Protein AF-0000000084553130 (afdb_homodimer)

Structure (mmCIF, N/CA/C/O backbone):
data_AF-0000000084553130-model_v1
#
loop_
_entity.id
_entity.type
_entity.pdbx_description
1 polymer 'Amino ABC transporter, permease, 3-TM region, His/Glu/Gln/Arg/opine family domain protein'
#
loop_
_atom_site.group_PDB
_atom_site.id
_atom_site.type_symbol
_atom_site.label_atom_id
_atom_site.label_alt_id
_atom_site.label_comp_id
_atom_site.label_asym_id
_atom_site.label_entity_id
_atom_site.label_seq_id
_atom_site.pdbx_PDB_ins_code
_atom_site.Cartn_x
_atom_site.Cartn_y
_atom_site.Cartn_z
_atom_site.occupancy
_atom_site.B_iso_or_equiv
_atom_site.auth_seq_id
_atom_site.auth_comp_id
_atom_site.auth_asym_id
_atom_site.auth_atom_id
_atom_site.pdbx_PDB_model_num
ATOM 1 N N . MET A 1 1 ? 16.141 -9.055 -28.031 1 60.69 1 MET A N 1
ATOM 2 C CA . MET A 1 1 ? 14.781 -8.766 -27.578 1 60.69 1 MET A CA 1
ATOM 3 C C . MET A 1 1 ? 13.82 -8.664 -28.75 1 60.69 1 MET A C 1
ATOM 5 O O . MET A 1 1 ? 14.102 -7.977 -29.734 1 60.69 1 MET A O 1
ATOM 9 N N . LYS A 1 2 ? 12.945 -9.602 -28.891 1 70.19 2 LYS A N 1
ATOM 10 C CA . LYS A 1 2 ? 11.992 -9.609 -30 1 70.19 2 LYS A CA 1
ATOM 11 C C . LYS A 1 2 ? 10.664 -8.984 -29.594 1 70.19 2 LYS A C 1
ATOM 13 O O . LYS A 1 2 ? 9.781 -9.68 -29.062 1 70.19 2 LYS A O 1
ATOM 18 N N . PHE A 1 3 ? 10.516 -7.68 -29.812 1 75.31 3 PHE A N 1
ATOM 19 C CA . PHE A 1 3 ? 9.336 -6.914 -29.438 1 75.31 3 PHE A CA 1
ATOM 20 C C . PHE A 1 3 ? 8.156 -7.27 -30.344 1 75.31 3 PHE A C 1
ATOM 22 O O . PHE A 1 3 ? 7.039 -6.789 -30.125 1 75.31 3 PHE A O 1
ATOM 29 N N . ASP A 1 4 ? 8.406 -8.172 -31.203 1 76.56 4 ASP A N 1
ATOM 30 C CA . ASP A 1 4 ? 7.332 -8.68 -32.062 1 76.56 4 ASP A CA 1
ATOM 31 C C . ASP A 1 4 ? 6.238 -9.344 -31.234 1 76.56 4 ASP A C 1
ATOM 33 O O . ASP A 1 4 ? 5.07 -9.352 -31.625 1 76.56 4 ASP A O 1
ATOM 37 N N . ILE A 1 5 ? 6.648 -9.867 -30.188 1 76.62 5 ILE A N 1
ATOM 38 C CA . ILE A 1 5 ? 5.715 -10.555 -29.297 1 76.62 5 ILE A CA 1
ATOM 39 C C . ILE A 1 5 ? 4.684 -9.562 -28.766 1 76.62 5 ILE A C 1
ATOM 41 O O . ILE A 1 5 ? 3.51 -9.898 -28.609 1 76.62 5 ILE A O 1
ATOM 45 N N . ILE A 1 6 ? 5.105 -8.375 -28.578 1 78 6 ILE A N 1
ATOM 46 C CA . ILE A 1 6 ? 4.219 -7.332 -28.078 1 78 6 ILE A CA 1
ATOM 47 C C . ILE A 1 6 ? 3.117 -7.051 -29.094 1 78 6 ILE A C 1
ATOM 49 O O . ILE A 1 6 ? 1.936 -7.012 -28.75 1 78 6 ILE A O 1
ATOM 53 N N . PHE A 1 7 ? 3.521 -6.992 -30.297 1 81.25 7 PHE A N 1
ATOM 54 C CA . PHE A 1 7 ? 2.566 -6.668 -31.344 1 81.25 7 PHE A CA 1
ATOM 55 C C . PHE A 1 7 ? 1.6 -7.824 -31.578 1 81.25 7 PHE A C 1
ATOM 57 O O . PHE A 1 7 ? 0.409 -7.605 -31.812 1 81.25 7 PHE A O 1
ATOM 64 N N . ASP A 1 8 ? 2.027 -9.016 -31.438 1 85.81 8 ASP A N 1
ATOM 65 C CA . ASP A 1 8 ? 1.221 -10.211 -31.672 1 85.81 8 ASP A CA 1
ATOM 66 C C . ASP A 1 8 ? 0.167 -10.391 -30.594 1 85.81 8 ASP A C 1
ATOM 68 O O . ASP A 1 8 ? -0.867 -11.023 -30.812 1 85.81 8 ASP A O 1
ATOM 72 N N . ASN A 1 9 ? 0.42 -9.836 -29.406 1 90.12 9 ASN A N 1
ATOM 73 C CA . ASN A 1 9 ? -0.47 -10.039 -28.266 1 90.12 9 ASN A CA 1
ATOM 74 C C . ASN A 1 9 ? -1.138 -8.742 -27.828 1 90.12 9 ASN A C 1
ATOM 76 O O . ASN A 1 9 ? -1.714 -8.664 -26.75 1 90.12 9 ASN A O 1
ATOM 80 N N . LEU A 1 10 ? -1.048 -7.789 -28.688 1 90.25 10 LEU A N 1
ATOM 81 C CA . LEU A 1 10 ? -1.493 -6.449 -28.328 1 90.25 10 LEU A CA 1
ATOM 82 C C . LEU A 1 10 ? -2.986 -6.438 -28.016 1 90.25 10 LEU A C 1
ATOM 84 O O . LEU A 1 10 ? -3.416 -5.84 -27.031 1 90.25 10 LEU A O 1
ATOM 88 N N . LYS A 1 11 ? -3.793 -7.059 -28.875 1 92.88 11 LYS A N 1
ATOM 89 C CA . LYS A 1 11 ? -5.238 -7.098 -28.656 1 92.88 11 LYS A CA 1
ATOM 90 C C . LYS A 1 11 ? -5.578 -7.805 -27.344 1 92.88 11 LYS A C 1
ATOM 92 O O . LYS A 1 11 ? -6.438 -7.348 -26.594 1 92.88 11 LYS A O 1
ATOM 97 N N . TYR A 1 12 ? -4.914 -8.914 -27.109 1 94.56 12 TYR A N 1
ATOM 98 C CA . TYR A 1 12 ? -5.105 -9.695 -25.891 1 94.56 12 TYR A CA 1
ATOM 99 C C . TYR A 1 12 ? -4.742 -8.883 -24.656 1 94.56 12 TYR A C 1
ATOM 101 O O . TYR A 1 12 ? -5.488 -8.867 -23.672 1 94.56 12 TYR A O 1
ATOM 109 N N . ILE A 1 13 ? -3.699 -8.094 -24.703 1 96.06 13 ILE A N 1
ATOM 110 C CA . ILE A 1 13 ? -3.205 -7.293 -23.594 1 96.06 13 ILE A CA 1
ATOM 111 C C . ILE A 1 13 ? -4.148 -6.121 -23.328 1 96.06 13 ILE A C 1
ATOM 113 O O . ILE A 1 13 ? -4.449 -5.793 -22.188 1 96.06 13 ILE A O 1
ATOM 117 N N . LEU A 1 14 ? -4.625 -5.535 -24.375 1 95.5 14 LEU A N 1
ATOM 118 C CA . LEU A 1 14 ? -5.535 -4.406 -24.234 1 95.5 14 LEU A CA 1
ATOM 119 C C . LEU A 1 14 ? -6.859 -4.848 -23.625 1 95.5 14 LEU A C 1
ATOM 121 O O . LEU A 1 14 ? -7.445 -4.129 -22.812 1 95.5 14 LEU A O 1
ATOM 125 N N . GLN A 1 15 ? -7.289 -6.027 -24.031 1 97 15 GLN A N 1
ATOM 126 C CA . GLN A 1 15 ? -8.5 -6.582 -23.438 1 97 15 GLN A CA 1
ATOM 127 C C . GLN A 1 15 ? -8.297 -6.863 -21.938 1 97 15 GLN A C 1
ATOM 129 O O . GLN A 1 15 ? -9.18 -6.586 -21.125 1 97 15 GLN A O 1
ATOM 134 N N . ALA A 1 16 ? -7.199 -7.422 -21.625 1 97.75 16 ALA A N 1
ATOM 135 C CA . ALA A 1 16 ? -6.863 -7.684 -20.219 1 97.75 16 ALA A CA 1
ATOM 136 C C . ALA A 1 16 ? -6.758 -6.383 -19.422 1 97.75 16 ALA A C 1
ATOM 138 O O . ALA A 1 16 ? -7.16 -6.324 -18.266 1 97.75 16 ALA A O 1
ATOM 139 N N . THR A 1 17 ? -6.191 -5.375 -20.062 1 98.06 17 THR A N 1
ATOM 140 C CA . THR A 1 17 ? -6.086 -4.062 -19.438 1 98.06 17 THR A CA 1
ATOM 141 C C . THR A 1 17 ? -7.473 -3.502 -19.109 1 98.06 17 THR A C 1
ATOM 143 O O . THR A 1 17 ? -7.68 -2.898 -18.062 1 98.06 17 THR A O 1
ATOM 146 N N . SER A 1 18 ? -8.391 -3.707 -20.031 1 98 18 SER A N 1
ATOM 147 C CA . SER A 1 18 ? -9.758 -3.246 -19.812 1 98 18 SER A CA 1
ATOM 148 C C . SER A 1 18 ? -10.383 -3.941 -18.609 1 98 18 SER A C 1
ATOM 150 O O . SER A 1 18 ? -11.164 -3.332 -17.859 1 98 18 SER A O 1
ATOM 152 N N . VAL A 1 19 ? -10.086 -5.195 -18.406 1 98.25 19 VAL A N 1
ATOM 153 C CA . VAL A 1 19 ? -10.578 -5.941 -17.25 1 98.25 19 VAL A CA 1
ATOM 154 C C . VAL A 1 19 ? -9.992 -5.359 -15.969 1 98.25 19 VAL A C 1
ATOM 156 O O . VAL A 1 19 ? -10.703 -5.188 -14.977 1 98.25 19 VAL A O 1
ATOM 159 N N . THR A 1 20 ? -8.695 -5.031 -15.984 1 98.62 20 THR A N 1
ATOM 160 C CA . THR A 1 20 ? -8.031 -4.391 -14.852 1 98.62 20 THR A CA 1
ATOM 161 C C . THR A 1 20 ? -8.711 -3.074 -14.5 1 98.62 20 THR A C 1
ATOM 163 O O . THR A 1 20 ? -9 -2.816 -13.328 1 98.62 20 THR A O 1
ATOM 166 N N . ILE A 1 21 ? -9.016 -2.295 -15.484 1 98.56 21 ILE A N 1
ATOM 167 C CA . ILE A 1 21 ? -9.648 -0.996 -15.281 1 98.56 21 ILE A CA 1
ATOM 168 C C . ILE A 1 21 ? -11.055 -1.188 -14.711 1 98.56 21 ILE A C 1
ATOM 170 O O . ILE A 1 21 ? -11.453 -0.486 -13.781 1 98.56 21 ILE A O 1
ATOM 174 N N . LYS A 1 22 ? -11.75 -2.137 -15.242 1 98.56 22 LYS A N 1
ATOM 175 C CA . LYS A 1 22 ? -13.102 -2.428 -14.781 1 98.56 22 LYS A CA 1
ATOM 176 C C . LYS A 1 22 ? -13.102 -2.863 -13.32 1 98.56 22 LYS A C 1
ATOM 178 O O . LYS A 1 22 ? -13.891 -2.359 -12.516 1 98.56 22 LYS A O 1
ATOM 183 N N . ILE A 1 23 ? -12.25 -3.775 -12.984 1 98.62 23 ILE A N 1
ATOM 184 C CA . ILE A 1 23 ? -12.148 -4.281 -11.617 1 98.62 23 ILE A CA 1
ATOM 185 C C . ILE A 1 23 ? -11.781 -3.141 -10.672 1 98.62 23 ILE A C 1
ATOM 187 O O . ILE A 1 23 ? -12.359 -3.016 -9.586 1 98.62 23 ILE A O 1
ATOM 191 N N . THR A 1 24 ? -10.867 -2.314 -11.07 1 98.81 24 THR A N 1
ATOM 192 C CA . THR A 1 24 ? -10.406 -1.194 -10.258 1 98.81 24 THR A CA 1
ATOM 193 C C . THR A 1 24 ? -11.539 -0.199 -10.016 1 98.81 24 THR A C 1
ATOM 195 O O . THR A 1 24 ? -11.766 0.226 -8.883 1 98.81 24 THR A O 1
ATOM 198 N N . LEU A 1 25 ? -12.227 0.11 -11.086 1 98.75 25 LEU A N 1
ATOM 199 C CA . LEU A 1 25 ? -13.297 1.102 -11.008 1 98.75 25 LEU A CA 1
ATOM 200 C C . LEU A 1 25 ? -14.43 0.611 -10.117 1 98.75 25 LEU A C 1
ATOM 202 O O . LEU A 1 25 ? -14.891 1.342 -9.234 1 98.75 25 LEU A O 1
ATOM 206 N N . VAL A 1 26 ? -14.867 -0.555 -10.305 1 98.81 26 VAL A N 1
ATOM 207 C CA . VAL A 1 26 ? -15.984 -1.106 -9.547 1 98.81 26 VAL A CA 1
ATOM 208 C C . VAL A 1 26 ? -15.594 -1.247 -8.078 1 98.81 26 VAL A C 1
ATOM 210 O O . VAL A 1 26 ? -16.344 -0.863 -7.184 1 98.81 26 VAL A O 1
ATOM 213 N N . SER A 1 27 ? -14.43 -1.824 -7.812 1 98.94 27 SER A N 1
ATOM 214 C CA . SER A 1 27 ? -13.961 -1.988 -6.438 1 98.94 27 SER A CA 1
ATOM 215 C C . SER A 1 27 ? -13.797 -0.641 -5.746 1 98.94 27 SER A C 1
ATOM 217 O O . SER A 1 27 ? -14.102 -0.505 -4.559 1 98.94 27 SER A O 1
ATOM 219 N N . PHE A 1 28 ? -13.297 0.338 -6.516 1 98.88 28 PHE A N 1
ATOM 220 C CA . PHE A 1 28 ? -13.078 1.653 -5.926 1 98.88 28 PHE A CA 1
ATOM 221 C C . PHE A 1 28 ? -14.398 2.314 -5.559 1 98.88 28 PHE A C 1
ATOM 223 O O . PHE A 1 28 ? -14.516 2.926 -4.496 1 98.88 28 PHE A O 1
ATOM 230 N N . ILE A 1 29 ? -15.352 2.234 -6.395 1 98.88 29 ILE A N 1
ATOM 231 C CA . ILE A 1 29 ? -16.672 2.799 -6.133 1 98.88 29 ILE A CA 1
ATOM 232 C C . ILE A 1 29 ? -17.25 2.172 -4.867 1 98.88 29 ILE A C 1
ATOM 234 O O . ILE A 1 29 ? -17.766 2.881 -3.992 1 98.88 29 ILE A O 1
ATOM 238 N N . LEU A 1 30 ? -17.156 0.905 -4.754 1 98.94 30 LEU A N 1
ATOM 239 C CA . LEU A 1 30 ? -17.641 0.218 -3.564 1 98.94 30 LEU A CA 1
ATOM 240 C C . LEU A 1 30 ? -16.828 0.62 -2.336 1 98.94 30 LEU A C 1
ATOM 242 O O . LEU A 1 30 ? -17.375 0.752 -1.241 1 98.94 30 LEU A O 1
ATOM 246 N N . SER A 1 31 ? -15.555 0.786 -2.535 1 98.94 31 SER A N 1
ATOM 247 C CA . SER A 1 31 ? -14.695 1.222 -1.437 1 98.94 31 SER A CA 1
ATOM 248 C C . SER A 1 31 ? -15.094 2.609 -0.941 1 98.94 31 SER A C 1
ATOM 250 O O . SER A 1 31 ? -15.039 2.885 0.258 1 98.94 31 SER A O 1
ATOM 252 N N . ILE A 1 32 ? -15.422 3.461 -1.872 1 98.88 32 ILE A N 1
ATOM 253 C CA . ILE A 1 32 ? -15.875 4.801 -1.505 1 98.88 32 ILE A CA 1
ATOM 254 C C . ILE A 1 32 ? -17.156 4.699 -0.67 1 98.88 32 ILE A C 1
ATOM 256 O O . ILE A 1 32 ? -17.297 5.391 0.343 1 98.88 32 ILE A O 1
ATOM 260 N N . LEU A 1 33 ? -18.031 3.887 -1.097 1 98.81 33 LEU A N 1
ATOM 261 C CA . LEU A 1 33 ? -19.281 3.695 -0.361 1 98.81 33 LEU A CA 1
ATOM 262 C C . LEU A 1 33 ? -19 3.213 1.06 1 98.81 33 LEU A C 1
ATOM 264 O O . LEU A 1 33 ? -19.531 3.77 2.023 1 98.81 33 LEU A O 1
ATOM 268 N N . ILE A 1 34 ? -18.172 2.236 1.201 1 98.88 34 ILE A N 1
ATOM 269 C CA . ILE A 1 34 ? -17.797 1.723 2.512 1 98.88 34 ILE A CA 1
ATOM 270 C C . ILE A 1 34 ? -17.109 2.826 3.318 1 98.88 34 ILE A C 1
ATOM 272 O O . ILE A 1 34 ? -17.438 3.045 4.484 1 98.88 34 ILE A O 1
ATOM 276 N N . GLY A 1 35 ? -16.203 3.525 2.664 1 98.81 35 GLY A N 1
ATOM 277 C CA . GLY A 1 35 ? -15.43 4.566 3.314 1 98.81 35 GLY A CA 1
ATOM 278 C C . GLY A 1 35 ? -16.281 5.719 3.816 1 98.81 35 GLY A C 1
ATOM 279 O O . GLY A 1 35 ? -16.062 6.215 4.926 1 98.81 35 GLY A O 1
ATOM 280 N N . VAL A 1 36 ? -17.203 6.137 2.992 1 98.44 36 VAL A N 1
ATOM 281 C CA . VAL A 1 36 ? -18.078 7.242 3.369 1 98.44 36 VAL A CA 1
ATOM 282 C C . VAL A 1 36 ? -18.938 6.836 4.566 1 98.44 36 VAL A C 1
ATOM 284 O O . VAL A 1 36 ? -19.062 7.59 5.535 1 98.44 36 VAL A O 1
ATOM 287 N N . ILE A 1 37 ? -19.484 5.652 4.527 1 98.56 37 ILE A N 1
ATOM 288 C CA . ILE A 1 37 ? -20.375 5.184 5.582 1 98.56 37 ILE A CA 1
ATOM 289 C C . ILE A 1 37 ? -19.594 5.023 6.887 1 98.56 37 ILE A C 1
ATOM 291 O O . ILE A 1 37 ? -19.938 5.645 7.898 1 98.56 37 ILE A O 1
ATOM 295 N N . ILE A 1 38 ? -18.562 4.305 6.867 1 98.81 38 ILE A N 1
ATOM 296 C CA . ILE A 1 38 ? -17.797 4.016 8.078 1 98.81 38 ILE A CA 1
ATOM 297 C C . ILE A 1 38 ? -17.094 5.281 8.562 1 98.81 38 ILE A C 1
ATOM 299 O O . ILE A 1 38 ? -17.078 5.566 9.766 1 98.81 38 ILE A O 1
ATOM 303 N N . GLY A 1 39 ? -16.516 6.066 7.617 1 98.62 39 GLY A N 1
ATOM 304 C CA . GLY A 1 39 ? -15.875 7.312 7.992 1 98.62 39 GLY A CA 1
ATOM 305 C C . GLY A 1 39 ? -16.812 8.305 8.641 1 98.62 39 GLY A C 1
ATOM 306 O O . GLY A 1 39 ? -16.453 8.977 9.609 1 98.62 39 GLY A O 1
ATOM 307 N N . THR A 1 40 ? -18.016 8.367 8.141 1 98.06 40 THR A N 1
ATOM 308 C CA . THR A 1 40 ? -19.016 9.273 8.68 1 98.06 40 THR A CA 1
ATOM 309 C C . THR A 1 40 ? -19.453 8.836 10.078 1 98.06 40 THR A C 1
ATOM 311 O O . THR A 1 40 ? -19.5 9.656 11 1 98.06 40 THR A O 1
ATOM 314 N N . ILE A 1 41 ? -19.719 7.535 10.266 1 98.25 41 ILE A N 1
ATOM 315 C CA . ILE A 1 41 ? -20.156 7.02 11.555 1 98.25 41 ILE A CA 1
ATOM 316 C C . ILE A 1 41 ? -19.062 7.234 12.594 1 98.25 41 ILE A C 1
ATOM 318 O O . ILE A 1 41 ? -19.328 7.734 13.695 1 98.25 41 ILE A O 1
ATOM 322 N N . LYS A 1 42 ? -17.859 6.996 12.227 1 98 42 LYS A N 1
ATOM 323 C CA . LYS A 1 42 ? -16.766 7.086 13.188 1 98 42 LYS A CA 1
ATOM 324 C C . LYS A 1 42 ? -16.453 8.539 13.523 1 98 42 LYS A C 1
ATOM 326 O O . LYS A 1 42 ? -15.953 8.836 14.609 1 98 42 LYS A O 1
ATOM 331 N N . SER A 1 43 ? -16.719 9.43 12.578 1 96.25 43 SER A N 1
ATOM 332 C CA . SER A 1 43 ? -16.484 10.844 12.828 1 96.25 43 SER A CA 1
ATOM 333 C C . SER A 1 43 ? -17.5 11.414 13.805 1 96.25 43 SER A C 1
ATOM 335 O O . SER A 1 43 ? -17.281 12.477 14.398 1 96.25 43 SER A O 1
ATOM 337 N N . SER A 1 44 ? -18.656 10.812 13.992 1 94.06 44 SER A N 1
ATOM 338 C CA . SER A 1 44 ? -19.75 11.312 14.828 1 94.06 44 SER A CA 1
ATOM 339 C C . SER A 1 44 ? -19.656 10.758 16.25 1 94.06 44 SER A C 1
ATOM 341 O O . SER A 1 44 ? -20.609 10.891 17.031 1 94.06 44 SER A O 1
ATOM 343 N N . LYS A 1 45 ? -18.609 10.008 16.625 1 92.56 45 LYS A N 1
ATOM 344 C CA . LYS A 1 45 ? -18.406 9.406 17.938 1 92.56 45 LYS A CA 1
ATOM 345 C C . LYS A 1 45 ? -19.562 8.461 18.297 1 92.56 45 LYS A C 1
ATOM 347 O O . LYS A 1 45 ? -20.266 8.68 19.281 1 92.56 45 LYS A O 1
ATOM 352 N N . PRO A 1 46 ? -19.672 7.41 17.578 1 96.81 46 PRO A N 1
ATOM 353 C CA . PRO A 1 46 ? -20.766 6.469 17.812 1 96.81 46 PRO A CA 1
ATOM 354 C C . PRO A 1 46 ? -20.641 5.734 19.156 1 96.81 46 PRO A C 1
ATOM 356 O O . PRO A 1 46 ? -19.609 5.852 19.828 1 96.81 46 PRO A O 1
ATOM 359 N N . PRO A 1 47 ? -21.812 5.008 19.547 1 97.94 47 PRO A N 1
ATOM 360 C CA . PRO A 1 47 ? -21.719 4.191 20.766 1 97.94 47 PRO A CA 1
ATOM 361 C C . PRO A 1 47 ? -20.5 3.26 20.75 1 97.94 47 PRO A C 1
ATOM 363 O O . PRO A 1 47 ? -20.062 2.832 19.688 1 97.94 47 PRO A O 1
ATOM 366 N N . LYS A 1 48 ? -20.062 2.889 21.906 1 97.88 48 LYS A N 1
ATOM 367 C CA . LYS A 1 48 ? -18.812 2.139 22.078 1 97.88 48 LYS A CA 1
ATOM 368 C C . LYS A 1 48 ? -18.844 0.84 21.281 1 97.88 48 LYS A C 1
ATOM 370 O O . LYS A 1 48 ? -17.844 0.472 20.656 1 97.88 48 LYS A O 1
ATOM 375 N N . ILE A 1 49 ? -19.938 0.196 21.266 1 98.19 49 ILE A N 1
ATOM 376 C CA . ILE A 1 49 ? -20.031 -1.103 20.609 1 98.19 49 ILE A CA 1
ATOM 377 C C . ILE A 1 49 ? -19.906 -0.927 19.109 1 98.19 49 ILE A C 1
ATOM 379 O O . ILE A 1 49 ? -19.266 -1.739 18.422 1 98.19 49 ILE A O 1
ATOM 383 N N . VAL A 1 50 ? -20.531 0.095 18.547 1 98.31 50 VAL A N 1
ATOM 384 C CA . VAL A 1 50 ? -20.469 0.37 17.125 1 98.31 50 VAL A CA 1
ATOM 385 C C . VAL A 1 50 ? -19.047 0.755 16.719 1 98.31 50 VAL A C 1
ATOM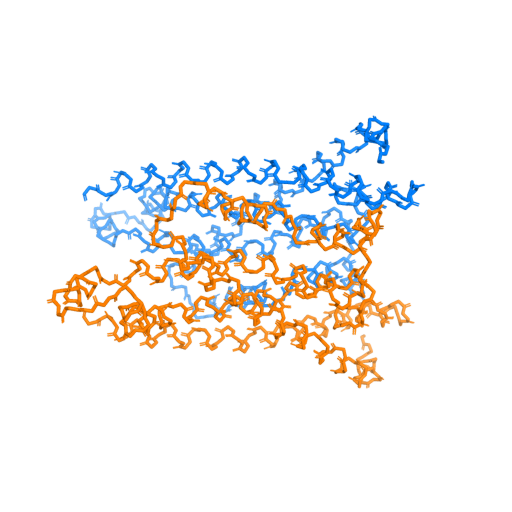 387 O O . VAL A 1 50 ? -18.531 0.266 15.719 1 98.31 50 VAL A O 1
ATOM 390 N N . ASN A 1 51 ? -18.484 1.579 17.547 1 98.12 51 ASN A N 1
ATOM 391 C CA . ASN A 1 51 ? -17.094 1.982 17.312 1 98.12 51 ASN A CA 1
ATOM 392 C C . ASN A 1 51 ? -16.156 0.784 17.328 1 98.12 51 ASN A C 1
ATOM 394 O O . ASN A 1 51 ? -15.219 0.712 16.516 1 98.12 51 ASN A O 1
ATOM 398 N N . PHE A 1 52 ? -16.438 -0.06 18.219 1 97.94 52 PHE A N 1
ATOM 399 C CA . PHE A 1 52 ? -15.609 -1.254 18.344 1 97.94 52 PHE A CA 1
ATOM 400 C C . PHE A 1 52 ? -15.719 -2.121 17.094 1 97.94 52 PHE A C 1
ATOM 402 O O . PHE 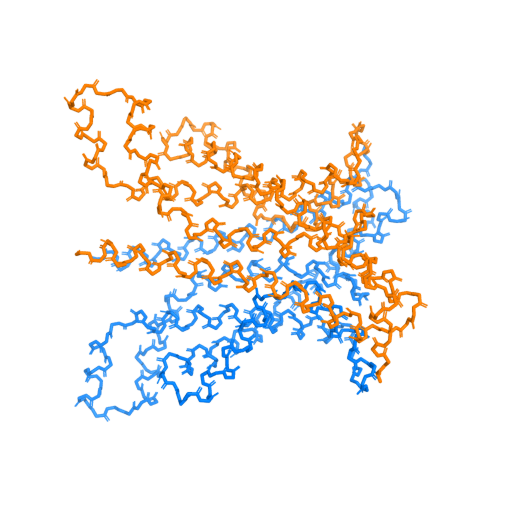A 1 52 ? -14.703 -2.533 16.531 1 97.94 52 PHE A O 1
ATOM 409 N N . ILE A 1 53 ? -16.875 -2.342 16.625 1 98.38 53 ILE A N 1
ATOM 410 C CA . ILE A 1 53 ? -17.125 -3.205 15.484 1 98.38 53 ILE A CA 1
ATOM 411 C C . ILE A 1 53 ? -16.469 -2.605 14.234 1 98.38 53 ILE A C 1
ATOM 413 O O . ILE A 1 53 ? -15.789 -3.309 13.484 1 98.38 53 ILE A O 1
ATOM 417 N N . LEU A 1 54 ? -16.656 -1.336 14.031 1 98.75 54 LEU A N 1
ATOM 418 C CA . LEU A 1 54 ? -16.094 -0.667 12.859 1 98.75 54 LEU A CA 1
ATOM 419 C C . LEU A 1 54 ? -14.57 -0.625 12.938 1 98.75 54 LEU A C 1
ATOM 421 O O . LEU A 1 54 ? -13.891 -0.762 11.922 1 98.75 54 LEU A O 1
ATOM 425 N N . SER A 1 55 ? -14.062 -0.532 14.141 1 97.75 55 SER A N 1
ATOM 426 C CA . SER A 1 55 ? -12.617 -0.534 14.328 1 97.75 55 SER A CA 1
ATOM 427 C C . SER A 1 55 ? -12.023 -1.904 14.031 1 97.75 55 SER A C 1
ATOM 429 O O . SER A 1 55 ? -10.914 -2.002 13.5 1 97.75 55 SER A O 1
ATOM 431 N N . VAL A 1 56 ? -12.711 -2.896 14.398 1 97.88 56 VAL A N 1
ATOM 432 C CA . VAL A 1 56 ? -12.266 -4.258 14.117 1 97.88 56 VAL A CA 1
ATOM 433 C C . VAL A 1 56 ? -12.18 -4.473 12.609 1 97.88 56 VAL A C 1
ATOM 435 O O . VAL A 1 56 ? -11.188 -5.02 12.109 1 97.88 56 VAL A O 1
ATOM 438 N N . TYR A 1 57 ? -13.234 -4.051 11.914 1 98.5 57 TYR A N 1
ATOM 439 C CA . TYR A 1 57 ? -13.219 -4.137 10.461 1 98.5 57 TYR A CA 1
ATOM 440 C C . TYR A 1 57 ? -11.992 -3.434 9.891 1 98.5 57 TYR A C 1
ATOM 442 O O . TYR A 1 57 ? -11.273 -4 9.055 1 98.5 57 TYR A O 1
ATOM 450 N N . ILE A 1 58 ? -11.719 -2.24 10.328 1 98.31 58 ILE A N 1
ATOM 451 C CA . ILE A 1 58 ? -10.617 -1.43 9.82 1 98.31 58 ILE A CA 1
ATOM 452 C C . ILE A 1 58 ? -9.281 -2.1 10.148 1 98.31 58 ILE A C 1
ATOM 454 O O . ILE A 1 58 ? -8.43 -2.256 9.281 1 98.31 58 ILE A O 1
ATOM 458 N N . GLU A 1 59 ? -9.18 -2.604 11.367 1 97.25 59 GLU A N 1
ATOM 459 C CA . GLU A 1 59 ? -7.926 -3.189 11.836 1 97.25 59 GLU A CA 1
ATOM 460 C C . GLU A 1 59 ? -7.625 -4.5 11.109 1 97.25 59 GLU A C 1
ATOM 462 O O . GLU A 1 59 ? -6.473 -4.785 10.789 1 97.25 59 GLU A O 1
ATOM 467 N N . ILE A 1 60 ? -8.602 -5.238 10.844 1 97.81 60 ILE A N 1
ATOM 468 C CA . ILE A 1 60 ? -8.422 -6.508 10.156 1 97.81 60 ILE A CA 1
ATOM 469 C C . ILE A 1 60 ? -7.922 -6.258 8.734 1 97.81 60 ILE A C 1
ATOM 471 O O . ILE A 1 60 ? -6.945 -6.871 8.297 1 97.81 60 ILE A O 1
ATOM 475 N N . ASN A 1 61 ? -8.562 -5.332 8.062 1 98.19 61 ASN A N 1
ATOM 476 C CA . ASN A 1 61 ? -8.219 -5.086 6.664 1 98.19 61 ASN A CA 1
ATOM 477 C C . ASN A 1 61 ? -6.879 -4.363 6.539 1 98.19 61 ASN A C 1
ATOM 479 O O . ASN A 1 61 ? -6.184 -4.508 5.531 1 98.19 61 ASN A O 1
ATOM 483 N N . ARG A 1 62 ? -6.453 -3.676 7.516 1 96.62 62 ARG A N 1
ATOM 484 C CA . ARG A 1 62 ? -5.172 -2.98 7.492 1 96.62 62 ARG A CA 1
ATOM 485 C C . ARG A 1 62 ? -4.062 -3.863 8.055 1 96.62 62 ARG A C 1
ATOM 487 O O . ARG A 1 62 ? -2.877 -3.561 7.891 1 96.62 62 ARG A O 1
ATOM 494 N N . GLY A 1 63 ? -4.484 -4.977 8.719 1 97.81 63 GLY A N 1
ATOM 495 C CA . GLY A 1 63 ? -3.512 -5.824 9.391 1 97.81 63 GLY A CA 1
ATOM 496 C C . GLY A 1 63 ? -3.205 -7.102 8.625 1 97.81 63 GLY A C 1
ATOM 497 O O . GLY A 1 63 ? -2.174 -7.734 8.859 1 97.81 63 GLY A O 1
ATOM 498 N N . ILE A 1 64 ? -4.09 -7.469 7.75 1 98.62 64 ILE A N 1
ATOM 499 C CA . ILE A 1 64 ? -3.92 -8.664 6.934 1 98.62 64 ILE A CA 1
ATOM 500 C C . ILE A 1 64 ? -3.502 -8.266 5.52 1 98.62 64 ILE A C 1
ATOM 502 O O . ILE A 1 64 ? -4.105 -7.375 4.914 1 98.62 64 ILE A O 1
ATOM 506 N N . PRO A 1 65 ? -2.391 -8.906 5.012 1 98.69 65 PRO A N 1
ATOM 507 C CA . PRO A 1 65 ? -2.062 -8.625 3.613 1 98.69 65 PRO A CA 1
ATOM 508 C C . PRO A 1 65 ? -3.24 -8.867 2.672 1 98.69 65 PRO A C 1
ATOM 510 O O . PRO A 1 65 ? -3.951 -9.867 2.809 1 98.69 65 PRO A O 1
ATOM 513 N N . LEU A 1 66 ? -3.404 -7.941 1.734 1 98.69 66 LEU A N 1
ATOM 514 C CA . LEU A 1 66 ? -4.496 -8.062 0.775 1 98.69 66 LEU A CA 1
ATOM 515 C C . LEU A 1 66 ? -4.445 -9.406 0.058 1 98.69 66 LEU A C 1
ATOM 517 O O . LEU A 1 66 ? -5.484 -10.023 -0.193 1 98.69 66 LEU A O 1
ATOM 521 N N . LEU A 1 67 ? -3.252 -9.875 -0.27 1 98.5 67 LEU A N 1
ATOM 522 C CA . LEU A 1 67 ? -3.092 -11.164 -0.941 1 98.5 67 LEU A CA 1
ATOM 523 C C . LEU A 1 67 ? -3.727 -12.281 -0.126 1 98.5 67 LEU A C 1
ATOM 525 O O . LEU A 1 67 ? -4.434 -13.133 -0.674 1 98.5 67 LEU A O 1
ATOM 529 N N . ILE A 1 68 ? -3.498 -12.266 1.159 1 98.56 68 ILE A N 1
ATOM 530 C CA . ILE A 1 68 ? -4.027 -13.297 2.045 1 98.56 68 ILE A CA 1
ATOM 531 C C . ILE A 1 68 ? -5.543 -13.172 2.139 1 98.56 68 ILE A C 1
ATOM 533 O O . ILE A 1 68 ? -6.258 -14.18 2.17 1 98.56 68 ILE A O 1
ATOM 537 N N . LEU A 1 69 ? -6.008 -11.945 2.217 1 98.62 69 LEU A N 1
ATOM 538 C CA . LEU A 1 69 ? -7.445 -11.703 2.227 1 98.62 69 LEU A CA 1
ATOM 539 C C . LEU A 1 69 ? -8.102 -12.273 0.979 1 98.62 69 LEU A C 1
ATOM 541 O O . LEU A 1 69 ? -9.148 -12.93 1.066 1 98.62 69 LEU A O 1
ATOM 545 N N . LEU A 1 70 ? -7.508 -12.117 -0.164 1 98.38 70 LEU A N 1
ATOM 546 C CA . LEU A 1 70 ? -8.023 -12.633 -1.427 1 98.38 70 LEU A CA 1
ATOM 547 C C . LEU A 1 70 ? -8.023 -14.156 -1.433 1 98.38 70 LEU A C 1
ATOM 549 O O . LEU A 1 70 ? -8.992 -14.781 -1.859 1 98.38 70 LEU A O 1
ATOM 553 N N . PHE A 1 71 ? -6.938 -14.742 -0.945 1 97.62 71 PHE A N 1
ATOM 554 C CA . PHE A 1 71 ? -6.855 -16.188 -0.855 1 97.62 71 PHE A CA 1
ATOM 555 C C . PHE A 1 71 ? -7.965 -16.75 0.032 1 97.62 71 PHE A C 1
ATOM 557 O O . PHE A 1 71 ? -8.609 -17.734 -0.313 1 97.62 71 PHE A O 1
ATOM 564 N N . PHE A 1 72 ? -8.156 -16.078 1.101 1 97.88 72 PHE A N 1
ATOM 565 C CA . PHE A 1 72 ? -9.164 -16.547 2.047 1 97.88 72 PHE A CA 1
ATOM 566 C C . PHE A 1 72 ? -10.562 -16.453 1.443 1 97.88 72 PHE A C 1
ATOM 568 O O . PHE A 1 72 ? -11.352 -17.391 1.554 1 97.88 72 PHE A O 1
ATOM 575 N N . ILE A 1 73 ? -10.867 -15.367 0.824 1 97.88 73 ILE A N 1
ATOM 576 C CA . ILE A 1 73 ? -12.195 -15.125 0.255 1 97.88 73 ILE A CA 1
ATOM 577 C C . ILE A 1 73 ? -12.461 -16.125 -0.864 1 97.88 73 ILE A C 1
ATOM 579 O O . ILE A 1 73 ? -13.539 -16.734 -0.921 1 97.88 73 ILE A O 1
ATOM 583 N N . TYR A 1 74 ? -11.508 -16.375 -1.697 1 97 74 TYR A N 1
ATOM 584 C CA . TYR A 1 74 ? -11.742 -17.156 -2.906 1 97 74 TYR A CA 1
ATOM 585 C C . TYR A 1 74 ? -11.578 -18.641 -2.633 1 97 74 TYR A C 1
ATOM 587 O O . TYR A 1 74 ? -12.336 -19.453 -3.158 1 97 74 TYR A O 1
ATOM 595 N N . TYR A 1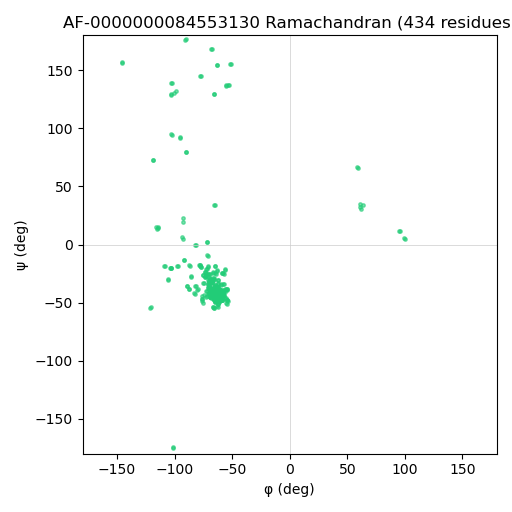 75 ? -10.625 -19.016 -1.818 1 95.69 75 TYR A N 1
ATOM 596 C CA . TYR A 1 75 ? -10.336 -20.422 -1.612 1 95.69 75 TYR A CA 1
ATOM 597 C C . TYR A 1 75 ? -10.844 -20.891 -0.251 1 95.69 75 TYR A C 1
ATOM 599 O O . TYR A 1 75 ? -11.156 -22.078 -0.068 1 95.69 75 TYR A O 1
ATOM 607 N N . GLY A 1 76 ? -10.898 -20.047 0.766 1 96 76 GLY A N 1
ATOM 608 C CA . GLY A 1 76 ? -11.234 -20.422 2.131 1 96 76 GLY A CA 1
ATOM 609 C C . GLY A 1 76 ? -12.727 -20.5 2.375 1 96 76 GLY A C 1
ATOM 610 O O . GLY A 1 76 ? -13.219 -21.5 2.908 1 96 76 GLY A O 1
ATOM 611 N N . LEU A 1 77 ? -13.445 -19.562 1.854 1 96.75 77 LEU A N 1
ATOM 612 C CA . LEU A 1 77 ? -14.852 -19.406 2.201 1 96.75 77 LEU A CA 1
ATOM 613 C C . LEU A 1 77 ? -15.688 -20.547 1.616 1 96.75 77 LEU A C 1
ATOM 615 O O . LEU A 1 77 ? -16.703 -20.938 2.195 1 96.75 77 LEU A O 1
ATOM 619 N N . PRO A 1 78 ? -15.289 -21.062 0.479 1 95.81 78 PRO A N 1
ATOM 620 C CA . PRO A 1 78 ? -16.078 -22.188 -0.051 1 95.81 78 PRO A CA 1
ATOM 621 C C . PRO A 1 78 ? -16.156 -23.359 0.925 1 95.81 78 PRO A C 1
ATOM 623 O O . PRO A 1 78 ? -17.141 -24.109 0.9 1 95.81 78 PRO A O 1
ATOM 626 N N . SER A 1 79 ? -15.195 -23.5 1.836 1 93.12 79 SER A N 1
ATOM 627 C CA . SER A 1 79 ? -15.164 -24.594 2.799 1 93.12 79 SER A CA 1
ATOM 628 C C . SER A 1 79 ? -16.344 -24.516 3.762 1 93.12 79 SER A C 1
ATOM 630 O O . SER A 1 79 ? -16.719 -25.516 4.375 1 93.12 79 SER A O 1
ATOM 632 N N . ILE A 1 80 ? -16.953 -23.344 3.844 1 94.88 80 ILE A N 1
ATOM 633 C CA . ILE A 1 80 ? -18.094 -23.188 4.734 1 94.88 80 ILE A CA 1
ATOM 634 C C . ILE A 1 80 ? -19.344 -22.875 3.914 1 94.88 80 ILE A C 1
ATOM 636 O O . ILE A 1 80 ? -20.297 -22.281 4.422 1 94.88 80 ILE A O 1
ATOM 640 N N . GLY A 1 81 ? -19.281 -23.094 2.598 1 95.75 81 GLY A N 1
ATOM 641 C CA . GLY A 1 81 ? -20.453 -23.047 1.745 1 95.75 81 GLY A CA 1
ATOM 642 C C . GLY A 1 81 ? -20.609 -21.734 1.007 1 95.75 81 GLY A C 1
ATOM 643 O O . GLY A 1 81 ? -21.578 -21.547 0.279 1 95.75 81 GLY A O 1
ATOM 644 N N . ILE A 1 82 ? -19.703 -20.797 1.06 1 97 82 ILE A N 1
ATOM 645 C CA . ILE A 1 82 ? -19.797 -19.5 0.386 1 97 82 ILE A CA 1
ATOM 646 C C . ILE A 1 82 ? -18.906 -19.516 -0.859 1 97 82 ILE A C 1
ATOM 648 O O . ILE A 1 82 ? -17.703 -19.266 -0.774 1 97 82 ILE A O 1
ATOM 652 N N . LYS A 1 83 ? -19.594 -19.828 -1.933 1 96.44 83 LYS A N 1
ATOM 653 C CA . LYS A 1 83 ? -18.891 -19.859 -3.215 1 96.44 83 LYS A CA 1
ATOM 654 C C . LYS A 1 83 ? -19.219 -18.609 -4.039 1 96.44 83 LYS A C 1
ATOM 656 O O . LYS A 1 83 ? -20.344 -18.125 -4.023 1 96.44 83 LYS A O 1
ATOM 661 N N . MET A 1 84 ? -18.203 -18.094 -4.672 1 96.38 84 MET A N 1
ATOM 662 C CA . MET A 1 84 ? -18.406 -16.938 -5.539 1 96.38 84 MET A CA 1
ATOM 663 C C . MET A 1 84 ? -17.469 -16.984 -6.738 1 96.38 84 MET A C 1
ATOM 665 O O . MET A 1 84 ? -16.5 -17.75 -6.738 1 96.38 84 MET A O 1
ATOM 669 N N . SER A 1 85 ? -17.844 -16.312 -7.793 1 97.25 85 SER A N 1
ATOM 670 C CA . SER A 1 85 ? -16.969 -16.219 -8.961 1 97.25 85 SER A CA 1
ATOM 671 C C . SER A 1 85 ? -15.664 -15.5 -8.625 1 97.25 85 SER A C 1
ATOM 673 O O . SER A 1 85 ? -15.586 -14.766 -7.633 1 97.25 85 SER A O 1
ATOM 675 N N . SER A 1 86 ? -14.609 -15.805 -9.406 1 97.06 86 SER A N 1
ATOM 676 C CA . SER A 1 86 ? -13.336 -15.117 -9.227 1 97.06 86 SER A CA 1
ATOM 677 C C . SER A 1 86 ? -13.508 -13.602 -9.305 1 97.06 86 SER A C 1
ATOM 679 O O . SER A 1 86 ? -12.883 -12.867 -8.539 1 97.06 86 SER A O 1
ATOM 681 N N . PHE A 1 87 ? -14.344 -13.141 -10.172 1 97.56 87 PHE A N 1
ATOM 682 C CA . PHE A 1 87 ? -14.602 -11.711 -10.352 1 97.56 87 PHE A CA 1
ATOM 683 C C . PHE A 1 87 ? -15.227 -11.117 -9.094 1 97.56 87 PHE A C 1
ATOM 685 O O . PHE A 1 87 ? -14.805 -10.062 -8.625 1 97.56 87 PHE A O 1
ATOM 692 N N . THR A 1 88 ? -16.203 -11.758 -8.531 1 98.06 88 THR A N 1
ATOM 693 C CA . THR A 1 88 ? -16.875 -11.297 -7.316 1 98.06 88 THR A CA 1
ATOM 694 C C . THR A 1 88 ? -15.914 -11.289 -6.137 1 98.06 88 THR A C 1
ATOM 696 O O . THR A 1 88 ? -15.914 -10.352 -5.332 1 98.06 88 THR A O 1
ATOM 699 N N . ALA A 1 89 ? -15.109 -12.359 -6.035 1 98.44 89 ALA A N 1
ATOM 700 C CA . ALA A 1 89 ? -14.117 -12.438 -4.961 1 98.44 89 ALA A CA 1
ATOM 701 C C . ALA A 1 89 ? -13.109 -11.297 -5.055 1 98.44 89 ALA A C 1
ATOM 703 O O . ALA A 1 89 ? -12.727 -10.719 -4.039 1 98.44 89 ALA A O 1
ATOM 704 N N . ALA A 1 90 ? -12.711 -11 -6.324 1 98.62 90 ALA A N 1
ATOM 705 C CA . ALA A 1 90 ? -11.766 -9.914 -6.57 1 98.62 90 ALA A CA 1
ATOM 706 C C . ALA A 1 90 ? -12.328 -8.578 -6.105 1 98.62 90 ALA A C 1
ATOM 708 O O . ALA A 1 90 ? -11.68 -7.848 -5.355 1 98.62 90 ALA A O 1
ATOM 709 N N . ILE A 1 91 ? -13.523 -8.289 -6.504 1 98.75 91 ILE A N 1
ATOM 710 C CA . ILE A 1 91 ? -14.18 -7.023 -6.188 1 98.75 91 ILE A CA 1
ATOM 711 C C . ILE A 1 91 ? -14.406 -6.922 -4.68 1 98.75 91 ILE A C 1
ATOM 713 O O . ILE A 1 91 ? -14.141 -5.879 -4.078 1 98.75 91 ILE A O 1
ATOM 717 N N . LEU A 1 92 ? -14.852 -7.969 -4.098 1 98.69 92 LEU A N 1
ATOM 718 C CA . LEU A 1 92 ? -15.117 -7.977 -2.664 1 98.69 92 LEU A CA 1
ATOM 719 C C . LEU A 1 92 ? -13.844 -7.734 -1.87 1 98.69 92 LEU A C 1
ATOM 721 O O . LEU A 1 92 ? -13.812 -6.895 -0.97 1 98.69 92 LEU A O 1
ATOM 725 N N . GLY A 1 93 ? -12.797 -8.508 -2.182 1 98.75 93 GLY A N 1
ATOM 726 C CA . GLY A 1 93 ? -11.539 -8.367 -1.467 1 98.75 93 GLY A CA 1
ATOM 727 C C . GLY A 1 93 ? -10.938 -6.98 -1.591 1 98.75 93 GLY A C 1
ATOM 728 O O . GLY A 1 93 ? -10.555 -6.375 -0.588 1 98.75 93 GLY A O 1
ATOM 729 N N . LEU A 1 94 ? -10.883 -6.445 -2.822 1 98.88 94 LEU A N 1
ATOM 730 C CA . LEU A 1 94 ? -10.328 -5.121 -3.072 1 98.88 94 LEU A CA 1
ATOM 731 C C . LEU A 1 94 ? -11.156 -4.043 -2.377 1 98.88 94 LEU A C 1
ATOM 733 O O . LEU A 1 94 ? -10.594 -3.117 -1.781 1 98.88 94 LEU A O 1
ATOM 737 N N . SER A 1 95 ? -12.438 -4.203 -2.418 1 98.94 95 SER A N 1
ATOM 738 C CA . SER A 1 95 ? -13.328 -3.199 -1.847 1 98.94 95 SER A CA 1
ATOM 739 C C . SER A 1 95 ? -13.227 -3.168 -0.326 1 98.94 95 SER A C 1
ATOM 741 O O . SER A 1 95 ? -13.188 -2.094 0.277 1 98.94 95 SER A O 1
ATOM 743 N N . LEU A 1 96 ? -13.234 -4.316 0.283 1 98.88 96 LEU A N 1
ATOM 744 C CA . LEU A 1 96 ? -13.125 -4.387 1.736 1 98.88 96 LEU A CA 1
ATOM 745 C C . LEU A 1 96 ? -11.797 -3.807 2.213 1 98.88 96 LEU A C 1
ATOM 747 O O . LEU A 1 96 ? -11.758 -3.059 3.193 1 98.88 96 LEU A O 1
ATOM 751 N N . ASN A 1 97 ? -10.789 -4.176 1.497 1 98.81 97 ASN A N 1
ATOM 752 C CA . ASN A 1 97 ? -9.461 -3.699 1.866 1 98.81 97 ASN A CA 1
ATOM 753 C C . ASN A 1 97 ? -9.336 -2.188 1.691 1 98.81 97 ASN A C 1
ATOM 755 O O . ASN A 1 97 ? -9.039 -1.47 2.646 1 98.81 97 ASN A O 1
ATOM 759 N N . SER A 1 98 ? -9.633 -1.692 0.516 1 98.81 98 SER A N 1
ATOM 760 C CA . SER A 1 98 ? -9.5 -0.267 0.229 1 98.81 98 SER A CA 1
ATOM 761 C C . SER A 1 98 ? -10.531 0.548 0.998 1 98.81 98 SER A C 1
ATOM 763 O O . SER A 1 98 ? -10.273 1.691 1.378 1 98.81 98 SER A O 1
ATOM 765 N N . GLY A 1 99 ? -11.68 -0.054 1.258 1 98.88 99 GLY A N 1
ATOM 766 C CA . GLY A 1 99 ? -12.703 0.616 2.045 1 98.88 99 GLY A CA 1
ATOM 767 C C . GLY A 1 99 ? -12.234 0.999 3.436 1 98.88 99 GLY A C 1
ATOM 768 O O . GLY A 1 99 ? -12.578 2.066 3.943 1 98.88 99 GLY A O 1
ATOM 769 N N . ALA A 1 100 ? -11.492 0.123 4.031 1 98.81 100 ALA A N 1
ATOM 770 C CA . ALA A 1 100 ? -10.945 0.401 5.359 1 98.81 100 ALA A CA 1
ATOM 771 C C . ALA A 1 100 ? -10.031 1.624 5.336 1 98.81 100 ALA A C 1
ATOM 773 O O . ALA A 1 100 ? -10.117 2.482 6.215 1 98.81 100 ALA A O 1
ATOM 774 N N . TYR A 1 101 ? -9.234 1.722 4.32 1 98.12 101 TYR A N 1
ATOM 775 C CA . TYR A 1 101 ? -8.336 2.861 4.191 1 98.12 101 TYR A CA 1
ATOM 776 C C . TYR A 1 101 ? -9.109 4.133 3.871 1 98.12 101 TYR A C 1
ATOM 778 O O . TYR A 1 101 ? -8.828 5.195 4.438 1 98.12 101 TYR A O 1
ATOM 786 N N . ILE A 1 102 ? -10.031 4.016 3.021 1 98.81 102 ILE A N 1
ATOM 787 C CA . ILE A 1 102 ? -10.805 5.176 2.584 1 98.81 102 ILE A CA 1
ATOM 788 C C . ILE A 1 102 ? -11.695 5.664 3.727 1 98.81 102 ILE A C 1
ATOM 790 O O . ILE A 1 102 ? -11.977 6.859 3.832 1 98.81 102 ILE A O 1
ATOM 794 N N . SER A 1 103 ? -12.109 4.766 4.609 1 98.88 103 SER A N 1
ATOM 795 C CA . SER A 1 103 ? -12.875 5.172 5.781 1 98.88 103 SER A CA 1
ATOM 796 C C . SER A 1 103 ? -12.094 6.172 6.633 1 98.88 103 SER A C 1
ATOM 798 O O . SER A 1 103 ? -12.664 7.133 7.145 1 98.88 103 SER A O 1
ATOM 800 N N . GLU A 1 104 ? -10.852 5.941 6.758 1 97.69 104 GLU A N 1
ATOM 801 C CA . GLU A 1 104 ? -10.016 6.852 7.535 1 97.69 104 GLU A CA 1
ATOM 802 C C . GLU A 1 104 ? -9.844 8.188 6.82 1 97.69 104 GLU A C 1
ATOM 804 O O . GLU A 1 104 ? -9.742 9.234 7.461 1 97.69 104 GLU A O 1
ATOM 809 N N . ILE A 1 105 ? -9.766 8.156 5.516 1 98.12 105 ILE A N 1
ATOM 810 C CA . ILE A 1 105 ? -9.68 9.375 4.727 1 98.12 105 ILE A CA 1
ATOM 811 C C . ILE A 1 105 ? -10.922 10.227 4.957 1 98.12 105 ILE A C 1
ATOM 813 O O . ILE A 1 105 ? -10.82 11.43 5.242 1 98.12 105 ILE A O 1
ATOM 817 N N . PHE A 1 106 ? -12.023 9.617 4.957 1 98.44 106 PHE A N 1
ATOM 818 C CA . PHE A 1 106 ? -13.266 10.359 5.141 1 98.44 106 PHE A CA 1
ATOM 819 C C . PHE A 1 106 ? -13.406 10.828 6.582 1 98.44 106 PHE A C 1
ATOM 821 O O . PHE A 1 106 ? -13.836 11.953 6.836 1 98.44 106 PHE A O 1
ATOM 828 N N . ARG A 1 107 ? -13.125 9.945 7.48 1 98.19 107 ARG A N 1
ATOM 829 C CA . ARG A 1 107 ? -13.203 10.336 8.883 1 98.19 107 ARG A CA 1
ATOM 830 C C . ARG A 1 107 ? -12.352 11.578 9.148 1 98.19 107 ARG A C 1
ATOM 832 O O . ARG A 1 107 ? -12.828 12.547 9.742 1 98.19 107 ARG A O 1
ATOM 839 N N . THR A 1 108 ? -11.117 11.555 8.664 1 97.25 108 THR A N 1
ATOM 840 C CA . THR A 1 108 ? -10.203 12.656 8.906 1 97.25 108 THR A CA 1
ATOM 841 C C . THR A 1 108 ? -10.641 13.906 8.148 1 97.25 108 THR A C 1
ATOM 843 O O . THR A 1 108 ? -10.5 15.023 8.648 1 97.25 108 THR A O 1
ATOM 846 N N . SER A 1 109 ? -11.148 13.734 6.945 1 97.88 109 SER A N 1
ATOM 847 C CA . SER A 1 109 ? -11.609 14.867 6.148 1 97.88 109 SER A CA 1
ATOM 848 C C . SER A 1 109 ? -12.82 15.539 6.793 1 97.88 109 SER A C 1
ATOM 850 O O . SER A 1 109 ? -12.938 16.766 6.77 1 97.88 109 SER A O 1
ATOM 852 N N . ILE A 1 110 ? -13.68 14.773 7.379 1 97.44 110 ILE A N 1
ATOM 853 C CA . ILE A 1 110 ? -14.859 15.297 8.055 1 97.44 110 ILE A CA 1
ATOM 854 C C . ILE A 1 110 ? -14.438 16.062 9.312 1 97.44 110 ILE A C 1
ATOM 856 O O . ILE A 1 110 ? -14.914 17.172 9.562 1 97.44 110 ILE A O 1
ATOM 860 N N . LEU A 1 111 ? -13.5 15.5 10.039 1 96.62 111 LEU A N 1
ATOM 861 C CA . LEU A 1 111 ? -13.039 16.109 11.281 1 96.62 111 LEU A CA 1
ATOM 862 C C . LEU A 1 111 ? -12.227 17.359 11.008 1 96.62 111 LEU A C 1
ATOM 864 O O . LEU A 1 111 ? -12.023 18.188 11.898 1 96.62 111 LEU A O 1
ATOM 868 N N . ALA A 1 112 ? -11.75 17.453 9.797 1 95.75 112 ALA A N 1
ATOM 869 C CA . ALA A 1 112 ? -10.93 18.594 9.43 1 95.75 112 ALA A CA 1
ATOM 870 C C . ALA A 1 112 ? -11.797 19.828 9.18 1 95.75 112 ALA A C 1
ATOM 872 O O . ALA A 1 112 ? -11.289 20.953 9.133 1 95.75 112 ALA A O 1
ATOM 873 N N . VAL A 1 113 ? -13.078 19.688 8.961 1 95.5 113 VAL A N 1
ATOM 874 C CA . VAL A 1 113 ? -13.992 20.812 8.805 1 95.5 113 VAL A CA 1
ATOM 875 C C . VAL A 1 113 ? -14.094 21.594 10.117 1 95.5 113 VAL A C 1
ATOM 877 O O . VAL A 1 113 ? -14.305 21 11.18 1 95.5 113 VAL A O 1
ATOM 880 N N . PRO A 1 114 ? -13.922 22.891 10.07 1 95 114 PRO A N 1
ATOM 881 C CA . PRO A 1 114 ? -13.93 23.688 11.297 1 95 114 PRO A CA 1
ATOM 882 C C . PRO A 1 114 ? -15.203 23.5 12.117 1 95 114 PRO A C 1
ATOM 884 O O . PRO A 1 114 ? -16.312 23.562 11.57 1 95 114 PRO A O 1
ATOM 887 N N . ILE A 1 115 ? -15.023 23.375 13.344 1 92 115 ILE A N 1
ATOM 888 C CA . ILE A 1 115 ? -16.109 23.062 14.273 1 92 115 ILE A CA 1
ATOM 889 C C . ILE A 1 115 ? -17.094 24.219 14.32 1 92 115 ILE A C 1
ATOM 891 O O . ILE A 1 115 ? -18.281 24.016 14.539 1 92 115 ILE A O 1
ATOM 895 N N . GLY A 1 116 ? -16.625 25.391 14.102 1 91.5 116 GLY A N 1
ATOM 896 C CA . GLY A 1 116 ? -17.453 26.578 14.102 1 91.5 116 GLY A CA 1
ATOM 897 C C . GLY A 1 116 ? -18.594 26.5 13.102 1 91.5 116 GLY A C 1
ATOM 898 O O . GLY A 1 116 ? -19.688 27.016 13.359 1 91.5 116 GLY A O 1
ATOM 899 N N . GLN A 1 117 ? -18.344 25.844 11.992 1 91.38 117 GLN A N 1
ATOM 900 C CA . GLN A 1 117 ? -19.375 25.656 10.977 1 91.38 117 GLN A CA 1
ATOM 901 C C . GLN A 1 117 ? -20.531 24.812 11.508 1 91.38 117 GLN A C 1
ATOM 903 O O . GLN A 1 117 ? -21.688 25.125 11.258 1 91.38 117 GLN A O 1
ATOM 908 N N . ASN A 1 118 ? -20.156 23.781 12.234 1 90 118 ASN A N 1
ATOM 909 C CA . ASN A 1 118 ? -21.141 22.906 12.867 1 90 118 ASN A CA 1
ATOM 910 C C . ASN A 1 118 ? -21.953 23.656 13.922 1 90 118 ASN A C 1
ATOM 912 O O . ASN A 1 118 ? -23.188 23.531 13.969 1 90 118 ASN A O 1
ATOM 916 N N . GLU A 1 119 ? -21.297 24.391 14.711 1 92.5 119 GLU A N 1
ATOM 917 C CA . GLU A 1 119 ? -21.938 25.141 15.797 1 92.5 119 GLU A CA 1
ATOM 918 C C . GLU A 1 119 ? -22.859 26.219 15.25 1 92.5 119 GLU A C 1
ATOM 920 O O . GLU A 1 119 ? -23.969 26.406 15.75 1 92.5 119 GLU A O 1
ATOM 925 N N . ALA A 1 120 ? -22.391 26.922 14.258 1 93.94 120 ALA A N 1
ATOM 926 C CA . ALA A 1 120 ? -23.188 27.969 13.633 1 93.94 120 ALA A CA 1
ATOM 927 C C . ALA A 1 120 ? -24.453 27.406 13.008 1 93.94 120 ALA A C 1
ATOM 929 O O . ALA A 1 120 ? -25.531 27.984 13.141 1 93.94 120 ALA A O 1
ATOM 930 N N . ALA A 1 121 ? -24.297 26.297 12.375 1 93.31 121 ALA A N 1
ATOM 931 C CA . ALA A 1 121 ? -25.438 25.656 11.711 1 93.31 121 ALA A CA 1
ATOM 932 C C . ALA A 1 121 ? -26.469 25.188 12.734 1 93.31 121 ALA A C 1
ATOM 934 O O . ALA A 1 121 ? -27.672 25.312 12.508 1 93.31 121 ALA A O 1
ATOM 935 N N . TYR A 1 122 ? -26.016 24.703 13.852 1 91.75 122 TYR A N 1
ATOM 936 C CA . TYR A 1 122 ? -26.906 24.281 14.93 1 91.75 122 TYR A CA 1
ATOM 937 C C . TYR A 1 122 ? -27.672 25.453 15.508 1 91.75 122 TYR A C 1
ATOM 939 O O . TYR A 1 122 ? -28.844 25.344 15.82 1 91.75 122 TYR A O 1
ATOM 947 N N . THR A 1 123 ? -27 26.531 15.641 1 94.88 123 THR A N 1
ATOM 948 C CA . THR A 1 123 ? -27.609 27.734 16.172 1 94.88 123 THR A CA 1
ATOM 949 C C . THR A 1 123 ? -28.688 28.25 15.219 1 94.88 123 THR A C 1
ATOM 951 O O . THR A 1 123 ? -29.672 28.859 15.656 1 94.88 123 THR A O 1
ATOM 954 N N . LEU A 1 124 ? -28.516 28.016 13.938 1 95.5 124 LEU A N 1
ATOM 955 C CA . LEU A 1 124 ? -29.469 28.453 12.93 1 95.5 124 LEU A CA 1
ATOM 956 C C . LEU A 1 124 ? -30.641 27.484 12.82 1 95.5 124 LEU A C 1
ATOM 958 O O . LEU A 1 124 ? -31.547 27.672 12.016 1 95.5 124 LEU A O 1
ATOM 962 N N . GLY A 1 125 ? -30.609 26.406 13.641 1 94.75 125 GLY A N 1
ATOM 963 C CA . GLY A 1 125 ? -31.75 25.516 13.727 1 94.75 125 GLY A CA 1
ATOM 964 C C . GLY A 1 125 ? -31.625 24.297 12.812 1 94.75 125 GLY A C 1
ATOM 965 O O . GLY A 1 125 ? -32.594 23.547 12.656 1 94.75 125 GLY A O 1
ATOM 966 N N . MET A 1 126 ? -30.484 24.062 12.266 1 94.88 126 MET A N 1
ATOM 967 C CA . MET A 1 126 ? -30.281 22.906 11.398 1 94.88 126 MET A CA 1
ATOM 968 C C . MET A 1 126 ? -30.141 21.625 12.219 1 94.88 126 MET A C 1
ATOM 970 O O . MET A 1 126 ? -29.547 21.641 13.305 1 94.88 126 MET A O 1
ATOM 974 N N . ASN A 1 127 ? -30.656 20.594 11.641 1 94.81 127 ASN A N 1
ATOM 975 C CA . ASN A 1 127 ? -30.469 19.312 12.312 1 94.81 127 ASN A CA 1
ATOM 976 C C . ASN A 1 127 ? -29.203 18.609 11.844 1 94.81 127 ASN A C 1
ATOM 978 O O . ASN A 1 127 ? -28.516 19.094 10.938 1 94.81 127 ASN A O 1
ATOM 982 N N . LYS A 1 128 ? -28.891 17.5 12.422 1 91.56 128 LYS A N 1
ATOM 983 C CA . LYS A 1 128 ? -27.625 16.812 12.188 1 91.56 128 LYS A CA 1
ATOM 984 C C . LYS A 1 128 ? -27.484 16.391 10.727 1 91.56 128 LYS A C 1
ATOM 986 O O . LYS A 1 128 ? -26.391 16.469 10.156 1 91.56 128 LYS A O 1
ATOM 991 N N . PHE A 1 129 ? -28.562 15.969 10.172 1 94.75 129 PHE A N 1
ATOM 992 C CA . PHE A 1 129 ? -28.547 15.508 8.789 1 94.75 129 PHE A CA 1
ATOM 993 C C . PHE A 1 129 ? -28.359 16.688 7.832 1 94.75 129 PHE A C 1
ATOM 995 O O . PHE A 1 129 ? -27.641 16.578 6.844 1 94.75 129 PHE A O 1
ATOM 1002 N N . GLN A 1 130 ? -28.969 17.781 8.172 1 95.56 130 GLN A N 1
ATOM 1003 C CA . GLN A 1 130 ? -28.812 19 7.371 1 95.56 130 GLN A CA 1
ATOM 1004 C C . GLN A 1 130 ? -27.375 19.5 7.414 1 95.56 130 GLN A C 1
ATOM 1006 O O . GLN A 1 130 ? -26.797 19.875 6.383 1 95.56 130 GLN A O 1
ATOM 1011 N N . ILE A 1 131 ? -26.797 19.453 8.578 1 95.94 131 ILE A N 1
ATOM 1012 C CA . ILE A 1 131 ? -25.438 19.938 8.773 1 95.94 131 ILE A CA 1
ATOM 1013 C C . ILE A 1 131 ? -24.469 19.047 8.008 1 95.94 131 ILE A C 1
ATOM 1015 O O . ILE A 1 131 ? -23.594 19.531 7.289 1 95.94 131 ILE A O 1
ATOM 1019 N N . LEU A 1 132 ? -24.688 17.766 8.117 1 95.69 132 LEU A N 1
ATOM 1020 C CA . LEU A 1 132 ? -23.812 16.797 7.473 1 95.69 132 LEU A CA 1
ATOM 1021 C C . LEU A 1 132 ? -23.844 16.953 5.957 1 95.69 132 LEU A C 1
ATOM 1023 O O . LEU A 1 132 ? -22.797 17.062 5.316 1 95.69 132 LEU A O 1
ATOM 1027 N N . PHE A 1 133 ? -25.016 17.062 5.398 1 96.31 133 PHE A N 1
ATOM 1028 C CA . PHE A 1 133 ? -25.172 16.984 3.951 1 96.31 133 PHE A CA 1
ATOM 1029 C C . PHE A 1 133 ? -24.953 18.359 3.312 1 96.31 133 PHE A C 1
ATOM 1031 O O . PHE A 1 133 ? -24.438 18.453 2.193 1 96.31 133 PHE A O 1
ATOM 1038 N N . HIS A 1 134 ? -25.219 19.406 4.07 1 95.5 134 HIS A N 1
ATOM 1039 C CA . HIS A 1 134 ? -25.188 20.719 3.441 1 95.5 134 HIS A CA 1
ATOM 1040 C C . HIS A 1 134 ? -23.922 21.469 3.814 1 95.5 134 HIS A C 1
ATOM 1042 O O . HIS A 1 134 ? -23.5 22.391 3.102 1 95.5 134 HIS A O 1
ATOM 1048 N N . ILE A 1 135 ? -23.297 21.109 4.848 1 96 135 ILE A N 1
ATOM 1049 C CA . ILE A 1 135 ? -22.172 21.906 5.32 1 96 135 ILE A CA 1
ATOM 1050 C C . ILE A 1 135 ? -20.906 21.062 5.355 1 96 135 ILE A C 1
ATOM 1052 O O . ILE A 1 135 ? -19.906 21.391 4.699 1 96 135 ILE A O 1
ATOM 1056 N N . ILE A 1 136 ? -20.984 19.953 6.02 1 96.75 136 ILE A N 1
ATOM 1057 C CA . ILE A 1 136 ? -19.797 19.172 6.305 1 96.75 136 ILE A CA 1
ATOM 1058 C C . ILE A 1 136 ? -19.344 18.438 5.047 1 96.75 136 ILE A C 1
ATOM 1060 O O . ILE A 1 136 ? -18.203 18.562 4.609 1 96.75 136 ILE A O 1
ATOM 1064 N N . TYR A 1 137 ? -20.234 17.734 4.371 1 97.25 137 TYR A N 1
ATOM 1065 C CA . TYR A 1 137 ? -19.875 16.859 3.254 1 97.25 137 TYR A CA 1
ATOM 1066 C C . TYR A 1 137 ? -19.266 17.672 2.107 1 97.25 137 TYR A C 1
ATOM 1068 O O . TYR A 1 137 ? -18.234 17.297 1.559 1 97.25 137 TYR A O 1
ATOM 1076 N N . PRO A 1 138 ? -19.906 18.766 1.788 1 96.81 138 PRO A N 1
ATOM 1077 C CA . PRO A 1 138 ? -19.344 19.531 0.679 1 96.81 138 PRO A CA 1
ATOM 1078 C C . PRO A 1 138 ? -17.906 19.984 0.946 1 96.81 138 PRO A C 1
ATOM 1080 O O . PRO A 1 138 ? -17.078 20 0.028 1 96.81 138 PRO A O 1
ATOM 1083 N N . GLN A 1 139 ? -17.531 20.297 2.156 1 96.25 139 GLN A N 1
ATOM 1084 C CA . GLN A 1 139 ? -16.188 20.719 2.52 1 96.25 139 GLN A CA 1
ATOM 1085 C C . GLN A 1 139 ? -15.258 19.516 2.664 1 96.25 139 GLN A C 1
ATOM 1087 O O . GLN A 1 139 ? -14.117 19.547 2.189 1 96.25 139 GLN A O 1
ATOM 1092 N N . ALA A 1 140 ? -15.805 18.516 3.211 1 97.12 140 ALA A N 1
ATOM 1093 C CA . ALA A 1 140 ? -15.008 17.312 3.482 1 97.12 140 ALA A CA 1
ATOM 1094 C C . ALA A 1 140 ? -14.578 16.641 2.186 1 97.12 140 ALA A C 1
ATOM 1096 O O . ALA A 1 140 ? -13.477 16.094 2.096 1 97.12 140 ALA A O 1
ATOM 1097 N N . ILE A 1 141 ? -15.445 16.625 1.204 1 96.5 141 ILE A N 1
ATOM 1098 C CA . ILE A 1 141 ? -15.133 15.961 -0.057 1 96.5 141 ILE A CA 1
ATOM 1099 C C . ILE A 1 141 ? -13.977 16.672 -0.748 1 96.5 141 ILE A C 1
ATOM 1101 O O . ILE A 1 141 ? -13.141 16.047 -1.39 1 96.5 141 ILE A O 1
ATOM 1105 N N . ARG A 1 142 ? -13.945 17.953 -0.596 1 95.06 142 ARG A N 1
ATOM 1106 C CA . ARG A 1 142 ? -12.852 18.719 -1.178 1 95.06 142 ARG A CA 1
ATOM 1107 C C . ARG A 1 142 ? -11.523 18.375 -0.509 1 95.06 142 ARG A C 1
ATOM 1109 O O . ARG A 1 142 ? -10.492 18.266 -1.179 1 95.06 142 ARG A O 1
ATOM 1116 N N . ILE A 1 143 ? -11.617 18.203 0.766 1 95.31 143 ILE A N 1
ATOM 1117 C CA . ILE A 1 143 ? -10.43 17.828 1.533 1 95.31 143 ILE A CA 1
ATOM 1118 C C . ILE A 1 143 ? -10.023 16.406 1.195 1 95.31 143 ILE A C 1
ATOM 1120 O O . ILE A 1 143 ? -8.828 16.094 1.12 1 95.31 143 ILE A O 1
ATOM 1124 N N . ALA A 1 144 ? -10.953 15.531 0.87 1 97.56 144 ALA A N 1
ATOM 1125 C CA . ALA A 1 144 ? -10.727 14.102 0.679 1 97.56 144 ALA A CA 1
ATOM 1126 C C . ALA A 1 144 ? -10.305 13.797 -0.755 1 97.56 144 ALA A C 1
ATOM 1128 O O . ALA A 1 144 ? -9.766 12.727 -1.037 1 97.56 144 ALA A O 1
ATOM 1129 N N . LEU A 1 145 ? -10.547 14.695 -1.619 1 97.12 145 LEU A N 1
ATOM 1130 C CA . LEU A 1 145 ? -10.43 14.406 -3.043 1 97.12 145 LEU A CA 1
ATOM 1131 C C . LEU A 1 145 ? -9 14.008 -3.4 1 97.12 145 LEU A C 1
ATOM 1133 O O . LEU A 1 145 ? -8.781 12.977 -4.039 1 97.12 145 LEU A O 1
ATOM 1137 N N . PRO A 1 146 ? -7.934 14.758 -2.971 1 95.69 146 PRO A N 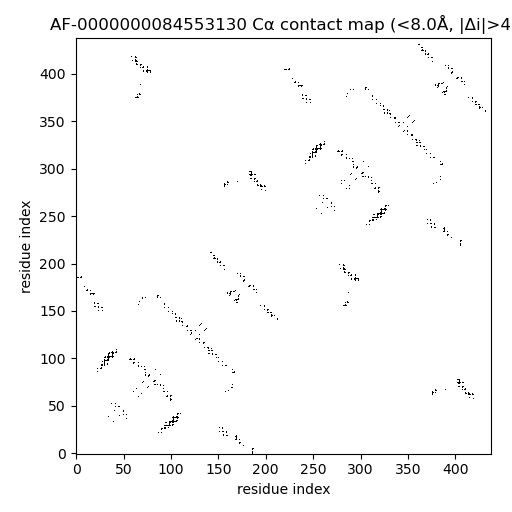1
ATOM 1138 C CA . PRO A 1 146 ? -6.566 14.375 -3.334 1 95.69 146 PRO A CA 1
ATOM 1139 C C . PRO A 1 146 ? -6.176 13 -2.801 1 95.69 146 PRO A C 1
ATOM 1141 O O . PRO A 1 146 ? -5.754 12.133 -3.57 1 95.69 146 PRO A O 1
ATOM 1144 N N . PRO A 1 147 ? -6.434 12.719 -1.513 1 96.75 147 PRO A N 1
ATOM 1145 C CA . PRO A 1 147 ? -6.066 11.383 -1.027 1 96.75 147 PRO A CA 1
ATOM 1146 C C . PRO A 1 147 ? -6.949 10.281 -1.607 1 96.75 147 PRO A C 1
ATOM 1148 O O . PRO A 1 147 ? -6.516 9.133 -1.726 1 96.75 147 PRO A O 1
ATOM 1151 N N . LEU A 1 148 ? -8.172 10.602 -2.014 1 97.94 148 LEU A N 1
ATOM 1152 C CA . LEU A 1 148 ? -9.016 9.625 -2.682 1 97.94 148 LEU A CA 1
ATOM 1153 C C . LEU A 1 148 ? -8.438 9.242 -4.043 1 97.94 148 LEU A C 1
ATOM 1155 O O . LEU A 1 148 ? -8.461 8.07 -4.426 1 97.94 148 LEU A O 1
ATOM 1159 N N . VAL A 1 149 ? -7.945 10.258 -4.754 1 97.56 149 VAL A N 1
ATOM 1160 C CA . VAL A 1 149 ? -7.328 9.992 -6.047 1 97.56 149 VAL A CA 1
ATOM 1161 C C . VAL A 1 149 ? -6.098 9.109 -5.863 1 97.56 149 VAL A C 1
ATOM 1163 O O . VAL A 1 149 ? -5.871 8.18 -6.641 1 97.56 149 VAL A O 1
ATOM 1166 N N . ASN A 1 150 ? -5.336 9.328 -4.836 1 96.31 150 ASN A N 1
ATOM 1167 C CA . ASN A 1 150 ? -4.195 8.477 -4.516 1 96.31 150 ASN A CA 1
ATOM 1168 C C . ASN A 1 150 ? -4.637 7.059 -4.164 1 96.31 150 ASN A C 1
ATOM 1170 O O . ASN A 1 150 ? -3.961 6.086 -4.508 1 96.31 150 ASN A O 1
ATOM 1174 N N . SER A 1 151 ? -5.77 6.988 -3.473 1 98.19 151 SER A N 1
ATOM 1175 C CA . SER A 1 151 ? -6.301 5.676 -3.129 1 98.19 151 SER A CA 1
ATOM 1176 C C . SER A 1 151 ? -6.711 4.898 -4.379 1 98.19 151 SER A C 1
ATOM 1178 O O . SER A 1 151 ? -6.578 3.676 -4.426 1 98.19 151 SER A O 1
ATOM 1180 N N . PHE A 1 152 ? -7.227 5.613 -5.34 1 98.56 152 PHE A N 1
ATOM 1181 C CA . PHE A 1 152 ? -7.559 4.957 -6.598 1 98.56 152 PHE A CA 1
ATOM 1182 C C . PHE A 1 152 ? -6.316 4.355 -7.242 1 98.56 152 PHE A C 1
ATOM 1184 O O . PHE A 1 152 ? -6.355 3.234 -7.75 1 98.56 152 PHE A O 1
ATOM 1191 N N . SER A 1 153 ? -5.242 5.152 -7.262 1 98.25 153 SER A N 1
ATOM 1192 C CA . SER A 1 153 ? -3.969 4.652 -7.773 1 98.25 153 SER A CA 1
ATOM 1193 C C . SER A 1 153 ? -3.525 3.398 -7.027 1 98.25 153 SER A C 1
ATOM 1195 O O . SER A 1 153 ? -3.029 2.449 -7.637 1 98.25 153 SER A O 1
ATOM 1197 N N . SER A 1 154 ? -3.732 3.332 -5.738 1 98.25 154 SER A N 1
ATOM 1198 C CA . SER A 1 154 ? -3.367 2.18 -4.922 1 98.25 154 SER A CA 1
ATOM 1199 C C . SER A 1 154 ? -4.211 0.96 -5.277 1 98.25 154 SER A C 1
ATOM 1201 O O . SER A 1 154 ? -3.688 -0.152 -5.383 1 98.25 154 SER A O 1
ATOM 1203 N N . VAL A 1 155 ? -5.512 1.178 -5.488 1 98.75 155 VAL A N 1
ATOM 1204 C CA . VAL A 1 155 ? -6.398 0.076 -5.848 1 98.75 155 VAL A CA 1
ATOM 1205 C C . VAL A 1 155 ? -6.004 -0.477 -7.215 1 98.75 155 VAL A C 1
ATOM 1207 O O . VAL A 1 155 ? -6.059 -1.688 -7.441 1 98.75 155 VAL A O 1
ATOM 1210 N N . LEU A 1 156 ? -5.645 0.428 -8.102 1 98.81 156 LEU A N 1
ATOM 1211 C CA . LEU A 1 156 ? -5.188 0.02 -9.422 1 98.81 156 LEU A CA 1
ATOM 1212 C C . LEU A 1 156 ? -3.961 -0.88 -9.32 1 98.81 156 LEU A C 1
ATOM 1214 O O . LEU A 1 156 ? -3.91 -1.942 -9.945 1 98.81 156 LEU A O 1
ATOM 1218 N N . LYS A 1 157 ? -3.027 -0.51 -8.555 1 98.62 157 LYS A N 1
ATOM 1219 C CA . LYS A 1 157 ? -1.835 -1.329 -8.359 1 98.62 157 LYS A CA 1
ATOM 1220 C C . LYS A 1 157 ? -2.176 -2.631 -7.641 1 98.62 157 LYS A C 1
ATOM 1222 O O . LYS A 1 157 ? -1.681 -3.699 -8.008 1 98.62 157 LYS A O 1
ATOM 1227 N N . ASP A 1 158 ? -3.068 -2.561 -6.637 1 98.62 158 ASP A N 1
ATOM 1228 C CA . ASP A 1 158 ? -3.475 -3.73 -5.867 1 98.62 158 ASP A CA 1
ATOM 1229 C C . ASP A 1 158 ? -4.25 -4.719 -6.734 1 98.62 158 ASP A C 1
ATOM 1231 O O . ASP A 1 158 ? -4.289 -5.914 -6.441 1 98.62 158 ASP A O 1
ATOM 1235 N N . SER A 1 159 ? -4.855 -4.184 -7.801 1 98.62 159 SER A N 1
ATOM 1236 C CA . SER A 1 159 ? -5.609 -5.062 -8.688 1 98.62 159 SER A CA 1
ATOM 1237 C C . SER A 1 159 ? -4.703 -6.098 -9.344 1 98.62 159 SER A C 1
ATOM 1239 O O . SER A 1 159 ? -5.172 -7.145 -9.797 1 98.62 159 SER A O 1
ATOM 1241 N N . SER A 1 160 ? -3.414 -5.809 -9.414 1 98.38 160 SER A N 1
ATOM 1242 C CA . SER A 1 160 ? -2.484 -6.797 -9.953 1 98.38 160 SER A CA 1
ATOM 1243 C C . SER A 1 160 ? -2.533 -8.094 -9.156 1 98.38 160 SER A C 1
ATOM 1245 O O . SER A 1 160 ? -2.268 -9.172 -9.695 1 98.38 160 SER A O 1
ATOM 1247 N N . LEU A 1 161 ? -2.939 -8.094 -7.902 1 98.19 161 LEU A N 1
ATOM 1248 C CA . LEU A 1 161 ? -2.93 -9.234 -7 1 98.19 161 LEU A CA 1
ATOM 1249 C C . LEU A 1 161 ? -4.082 -10.188 -7.312 1 98.19 161 LEU A C 1
ATOM 1251 O O . LEU A 1 161 ? -4.055 -11.352 -6.918 1 98.19 161 LEU A O 1
ATOM 1255 N N . VAL A 1 162 ? -5.082 -9.703 -8 1 97.88 162 VAL A N 1
ATOM 1256 C CA . VAL A 1 162 ? -6.23 -10.547 -8.297 1 97.88 162 VAL A CA 1
ATOM 1257 C C . VAL A 1 162 ? -5.844 -11.609 -9.328 1 97.88 162 VAL A C 1
ATOM 1259 O O . VAL A 1 162 ? -6.574 -12.578 -9.531 1 97.88 162 VAL A O 1
ATOM 1262 N N . SER A 1 163 ? -4.656 -11.484 -9.914 1 95.25 163 SER A N 1
ATOM 1263 C CA . SER A 1 163 ? -4.137 -12.469 -10.859 1 95.25 163 SER A CA 1
ATOM 1264 C C . SER A 1 163 ? -4.094 -13.859 -10.242 1 95.25 163 SER A C 1
ATOM 1266 O O . SER A 1 163 ? -4.121 -14.867 -10.953 1 95.25 163 SER A O 1
ATOM 1268 N N . VAL A 1 164 ? -4.078 -13.938 -8.938 1 91.38 164 VAL A N 1
ATOM 1269 C CA . VAL A 1 164 ? -3.967 -15.211 -8.234 1 91.38 164 VAL A CA 1
ATOM 1270 C C . VAL A 1 164 ? -5.32 -15.922 -8.234 1 91.38 164 VAL A C 1
ATOM 1272 O O . VAL A 1 164 ? -5.41 -17.094 -7.895 1 91.38 164 VAL A O 1
ATOM 1275 N N . LEU A 1 165 ? -6.473 -15.242 -8.508 1 93 165 LEU A N 1
ATOM 1276 C CA . LEU A 1 165 ? -7.828 -15.781 -8.484 1 93 165 LEU A CA 1
ATOM 1277 C C . LEU A 1 165 ? -8.234 -16.281 -9.867 1 93 165 LEU A C 1
ATOM 1279 O O . LEU A 1 165 ? -9.422 -16.5 -10.133 1 93 165 LEU A O 1
ATOM 1283 N N . ALA A 1 166 ? -7.438 -16.578 -10.82 1 87.06 166 ALA A N 1
ATOM 1284 C CA . ALA A 1 166 ? -7.719 -17.094 -12.156 1 87.06 166 ALA A CA 1
ATOM 1285 C C . ALA A 1 166 ? -8.539 -16.094 -12.969 1 87.06 166 ALA A C 1
ATOM 1287 O O . ALA A 1 166 ? -9.508 -16.484 -13.633 1 87.06 166 ALA A O 1
ATOM 1288 N N . ILE A 1 167 ? -8.398 -14.883 -12.844 1 93.94 167 ILE A N 1
ATOM 1289 C CA . ILE A 1 167 ? -8.945 -13.812 -13.68 1 93.94 167 ILE A CA 1
ATOM 1290 C C . ILE A 1 167 ? -7.879 -13.344 -14.672 1 93.94 167 ILE A C 1
ATOM 1292 O O . ILE A 1 167 ? -6.73 -13.109 -14.289 1 93.94 167 ILE A O 1
ATOM 1296 N N . THR A 1 168 ? -8.305 -13.258 -15.898 1 95.56 168 THR A N 1
ATOM 1297 C CA . THR A 1 168 ? -7.328 -12.789 -16.875 1 95.56 168 THR A CA 1
ATOM 1298 C C . THR A 1 168 ? -7.375 -11.266 -17 1 95.56 168 THR A C 1
ATOM 1300 O O . THR A 1 168 ? -8.008 -10.734 -17.922 1 95.56 168 THR A O 1
ATOM 1303 N N . GLU A 1 169 ? -6.758 -10.672 -16.078 1 97.75 169 GLU A N 1
ATOM 1304 C CA . GLU A 1 169 ? -6.465 -9.242 -16.125 1 97.75 169 GLU A CA 1
ATOM 1305 C C . GLU A 1 169 ? -5.02 -8.992 -16.531 1 97.75 169 GLU A C 1
ATOM 1307 O O . GLU A 1 169 ? -4.344 -9.883 -17.031 1 97.75 169 GLU A O 1
ATOM 1312 N N . LEU A 1 170 ? -4.57 -7.773 -16.5 1 97.81 170 LEU A N 1
ATOM 1313 C CA . LEU A 1 170 ? -3.312 -7.355 -17.109 1 97.81 170 LEU A CA 1
ATOM 1314 C C . LEU A 1 170 ? -2.15 -8.195 -16.594 1 97.81 170 LEU A C 1
ATOM 1316 O O . LEU A 1 170 ? -1.365 -8.727 -17.375 1 97.81 170 LEU A O 1
ATOM 1320 N N . THR A 1 171 ? -1.993 -8.344 -15.344 1 97.81 171 THR A N 1
ATOM 1321 C CA . THR A 1 171 ? -0.907 -9.117 -14.758 1 97.81 171 THR A CA 1
ATOM 1322 C C . THR A 1 171 ? -0.989 -10.578 -15.195 1 97.81 171 THR A C 1
ATOM 1324 O O . THR A 1 171 ? 0.012 -11.164 -15.609 1 97.81 171 THR A O 1
ATOM 1327 N N . ARG A 1 172 ? -2.139 -11.164 -15.109 1 96.62 172 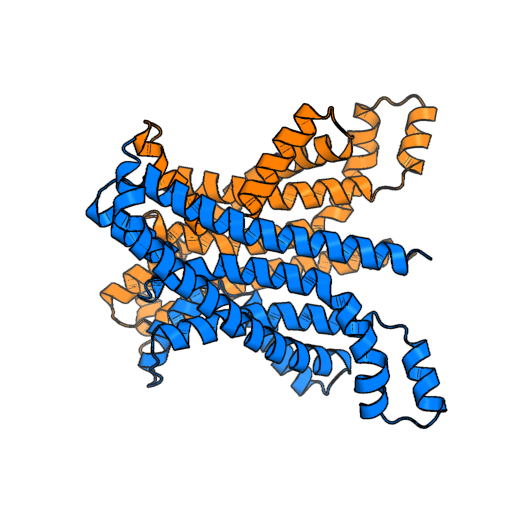ARG A N 1
ATOM 1328 C CA . ARG A 1 172 ? -2.332 -12.555 -15.516 1 96.62 172 ARG A CA 1
ATOM 1329 C C . ARG A 1 172 ? -2.031 -12.742 -17 1 96.62 172 ARG A C 1
ATOM 1331 O O . ARG A 1 172 ? -1.462 -13.758 -17.406 1 96.62 172 ARG A O 1
ATOM 1338 N N . SER A 1 173 ? -2.475 -11.812 -17.781 1 96.25 173 SER A N 1
ATOM 1339 C CA . SER A 1 173 ? -2.172 -11.906 -19.203 1 96.25 173 SER A CA 1
ATOM 1340 C C . SER A 1 173 ? -0.668 -11.953 -19.453 1 96.25 173 SER A C 1
ATOM 1342 O O . SER A 1 173 ? -0.201 -12.695 -20.312 1 96.25 173 SER A O 1
ATOM 1344 N N . GLY A 1 174 ? 0.069 -11.109 -18.719 1 95.25 174 GLY A N 1
ATOM 1345 C CA . GLY A 1 174 ? 1.519 -11.172 -18.797 1 95.25 174 GLY A CA 1
ATOM 1346 C C . GLY A 1 174 ? 2.076 -12.539 -18.438 1 95.25 174 GLY A C 1
ATOM 1347 O O . GLY A 1 174 ? 2.965 -13.055 -19.125 1 95.25 174 GLY A O 1
ATOM 1348 N N . GLN A 1 175 ? 1.524 -13.141 -17.375 1 94.56 175 GLN A N 1
ATOM 1349 C CA . GLN A 1 175 ? 1.966 -14.461 -16.953 1 94.56 175 GLN A CA 1
ATOM 1350 C C . GLN A 1 175 ? 1.693 -15.516 -18.016 1 94.56 175 GLN A C 1
ATOM 1352 O O . GLN A 1 175 ? 2.533 -16.375 -18.281 1 94.56 175 GLN A O 1
ATOM 1357 N N . LEU A 1 176 ? 0.533 -15.422 -18.594 1 94.19 176 LEU A N 1
ATOM 1358 C CA . LEU A 1 176 ? 0.141 -16.391 -19.625 1 94.19 176 LEU A CA 1
ATOM 1359 C C . LEU A 1 176 ? 1.017 -16.25 -20.859 1 94.19 176 LEU A C 1
ATOM 1361 O O . LEU A 1 176 ? 1.436 -17.25 -21.438 1 94.19 176 LEU A O 1
ATOM 1365 N N . ILE A 1 177 ? 1.284 -15.055 -21.25 1 93.19 177 ILE A N 1
ATOM 1366 C CA . ILE A 1 177 ? 2.123 -14.82 -22.422 1 93.19 177 ILE A CA 1
ATOM 1367 C C . ILE A 1 177 ? 3.547 -15.297 -22.141 1 93.19 177 ILE A C 1
ATOM 1369 O O . ILE A 1 177 ? 4.172 -15.938 -22.984 1 93.19 177 ILE A O 1
ATOM 1373 N N . TYR A 1 178 ? 3.998 -15.016 -20.938 1 91.5 178 TYR A N 1
ATOM 1374 C CA . TYR A 1 178 ? 5.328 -15.453 -20.531 1 91.5 178 TYR A CA 1
ATOM 1375 C C . TYR A 1 178 ? 5.441 -16.969 -20.578 1 91.5 178 TYR A C 1
ATOM 1377 O O . TYR A 1 178 ? 6.445 -17.516 -21.047 1 91.5 178 TYR A O 1
ATOM 1385 N N . THR A 1 179 ? 4.504 -17.672 -20.062 1 89.81 179 THR A N 1
ATOM 1386 C CA . THR A 1 179 ? 4.539 -19.125 -20.016 1 89.81 179 THR A CA 1
ATOM 1387 C C . THR A 1 179 ? 4.508 -19.719 -21.422 1 89.81 179 THR A C 1
ATOM 1389 O O . THR A 1 179 ? 5.094 -20.781 -21.656 1 89.81 179 THR A O 1
ATOM 1392 N N . ARG A 1 180 ? 3.949 -18.953 -22.328 1 90.25 180 ARG A N 1
ATOM 1393 C CA . ARG A 1 180 ? 3.816 -19.453 -23.688 1 90.25 180 ARG A CA 1
ATOM 1394 C C . ARG A 1 180 ? 5.055 -19.109 -24.516 1 90.25 180 ARG A C 1
ATOM 1396 O O . ARG A 1 180 ? 5.465 -19.891 -25.375 1 90.25 180 ARG A O 1
ATOM 1403 N N . THR A 1 181 ? 5.648 -17.969 -24.297 1 89.94 181 THR A N 1
ATOM 1404 C CA . THR A 1 181 ? 6.668 -17.469 -25.203 1 89.94 181 THR A CA 1
ATOM 1405 C C . THR A 1 181 ? 8.055 -17.547 -24.562 1 89.94 181 THR A C 1
ATOM 1407 O O . THR A 1 181 ? 9.062 -17.422 -25.25 1 89.94 181 THR A O 1
ATOM 1410 N N . SER A 1 182 ? 8.086 -17.672 -23.219 1 90.69 182 SER A N 1
ATOM 1411 C CA . SER A 1 182 ? 9.32 -17.703 -22.453 1 90.69 182 SER A CA 1
ATOM 1412 C C . SER A 1 182 ? 10.109 -16.406 -22.609 1 90.69 182 SER A C 1
ATOM 1414 O O . SER A 1 182 ? 11.344 -16.438 -22.688 1 90.69 182 SER A O 1
ATOM 1416 N N . ARG A 1 183 ? 9.391 -15.367 -22.797 1 91.62 183 ARG A N 1
ATOM 1417 C CA . ARG A 1 183 ? 10.016 -14.055 -22.938 1 91.62 183 ARG A CA 1
ATOM 1418 C C . ARG A 1 183 ? 9.555 -13.109 -21.828 1 91.62 183 ARG A C 1
ATOM 1420 O O . ARG A 1 183 ? 8.914 -12.094 -22.094 1 91.62 183 ARG A O 1
ATOM 1427 N N . PRO A 1 184 ? 10.047 -13.352 -20.656 1 92.88 184 PRO A N 1
ATOM 1428 C CA . PRO A 1 184 ? 9.562 -12.586 -19.5 1 92.88 184 PRO A CA 1
ATOM 1429 C C . PRO A 1 184 ? 10.055 -11.141 -19.5 1 92.88 184 PRO A C 1
ATOM 1431 O O . PRO A 1 184 ? 9.352 -10.242 -19.047 1 92.88 184 PRO A O 1
ATOM 1434 N N . PHE A 1 185 ? 11.18 -10.891 -20.109 1 94.94 185 PHE A N 1
ATOM 1435 C CA . PHE A 1 185 ? 11.734 -9.539 -20.094 1 94.94 185 PHE A CA 1
ATOM 1436 C C . PHE A 1 185 ? 10.805 -8.562 -20.812 1 94.94 185 PHE A C 1
ATOM 1438 O O . PHE A 1 185 ? 10.398 -7.555 -20.219 1 94.94 185 PHE A O 1
ATOM 1445 N N . GLU A 1 186 ? 10.445 -8.875 -22.016 1 93.44 186 GLU A N 1
ATOM 1446 C CA . GLU A 1 186 ? 9.625 -8 -22.844 1 93.44 186 GLU A CA 1
ATOM 1447 C C . GLU A 1 186 ? 8.227 -7.832 -22.25 1 93.44 186 GLU A C 1
ATOM 1449 O O . GLU A 1 186 ? 7.695 -6.723 -22.219 1 93.44 186 GLU A O 1
ATOM 1454 N N . ILE A 1 187 ? 7.703 -8.945 -21.766 1 94.81 187 ILE A N 1
ATOM 1455 C CA . ILE A 1 187 ? 6.301 -8.914 -21.359 1 94.81 187 ILE A CA 1
ATOM 1456 C C . ILE A 1 187 ? 6.156 -8.156 -20.047 1 94.81 187 ILE A C 1
ATOM 1458 O O . ILE A 1 187 ? 5.25 -7.34 -19.875 1 94.81 187 ILE A O 1
ATOM 1462 N N . TYR A 1 188 ? 7.035 -8.414 -19.109 1 95.88 188 TYR A N 1
ATOM 1463 C CA . TYR A 1 188 ? 6.883 -7.746 -17.812 1 95.88 188 TYR A CA 1
ATOM 1464 C C . TYR A 1 188 ? 7.324 -6.289 -17.906 1 95.88 188 TYR A C 1
ATOM 1466 O O . TYR A 1 188 ? 6.832 -5.441 -17.156 1 95.88 188 TYR A O 1
ATOM 1474 N N . LEU A 1 189 ? 8.195 -5.961 -18.797 1 95.81 189 LEU A N 1
ATOM 1475 C CA . LEU A 1 189 ? 8.477 -4.559 -19.078 1 95.81 189 LEU A CA 1
ATOM 1476 C C . LEU A 1 189 ? 7.238 -3.852 -19.609 1 95.81 189 LEU A C 1
ATOM 1478 O O . LEU A 1 189 ? 6.922 -2.738 -19.188 1 95.81 189 LEU A O 1
ATOM 1482 N N . LEU A 1 190 ? 6.562 -4.516 -20.516 1 95.88 190 LEU A N 1
ATOM 1483 C CA . LEU A 1 190 ? 5.355 -3.945 -21.109 1 95.88 190 LEU A CA 1
ATOM 1484 C C . LEU A 1 190 ? 4.262 -3.793 -20.062 1 95.88 190 LEU A C 1
ATOM 1486 O O . LEU A 1 190 ? 3.631 -2.738 -19.969 1 95.88 190 LEU A O 1
ATOM 1490 N N . VAL A 1 191 ? 4.008 -4.871 -19.297 1 97.56 191 VAL A N 1
ATOM 1491 C CA . VAL A 1 191 ? 2.99 -4.832 -18.25 1 97.56 191 VAL A CA 1
ATOM 1492 C C . VAL A 1 191 ? 3.316 -3.727 -17.25 1 97.56 191 VAL A C 1
ATOM 1494 O O . VAL A 1 191 ? 2.434 -2.965 -16.844 1 97.56 191 VAL A O 1
ATOM 1497 N N . GLY A 1 192 ? 4.613 -3.639 -16.844 1 98 192 GLY A N 1
ATOM 1498 C CA . GLY A 1 192 ? 5.059 -2.578 -15.961 1 98 192 GLY A CA 1
ATOM 1499 C C . GLY A 1 192 ? 4.82 -1.189 -16.531 1 98 192 GLY A C 1
ATOM 1500 O O . GLY A 1 192 ? 4.355 -0.296 -15.812 1 98 192 GLY A O 1
ATOM 1501 N N . LEU A 1 193 ? 5.098 -1.007 -17.766 1 97.38 193 LEU A N 1
ATOM 1502 C CA . LEU A 1 193 ? 4.93 0.283 -18.438 1 97.38 193 LEU A CA 1
ATOM 1503 C C . LEU A 1 193 ? 3.455 0.668 -18.5 1 97.38 193 LEU A C 1
ATOM 1505 O O . LEU A 1 193 ? 3.107 1.842 -18.359 1 97.38 193 LEU A O 1
ATOM 1509 N N . LEU A 1 194 ? 2.639 -0.289 -18.766 1 97.88 194 LEU A N 1
ATOM 1510 C CA . LEU A 1 194 ? 1.207 -0.018 -18.859 1 97.88 194 LEU A CA 1
ATOM 1511 C C . LEU A 1 194 ? 0.656 0.397 -17.5 1 97.88 194 LEU A C 1
ATOM 1513 O O . LEU A 1 194 ? -0.084 1.378 -17.391 1 97.88 194 LEU A O 1
ATOM 1517 N N . TYR A 1 195 ? 1.024 -0.372 -16.484 1 98.56 195 TYR A N 1
ATOM 1518 C CA . TYR A 1 195 ? 0.625 0.037 -15.141 1 98.56 195 TYR A CA 1
ATOM 1519 C C . TYR A 1 195 ? 1.161 1.425 -14.812 1 98.56 195 TYR A C 1
ATOM 1521 O O . TYR A 1 195 ? 0.433 2.27 -14.289 1 98.56 195 TYR A O 1
ATOM 1529 N N . PHE A 1 196 ? 2.439 1.643 -15.07 1 98.56 196 PHE A N 1
ATOM 1530 C CA . PHE A 1 196 ? 3.076 2.918 -14.766 1 98.56 196 PHE A CA 1
ATOM 1531 C C . PHE A 1 196 ? 2.33 4.07 -15.43 1 98.56 196 PHE A C 1
ATOM 1533 O O . PHE A 1 196 ? 2.074 5.098 -14.797 1 98.56 196 PHE A O 1
ATOM 1540 N N . THR A 1 197 ? 2.002 3.906 -16.688 1 98.19 197 THR A N 1
ATOM 1541 C CA . THR A 1 197 ? 1.301 4.945 -17.422 1 98.19 197 THR A CA 1
ATOM 1542 C C . THR A 1 197 ? -0.048 5.254 -16.781 1 98.19 197 THR A C 1
ATOM 1544 O O . THR A 1 197 ? -0.388 6.422 -16.562 1 98.19 197 THR A O 1
ATOM 1547 N N . MET A 1 198 ? -0.769 4.238 -16.438 1 98.38 198 MET A N 1
ATOM 1548 C CA . MET A 1 198 ? -2.074 4.438 -15.812 1 98.38 198 MET A CA 1
ATOM 1549 C C . MET A 1 198 ? -1.934 5.113 -14.453 1 98.38 198 MET A C 1
ATOM 1551 O O . MET A 1 198 ? -2.637 6.082 -14.156 1 98.38 198 MET A O 1
ATOM 1555 N N . VAL A 1 199 ? -0.996 4.656 -13.664 1 98.25 199 VAL A N 1
ATOM 1556 C CA . VAL A 1 199 ? -0.785 5.195 -12.32 1 98.25 199 VAL A CA 1
ATOM 1557 C C . VAL A 1 199 ? -0.279 6.633 -12.414 1 98.25 199 VAL A C 1
ATOM 1559 O O . VAL A 1 199 ? -0.692 7.496 -11.641 1 98.25 199 VAL A O 1
ATOM 1562 N N . PHE A 1 200 ? 0.587 6.852 -13.375 1 97 200 PHE A N 1
ATOM 1563 C CA . PHE A 1 200 ? 1.17 8.172 -13.562 1 97 200 PHE A CA 1
ATOM 1564 C C . PHE A 1 200 ? 0.092 9.195 -13.898 1 97 200 PHE A C 1
ATOM 1566 O O . PHE A 1 200 ? 0.098 10.312 -13.367 1 97 200 PHE A O 1
ATOM 1573 N N . ILE A 1 201 ? -0.776 8.828 -14.719 1 97.25 201 ILE A N 1
ATOM 1574 C CA . ILE A 1 201 ? -1.879 9.703 -15.094 1 97.25 201 ILE A CA 1
ATOM 1575 C C . ILE A 1 201 ? -2.703 10.062 -13.859 1 97.25 201 ILE A C 1
ATOM 1577 O O . ILE A 1 201 ? -2.984 11.234 -13.609 1 97.25 201 ILE A O 1
ATOM 1581 N N . ILE A 1 202 ? -3.012 9.086 -13.055 1 96.94 202 ILE A N 1
ATOM 1582 C CA . ILE A 1 202 ? -3.834 9.289 -11.859 1 96.94 202 ILE A CA 1
ATOM 1583 C C . ILE A 1 202 ? -3.076 10.141 -10.844 1 96.94 202 ILE A C 1
ATOM 1585 O O . ILE A 1 202 ? -3.648 11.047 -10.242 1 96.94 202 ILE A O 1
ATOM 1589 N N . SER A 1 203 ? -1.799 9.812 -10.68 1 93.5 203 SER A N 1
ATOM 1590 C CA . SER A 1 203 ? -0.983 10.539 -9.711 1 93.5 203 SER A CA 1
ATOM 1591 C C . SER A 1 203 ? -0.851 12.008 -10.102 1 93.5 203 SER A C 1
ATOM 1593 O O . SER A 1 203 ? -0.807 12.883 -9.234 1 93.5 203 SER A O 1
ATOM 1595 N N . THR A 1 204 ? -0.75 12.312 -11.367 1 94.06 204 THR A N 1
ATOM 1596 C CA . THR A 1 204 ? -0.67 13.688 -11.852 1 94.06 204 THR A CA 1
ATOM 1597 C C . THR A 1 204 ? -1.962 14.438 -11.547 1 94.06 204 THR A C 1
ATOM 1599 O O . THR A 1 204 ? -1.928 15.609 -11.156 1 94.06 204 THR A O 1
ATOM 1602 N N . ILE A 1 205 ? -3.014 13.742 -11.68 1 94.5 205 ILE A N 1
ATOM 1603 C CA . ILE A 1 205 ? -4.305 14.336 -11.359 1 94.5 205 ILE A CA 1
ATOM 1604 C C . ILE A 1 205 ? -4.359 14.672 -9.867 1 94.5 205 ILE A C 1
ATOM 1606 O O . ILE A 1 205 ? -4.797 15.766 -9.492 1 94.5 205 ILE A O 1
ATOM 1610 N N . SER A 1 206 ? -3.916 13.75 -9.062 1 92.38 206 SER A N 1
ATOM 1611 C CA . SER A 1 206 ? -3.9 13.969 -7.621 1 92.38 206 SER A CA 1
ATOM 1612 C C . SER A 1 206 ? -3.049 15.188 -7.258 1 92.38 206 SER A C 1
ATOM 1614 O O . SER A 1 206 ? -3.451 16 -6.43 1 92.38 206 SER A O 1
ATOM 1616 N N . LYS A 1 207 ? -1.94 15.328 -7.867 1 91.12 207 LYS A N 1
ATOM 1617 C CA . LYS A 1 207 ? -1.023 16.438 -7.59 1 91.12 207 LYS A CA 1
ATOM 1618 C C . LYS A 1 207 ? -1.635 17.766 -7.992 1 91.12 207 LYS A C 1
ATOM 1620 O O . LYS A 1 207 ? -1.493 18.766 -7.277 1 91.12 207 LYS A O 1
ATOM 1625 N N . ILE A 1 208 ? -2.299 17.828 -9.094 1 92.75 208 ILE A N 1
ATOM 1626 C CA . ILE A 1 208 ? -2.951 19.031 -9.578 1 92.75 208 ILE A CA 1
ATOM 1627 C C . ILE A 1 208 ? -4.055 19.453 -8.609 1 92.75 208 ILE A C 1
ATOM 1629 O O . ILE A 1 208 ? -4.188 20.625 -8.273 1 92.75 208 ILE A O 1
ATOM 1633 N N . LEU A 1 209 ? -4.746 18.469 -8.086 1 91.25 209 LEU A N 1
ATOM 1634 C CA . LEU A 1 209 ? -5.824 18.734 -7.137 1 91.25 209 LEU A CA 1
ATOM 1635 C C . LEU A 1 209 ? -5.273 19.266 -5.82 1 91.25 209 LEU A C 1
ATOM 1637 O O . LEU A 1 209 ? -5.863 20.156 -5.207 1 91.25 209 LEU A O 1
ATOM 1641 N N . GLU A 1 210 ? -4.195 18.688 -5.414 1 88.62 210 GLU A N 1
ATOM 1642 C CA . GLU A 1 210 ? -3.561 19.125 -4.176 1 88.62 210 GLU A CA 1
ATOM 1643 C C . GLU A 1 210 ? -3.102 20.578 -4.27 1 88.62 210 GLU A C 1
ATOM 1645 O O . GLU A 1 210 ? -3.262 21.344 -3.322 1 88.62 210 GLU A O 1
ATOM 1650 N N . LYS A 1 211 ? -2.568 21.031 -5.336 1 88 211 LYS A N 1
ATOM 1651 C CA . LYS A 1 211 ? -2.074 22.391 -5.547 1 88 211 LYS A CA 1
ATOM 1652 C C . LYS A 1 211 ? -3.219 23.391 -5.559 1 88 211 LYS A C 1
ATOM 1654 O O . LYS A 1 211 ? -3.084 24.5 -5.035 1 88 211 LYS A O 1
ATOM 1659 N N . ASN A 1 212 ? -4.27 22.969 -6.027 1 86.12 212 ASN A N 1
ATOM 1660 C CA . ASN A 1 212 ? -5.422 23.859 -6.125 1 86.12 212 ASN A CA 1
ATOM 1661 C C . ASN A 1 212 ? -6.066 24.094 -4.762 1 86.12 212 ASN A C 1
ATOM 1663 O O . ASN A 1 212 ? -6.574 25.172 -4.484 1 86.12 212 ASN A O 1
ATOM 1667 N N . ILE A 1 213 ? -6.031 23.094 -3.918 1 81.12 213 ILE A N 1
ATOM 1668 C CA . ILE A 1 213 ? -6.629 23.203 -2.592 1 81.12 213 ILE A CA 1
ATOM 1669 C C . ILE A 1 213 ? -5.723 24.031 -1.685 1 81.12 213 ILE A C 1
ATOM 1671 O O . ILE A 1 213 ? -6.203 24.875 -0.921 1 81.12 213 ILE A O 1
ATOM 1675 N N . THR A 1 214 ? -4.445 23.703 -1.729 1 71.94 214 THR A N 1
ATOM 1676 C CA . THR A 1 214 ? -3.5 24.469 -0.921 1 71.94 214 THR A CA 1
ATOM 1677 C C . THR A 1 214 ? -3.525 25.938 -1.313 1 71.94 214 THR A C 1
ATOM 1679 O O . THR A 1 214 ? -3.424 26.812 -0.454 1 71.94 214 THR A O 1
ATOM 1682 N N . ASN A 1 215 ? -3.639 26.188 -2.557 1 67.56 215 ASN A N 1
ATOM 1683 C CA . ASN A 1 215 ? -3.709 27.578 -3.016 1 67.56 215 ASN A CA 1
ATOM 1684 C C . ASN A 1 215 ? -5 28.25 -2.561 1 67.56 215 ASN A C 1
ATOM 1686 O O . ASN A 1 215 ? -5.008 29.453 -2.27 1 67.56 215 ASN A O 1
ATOM 1690 N N . LYS A 1 216 ? -5.996 27.5 -2.461 1 58.16 216 LYS A N 1
ATOM 1691 C CA . LYS A 1 216 ? -7.273 28.094 -2.064 1 58.16 216 LYS A CA 1
ATOM 1692 C C . LYS A 1 216 ? -7.34 28.281 -0.553 1 58.16 216 LYS A C 1
ATOM 1694 O O . LYS A 1 216 ? -7.871 29.297 -0.076 1 58.16 216 LYS A O 1
ATOM 1699 N N . TYR A 1 217 ? -6.801 27.422 0.181 1 53.03 217 TYR A N 1
ATOM 1700 C CA . TYR A 1 217 ? -6.926 27.562 1.628 1 53.03 217 TYR A CA 1
ATOM 1701 C C . TYR A 1 217 ? -5.691 28.234 2.219 1 53.03 217 TYR A C 1
ATOM 1703 O O . TYR A 1 217 ? -5.598 28.422 3.436 1 53.03 217 TYR A O 1
ATOM 1711 N N . SER A 1 218 ? -4.535 28.266 1.497 1 47.25 218 SER A N 1
ATOM 1712 C CA . SER A 1 218 ? -3.455 29.109 1.981 1 47.25 218 SER A CA 1
ATOM 1713 C C . SER A 1 218 ? -3.844 30.594 1.92 1 47.25 218 SER A C 1
ATOM 1715 O O . SER A 1 218 ? -3.633 31.25 0.901 1 47.25 218 SER A O 1
ATOM 1717 N N . ILE A 1 219 ? -5.066 30.906 2.133 1 35.5 219 ILE A N 1
ATOM 1718 C CA . ILE A 1 219 ? -5.316 32.312 2.416 1 35.5 219 ILE A CA 1
ATOM 1719 C C . ILE A 1 219 ? -4.695 32.688 3.76 1 35.5 219 ILE A C 1
ATOM 1721 O O . ILE A 1 219 ? -4.867 31.969 4.75 1 35.5 219 ILE A O 1
ATOM 1725 N N . MET B 1 1 ? -14.273 -28.406 10.461 1 60.84 1 MET B N 1
ATOM 1726 C CA . MET B 1 1 ? -12.961 -27.766 10.43 1 60.84 1 MET B CA 1
ATOM 1727 C C . MET B 1 1 ? -11.969 -28.531 11.297 1 60.84 1 MET B C 1
ATOM 1729 O O . MET B 1 1 ? -12.266 -28.875 12.445 1 60.84 1 MET B O 1
ATOM 1733 N N . LYS B 1 2 ? -11.031 -29.188 10.688 1 70.12 2 LYS B N 1
ATOM 1734 C CA . LYS B 1 2 ? -10.047 -29.984 11.422 1 70.12 2 LYS B CA 1
ATOM 1735 C C . LYS B 1 2 ? -8.773 -29.172 11.664 1 70.12 2 LYS B C 1
ATOM 1737 O O . LYS B 1 2 ? -7.867 -29.172 10.828 1 70.12 2 LYS B O 1
ATOM 1742 N N . PHE B 1 3 ? -8.711 -28.5 12.812 1 75.44 3 PHE B N 1
ATOM 1743 C CA . PHE B 1 3 ? -7.59 -27.641 13.195 1 75.44 3 PHE B CA 1
ATOM 1744 C C . PHE B 1 3 ? -6.363 -28.484 13.539 1 75.44 3 PHE B C 1
ATOM 1746 O O . PHE B 1 3 ? -5.285 -27.938 13.797 1 75.44 3 PHE B O 1
ATOM 1753 N N . ASP B 1 4 ? -6.508 -29.734 13.398 1 76.5 4 ASP B N 1
ATOM 1754 C CA . ASP B 1 4 ? -5.379 -30.641 13.586 1 76.5 4 ASP B CA 1
ATOM 1755 C C . ASP B 1 4 ? -4.27 -30.359 12.578 1 76.5 4 ASP B C 1
ATOM 1757 O O . ASP B 1 4 ? -3.092 -30.594 12.867 1 76.5 4 ASP B O 1
ATOM 1761 N N . ILE B 1 5 ? -4.676 -29.922 11.5 1 76.44 5 ILE B N 1
ATOM 1762 C CA . ILE B 1 5 ? -3.729 -29.609 10.438 1 76.44 5 ILE B CA 1
ATOM 1763 C C . ILE B 1 5 ? -2.781 -28.5 10.898 1 76.44 5 ILE B C 1
ATOM 1765 O O . ILE B 1 5 ? -1.594 -28.516 10.562 1 76.44 5 ILE B O 1
ATOM 1769 N N . ILE B 1 6 ? -3.277 -27.641 11.68 1 77.81 6 ILE B N 1
ATOM 1770 C CA . ILE B 1 6 ? -2.475 -26.531 12.195 1 77.81 6 ILE B CA 1
ATOM 1771 C C . ILE B 1 6 ? -1.365 -27.062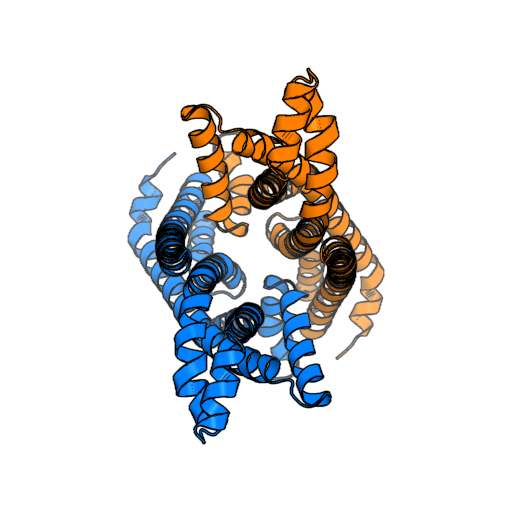 13.094 1 77.81 6 ILE B C 1
ATOM 1773 O O . ILE B 1 6 ? -0.198 -26.703 12.938 1 77.81 6 ILE B O 1
ATOM 1777 N N . PHE B 1 7 ? -1.743 -27.969 13.883 1 80.94 7 PHE B N 1
ATOM 1778 C CA . PHE B 1 7 ? -0.782 -28.516 14.836 1 80.94 7 PHE B CA 1
ATOM 1779 C C . PHE B 1 7 ? 0.266 -29.359 14.117 1 80.94 7 PHE B C 1
ATOM 1781 O O . PHE B 1 7 ? 1.446 -29.328 14.469 1 80.94 7 PHE B O 1
ATOM 1788 N N . ASP B 1 8 ? -0.082 -30.031 13.094 1 85.69 8 ASP B N 1
ATOM 1789 C CA . ASP B 1 8 ? 0.807 -30.938 12.359 1 85.69 8 ASP B CA 1
ATOM 1790 C C . ASP B 1 8 ? 1.838 -30.141 11.555 1 85.69 8 ASP B C 1
ATOM 1792 O O . ASP B 1 8 ? 2.92 -30.656 11.25 1 85.69 8 ASP B O 1
ATOM 1796 N N . ASN B 1 9 ? 1.513 -28.906 11.219 1 90.12 9 ASN B N 1
ATOM 1797 C CA . ASN B 1 9 ? 2.379 -28.094 10.359 1 90.12 9 ASN B CA 1
ATOM 1798 C C . ASN B 1 9 ? 2.949 -26.906 11.102 1 90.12 9 ASN B C 1
ATOM 1800 O O . ASN B 1 9 ? 3.49 -25.984 10.492 1 90.12 9 ASN B O 1
ATOM 1804 N N . LEU B 1 10 ? 2.826 -26.953 12.375 1 90.25 10 LEU B N 1
ATOM 1805 C CA . LEU B 1 10 ? 3.174 -25.797 13.188 1 90.25 10 LEU B CA 1
ATOM 1806 C C . LEU B 1 10 ? 4.652 -25.453 13.047 1 90.25 10 LEU B C 1
ATOM 1808 O O . LEU B 1 10 ? 5.016 -24.281 12.883 1 90.25 10 LEU B O 1
ATOM 1812 N N . LYS B 1 11 ? 5.523 -26.453 13.148 1 92.88 11 LYS B N 1
ATOM 1813 C CA . LYS B 1 11 ? 6.961 -26.219 13.023 1 92.88 11 LYS B CA 1
ATOM 1814 C C . LYS B 1 11 ? 7.305 -25.641 11.656 1 92.88 11 LYS B C 1
ATOM 1816 O O . LYS B 1 11 ? 8.117 -24.719 11.547 1 92.88 11 LYS B O 1
ATOM 1821 N N . TYR B 1 12 ? 6.703 -26.219 10.625 1 94.56 12 TYR B N 1
ATOM 1822 C CA . TYR B 1 12 ? 6.91 -25.766 9.258 1 94.56 12 TYR B CA 1
ATOM 1823 C C . TYR B 1 12 ? 6.457 -24.328 9.078 1 94.56 12 TYR B C 1
ATOM 1825 O O . TYR B 1 12 ? 7.172 -23.516 8.484 1 94.56 12 TYR B O 1
ATOM 1833 N N . ILE B 1 13 ? 5.367 -23.906 9.68 1 96 13 ILE B N 1
ATOM 1834 C CA . ILE B 1 13 ? 4.789 -22.578 9.562 1 96 13 ILE B CA 1
ATOM 1835 C C . ILE B 1 13 ? 5.648 -21.578 10.328 1 96 13 ILE B C 1
ATOM 1837 O O . ILE B 1 13 ? 5.887 -20.469 9.859 1 96 13 ILE B O 1
ATOM 1841 N N . LEU B 1 14 ? 6.121 -21.984 11.461 1 95.44 14 LEU B N 1
ATOM 1842 C CA . LEU B 1 14 ? 6.953 -21.094 12.266 1 95.44 14 LEU B CA 1
ATOM 1843 C C . LEU B 1 14 ? 8.281 -20.812 11.57 1 95.44 14 LEU B C 1
ATOM 1845 O O . LEU B 1 14 ? 8.797 -19.703 11.625 1 95.44 14 LEU B O 1
ATOM 1849 N N . GLN B 1 15 ? 8.797 -21.844 10.938 1 97 15 GLN B N 1
ATOM 1850 C CA . GLN B 1 15 ? 10.023 -21.656 10.164 1 97 15 GLN B CA 1
ATOM 1851 C C . GLN B 1 15 ? 9.789 -20.719 8.992 1 97 15 GLN B C 1
ATOM 1853 O O . GLN B 1 15 ? 10.633 -19.859 8.711 1 97 15 GLN B O 1
ATOM 1858 N N . ALA B 1 16 ? 8.711 -20.891 8.336 1 97.75 16 ALA B N 1
ATOM 1859 C CA . ALA B 1 16 ? 8.352 -20.016 7.227 1 97.75 16 ALA B CA 1
ATOM 1860 C C . ALA B 1 16 ? 8.141 -18.578 7.715 1 97.75 16 ALA B C 1
ATOM 1862 O O . ALA B 1 16 ? 8.508 -17.625 7.027 1 97.75 16 ALA B O 1
ATOM 1863 N N . THR B 1 17 ? 7.535 -18.453 8.875 1 98.06 17 THR B N 1
ATOM 1864 C CA . THR B 1 17 ? 7.328 -17.141 9.477 1 98.06 17 THR B CA 1
ATOM 1865 C C . THR B 1 17 ? 8.664 -16.453 9.742 1 98.06 17 THR B C 1
ATOM 1867 O O . THR B 1 17 ? 8.797 -15.25 9.539 1 98.06 17 THR B O 1
ATOM 1870 N N . SER B 1 18 ? 9.625 -17.234 10.195 1 98 18 SER B N 1
ATOM 1871 C CA . SER B 1 18 ? 10.953 -16.688 10.445 1 98 18 SER B CA 1
ATOM 1872 C C . SER B 1 18 ? 11.586 -16.156 9.164 1 98 18 SER B C 1
ATOM 1874 O O . SER B 1 18 ? 12.305 -15.156 9.188 1 98 18 SER B O 1
ATOM 1876 N N . VAL B 1 19 ? 11.359 -16.812 8.062 1 98.25 19 VAL B N 1
ATOM 1877 C CA . VAL B 1 19 ? 11.867 -16.359 6.77 1 98.25 19 VAL B CA 1
ATOM 1878 C C . VAL B 1 19 ? 11.203 -15.047 6.387 1 98.25 19 VAL B C 1
ATOM 1880 O O . VAL B 1 19 ? 11.867 -14.125 5.906 1 98.25 19 VAL B O 1
ATOM 1883 N N . THR B 1 20 ? 9.891 -14.93 6.613 1 98.62 20 THR B N 1
ATOM 1884 C CA . THR B 1 20 ? 9.148 -13.695 6.367 1 98.62 20 THR B CA 1
ATOM 1885 C C . THR B 1 20 ? 9.734 -12.547 7.176 1 98.62 20 THR B C 1
ATOM 1887 O O . THR B 1 20 ? 9.969 -11.461 6.641 1 98.62 20 THR B O 1
ATOM 1890 N N . ILE B 1 21 ? 10.023 -12.797 8.406 1 98.56 21 ILE B N 1
ATOM 1891 C CA . ILE B 1 21 ? 10.562 -11.773 9.297 1 98.56 21 ILE B CA 1
ATOM 1892 C C . ILE B 1 21 ? 11.953 -11.367 8.828 1 98.56 21 ILE B C 1
ATOM 1894 O O . ILE B 1 21 ? 12.281 -10.18 8.781 1 98.56 21 ILE B O 1
ATOM 1898 N N . LYS B 1 22 ? 12.727 -12.328 8.445 1 98.56 22 LYS B N 1
ATOM 1899 C CA . LYS B 1 22 ? 14.086 -12.07 7.969 1 98.56 22 LYS B CA 1
ATOM 1900 C C . LYS B 1 22 ? 14.062 -11.227 6.699 1 98.56 22 LYS B C 1
ATOM 1902 O O . LYS B 1 22 ? 14.789 -10.234 6.598 1 98.56 22 LYS B O 1
ATOM 1907 N N . ILE B 1 23 ? 13.25 -11.602 5.758 1 98.62 23 ILE B N 1
ATOM 1908 C CA . ILE B 1 23 ? 13.141 -10.875 4.496 1 98.62 23 ILE B CA 1
ATOM 1909 C C . ILE B 1 23 ? 12.672 -9.445 4.762 1 98.62 23 ILE B C 1
ATOM 1911 O O . ILE B 1 23 ? 13.203 -8.5 4.18 1 98.62 23 ILE B O 1
ATOM 1915 N N . THR B 1 24 ? 11.727 -9.289 5.633 1 98.81 24 THR B N 1
ATOM 1916 C CA . THR B 1 24 ? 11.172 -7.984 5.961 1 98.81 24 THR B CA 1
ATOM 1917 C C . THR B 1 24 ? 12.227 -7.094 6.609 1 98.81 24 THR B C 1
ATOM 1919 O O . THR B 1 24 ? 12.398 -5.938 6.219 1 98.81 24 THR B O 1
ATOM 1922 N N . LEU B 1 25 ? 12.93 -7.672 7.547 1 98.75 25 LEU B N 1
ATOM 1923 C CA . LEU B 1 25 ? 13.93 -6.914 8.289 1 98.75 25 LEU B CA 1
ATOM 1924 C C . LEU B 1 25 ? 15.062 -6.465 7.375 1 98.75 25 LEU B C 1
ATOM 1926 O O . LEU B 1 25 ? 15.453 -5.293 7.391 1 98.75 25 LEU B O 1
ATOM 1930 N N . VAL B 1 26 ? 15.586 -7.328 6.613 1 98.81 26 VAL B N 1
ATOM 1931 C CA . VAL B 1 26 ? 16.703 -7.023 5.734 1 98.81 26 VAL B CA 1
ATOM 1932 C C . VAL B 1 26 ? 16.281 -6.004 4.68 1 98.81 26 VAL B C 1
ATOM 1934 O O . VAL B 1 26 ? 16.984 -5.027 4.43 1 98.81 26 VAL B O 1
ATOM 1937 N N . SER B 1 27 ? 15.141 -6.234 4.031 1 98.94 27 SER B N 1
ATOM 1938 C CA . SER B 1 27 ? 14.648 -5.312 3.016 1 98.94 27 SER B CA 1
ATOM 1939 C C . SER B 1 27 ? 14.375 -3.932 3.607 1 98.94 27 SER B C 1
ATOM 1941 O O . SER B 1 27 ? 14.641 -2.914 2.967 1 98.94 27 SER B O 1
ATOM 1943 N N . PHE B 1 28 ? 13.844 -3.939 4.84 1 98.88 28 PHE B N 1
ATOM 1944 C CA . PHE B 1 28 ? 13.523 -2.664 5.473 1 98.88 28 PHE B CA 1
ATOM 1945 C C . PHE B 1 28 ? 14.789 -1.88 5.785 1 98.88 28 PHE B C 1
ATOM 1947 O O . PHE B 1 28 ? 14.836 -0.665 5.586 1 98.88 28 PHE B O 1
ATOM 1954 N N . ILE B 1 29 ? 15.766 -2.516 6.281 1 98.88 29 ILE B N 1
ATOM 1955 C CA . ILE B 1 29 ? 17.047 -1.872 6.586 1 98.88 29 ILE B CA 1
ATOM 1956 C C . ILE B 1 29 ? 17.625 -1.258 5.316 1 98.88 29 ILE B C 1
ATOM 1958 O O . ILE B 1 29 ? 18.062 -0.102 5.32 1 98.88 29 ILE B O 1
ATOM 1962 N N . LEU B 1 30 ? 17.594 -1.981 4.262 1 98.94 30 LEU B N 1
ATOM 1963 C CA . LEU B 1 30 ? 18.094 -1.469 2.99 1 98.94 30 LEU B CA 1
ATOM 1964 C C . LEU B 1 30 ? 17.219 -0.318 2.494 1 98.94 30 LEU B C 1
ATOM 1966 O O . LEU B 1 30 ? 17.719 0.646 1.916 1 98.94 30 LEU B O 1
ATOM 1970 N N . SER B 1 31 ? 15.945 -0.442 2.711 1 98.94 31 SER B N 1
ATOM 1971 C CA . SER B 1 31 ? 15.031 0.626 2.322 1 98.94 31 SER B CA 1
ATOM 1972 C C . SER B 1 31 ? 15.328 1.913 3.088 1 98.94 31 SER B C 1
ATOM 1974 O O . SER B 1 31 ? 15.219 3.008 2.533 1 98.94 31 SER B O 1
ATOM 1976 N N . ILE B 1 32 ? 15.633 1.755 4.348 1 98.88 32 ILE B N 1
ATOM 1977 C CA . ILE B 1 32 ? 15.984 2.916 5.156 1 98.88 32 ILE B CA 1
ATOM 1978 C C . ILE B 1 32 ? 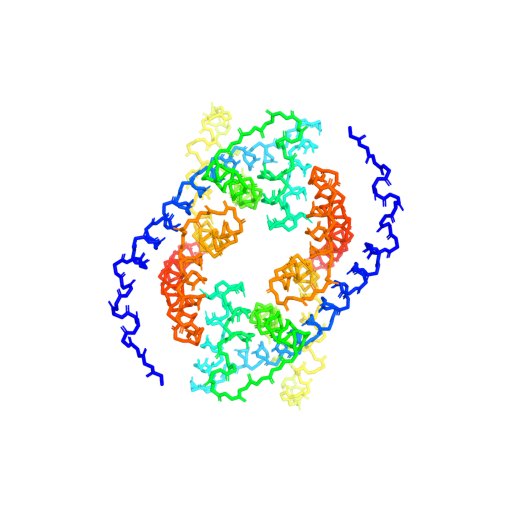17.234 3.578 4.586 1 98.88 32 ILE B C 1
ATOM 1980 O O . ILE B 1 32 ? 17.312 4.805 4.477 1 98.88 32 ILE B O 1
ATOM 1984 N N . LEU B 1 33 ? 18.188 2.787 4.258 1 98.81 33 LEU B N 1
ATOM 1985 C CA . LEU B 1 33 ? 19.422 3.311 3.678 1 98.81 33 LEU B CA 1
ATOM 1986 C C . LEU B 1 33 ? 19.125 4.082 2.393 1 98.81 33 LEU B C 1
ATOM 1988 O O . LEU B 1 33 ? 19.594 5.211 2.223 1 98.81 33 LEU B O 1
ATOM 1992 N N . ILE B 1 34 ? 18.344 3.52 1.528 1 98.88 34 ILE B N 1
ATOM 1993 C CA . ILE B 1 34 ? 17.953 4.18 0.288 1 98.88 34 ILE B CA 1
ATOM 1994 C C . ILE B 1 34 ? 17.188 5.457 0.604 1 98.88 34 ILE B C 1
ATOM 1996 O O . ILE B 1 34 ? 17.469 6.516 0.037 1 98.88 34 ILE B O 1
ATOM 2000 N N . GLY B 1 35 ? 16.266 5.348 1.53 1 98.81 35 GLY B N 1
ATOM 2001 C CA . GLY B 1 35 ? 15.406 6.461 1.896 1 98.81 35 GLY B CA 1
ATOM 2002 C C . GLY B 1 35 ? 16.156 7.633 2.488 1 98.81 35 GLY B C 1
ATOM 2003 O O . GLY B 1 35 ? 15.891 8.789 2.154 1 98.81 35 GLY B O 1
ATOM 2004 N N . VAL B 1 36 ? 17.094 7.312 3.367 1 98.44 36 VAL B N 1
ATOM 2005 C CA . VAL B 1 36 ? 17.891 8.359 4.004 1 98.44 36 VAL B CA 1
ATOM 2006 C C . VAL B 1 36 ? 18.734 9.078 2.953 1 98.44 36 VAL B C 1
ATOM 2008 O O . VAL B 1 36 ? 18.766 10.312 2.918 1 98.44 36 VAL B O 1
ATOM 2011 N N . ILE B 1 37 ? 19.359 8.328 2.08 1 98.56 37 ILE B N 1
ATOM 2012 C CA . ILE B 1 37 ? 20.25 8.898 1.075 1 98.56 37 ILE B CA 1
ATOM 2013 C C . ILE B 1 37 ? 19.438 9.75 0.095 1 98.56 37 ILE B C 1
ATOM 2015 O O . ILE B 1 37 ? 19.703 10.945 -0.058 1 98.56 37 ILE B O 1
ATOM 2019 N N . ILE B 1 38 ? 18.438 9.219 -0.477 1 98.81 38 ILE B N 1
ATOM 2020 C CA . ILE B 1 38 ? 17.672 9.914 -1.497 1 98.81 38 ILE B CA 1
ATOM 2021 C C . ILE B 1 38 ? 16.875 11.055 -0.856 1 98.81 38 ILE B C 1
ATOM 2023 O O . ILE B 1 38 ? 16.797 12.156 -1.403 1 98.81 38 ILE B O 1
ATOM 2027 N N . GLY B 1 39 ? 16.281 10.781 0.336 1 98.62 39 GLY B N 1
ATOM 2028 C CA . GLY B 1 39 ? 15.539 11.82 1.033 1 98.62 39 GLY B CA 1
ATOM 2029 C C . GLY B 1 39 ? 16.406 13.016 1.412 1 98.62 39 GLY B C 1
ATOM 2030 O O . GLY B 1 39 ? 15.961 14.164 1.299 1 98.62 39 GLY B O 1
ATOM 2031 N N . THR B 1 40 ? 17.609 12.734 1.814 1 98.06 40 THR B N 1
ATOM 2032 C CA . THR B 1 40 ? 18.531 13.797 2.195 1 98.06 40 THR B CA 1
ATOM 2033 C C . THR B 1 40 ? 18.938 14.625 0.979 1 98.06 40 THR B C 1
ATOM 2035 O O . THR B 1 40 ? 18.906 15.852 1.018 1 98.06 40 THR B O 1
ATOM 2038 N N . ILE B 1 41 ? 19.281 13.953 -0.125 1 98.25 41 ILE B N 1
ATOM 2039 C CA . ILE B 1 41 ? 19.719 14.648 -1.333 1 98.25 41 ILE B CA 1
ATOM 2040 C C . ILE B 1 41 ? 18.578 15.516 -1.867 1 98.25 41 ILE B C 1
ATOM 2042 O O . ILE B 1 41 ? 18.781 16.688 -2.176 1 98.25 41 ILE B O 1
ATOM 2046 N N . LYS B 1 42 ? 17.422 15.016 -1.857 1 98 42 LYS B N 1
ATOM 2047 C CA . LYS B 1 42 ? 16.281 15.734 -2.43 1 98 42 LYS B CA 1
ATOM 2048 C C . LYS B 1 42 ? 15.859 16.891 -1.534 1 98 42 LYS B C 1
ATOM 2050 O O . LYS B 1 42 ? 15.312 17.891 -2.014 1 98 42 LYS B O 1
ATOM 2055 N N . SER B 1 43 ? 16.109 16.75 -0.24 1 96.31 43 SER B N 1
ATOM 2056 C CA . SER B 1 43 ? 15.773 17.828 0.683 1 96.31 43 SER B CA 1
ATOM 2057 C C . SER B 1 43 ? 16.734 19.016 0.536 1 96.31 43 SER B C 1
ATOM 2059 O O . SER B 1 43 ? 16.422 20.125 0.973 1 96.31 43 SER B O 1
ATOM 2061 N N . SER B 1 44 ? 17.922 18.844 -0.017 1 94 44 SER B N 1
ATOM 2062 C CA . SER B 1 44 ? 18.938 19.875 -0.122 1 94 44 SER B CA 1
ATOM 2063 C C . SER B 1 44 ? 18.859 20.609 -1.457 1 94 44 SER B C 1
ATOM 2065 O O . SER B 1 44 ? 19.781 21.344 -1.828 1 94 44 SER B O 1
ATOM 2067 N N . LYS B 1 45 ? 17.844 20.359 -2.314 1 92.38 45 LYS B N 1
ATOM 2068 C CA . LYS B 1 45 ? 17.656 20.984 -3.623 1 92.38 45 LYS B CA 1
ATOM 2069 C C . LYS B 1 45 ? 18.844 20.719 -4.539 1 92.38 45 LYS B C 1
ATOM 2071 O O . LYS B 1 45 ? 19.516 21.656 -4.977 1 92.38 45 LYS B O 1
ATOM 2076 N N . PRO B 1 46 ? 19.047 19.5 -4.895 1 96.81 46 PRO B N 1
ATOM 2077 C CA . PRO B 1 46 ? 20.188 19.156 -5.742 1 96.81 46 PRO B CA 1
ATOM 2078 C C . PRO B 1 46 ? 20.062 19.703 -7.156 1 96.81 46 PRO B C 1
ATOM 2080 O O . PRO B 1 46 ? 19 20.234 -7.531 1 96.81 46 PRO B O 1
ATOM 2083 N N . PRO B 1 47 ? 21.281 19.609 -7.93 1 97.94 47 PRO B N 1
ATOM 2084 C CA . PRO B 1 47 ? 21.203 20.031 -9.336 1 97.94 47 PRO B CA 1
ATOM 2085 C C . PRO B 1 47 ? 20.062 19.344 -10.078 1 97.94 47 PRO B C 1
ATOM 2087 O O . PRO B 1 47 ? 19.672 18.234 -9.742 1 97.94 47 PRO B O 1
ATOM 2090 N N . LYS B 1 48 ? 19.594 19.969 -11.117 1 97.88 48 LYS B N 1
ATOM 2091 C CA . LYS B 1 48 ? 18.406 19.562 -11.844 1 97.88 48 LYS B CA 1
ATOM 2092 C C . LYS B 1 48 ? 18.531 18.109 -12.336 1 97.88 48 LYS B C 1
ATOM 2094 O O . LYS B 1 48 ? 17.578 17.344 -12.25 1 97.88 48 LYS B O 1
ATOM 2099 N N . ILE B 1 49 ? 19.672 17.766 -12.789 1 98.19 49 ILE B N 1
ATOM 2100 C CA . ILE B 1 49 ? 19.859 16.438 -13.367 1 98.19 49 ILE B CA 1
ATOM 2101 C C . ILE B 1 49 ? 19.781 15.383 -12.266 1 98.19 49 ILE B C 1
ATOM 2103 O O . ILE B 1 49 ? 19.203 14.305 -12.477 1 98.19 49 ILE B O 1
ATOM 2107 N N . VAL B 1 50 ? 20.344 15.641 -11.109 1 98.31 50 VAL B N 1
ATOM 2108 C CA . VAL B 1 50 ? 20.312 14.711 -9.984 1 98.31 50 VAL B CA 1
ATOM 2109 C C . VAL B 1 50 ? 18.875 14.562 -9.484 1 98.31 50 VAL B C 1
ATOM 2111 O O . VAL B 1 50 ? 18.422 13.453 -9.234 1 98.31 50 VAL B O 1
ATOM 2114 N N . ASN B 1 51 ? 18.234 15.688 -9.398 1 98.12 51 ASN B N 1
ATOM 2115 C CA . ASN B 1 51 ? 16.828 15.672 -8.977 1 98.12 51 ASN B CA 1
ATOM 2116 C C . ASN B 1 51 ? 15.969 14.859 -9.93 1 98.12 51 ASN B C 1
ATOM 2118 O O . ASN B 1 51 ? 15.07 14.133 -9.5 1 98.12 51 ASN B O 1
ATOM 2122 N N . PHE B 1 52 ? 16.281 15.031 -11.141 1 97.94 52 PHE B N 1
ATOM 2123 C CA . PHE B 1 52 ? 15.523 14.32 -12.164 1 97.94 52 PHE B CA 1
ATOM 2124 C C . PHE B 1 52 ? 15.727 12.812 -12.031 1 97.94 52 PHE B C 1
ATOM 2126 O O . PHE B 1 52 ? 14.75 12.055 -12.023 1 97.94 52 PHE B O 1
ATOM 2133 N N . ILE B 1 53 ? 16.906 12.383 -11.875 1 98.38 53 ILE B N 1
ATOM 2134 C CA . ILE B 1 53 ? 17.234 10.969 -11.797 1 98.38 53 ILE B CA 1
ATOM 2135 C C . ILE B 1 53 ? 16.594 10.344 -10.562 1 98.38 53 ILE B C 1
ATOM 2137 O O . ILE B 1 53 ? 15.969 9.281 -10.648 1 98.38 53 ILE B O 1
ATOM 2141 N N . LEU B 1 54 ? 16.703 11.008 -9.445 1 98.75 54 LEU B N 1
ATOM 2142 C CA . LEU B 1 54 ? 16.125 10.5 -8.203 1 98.75 54 LEU B CA 1
ATOM 2143 C C . LEU B 1 54 ? 14.609 10.492 -8.266 1 98.75 54 LEU B C 1
ATOM 2145 O O . LEU B 1 54 ? 13.961 9.578 -7.742 1 98.75 54 LEU B O 1
ATOM 2149 N N . SER B 1 55 ? 14.055 11.438 -8.984 1 97.75 55 SER B N 1
ATOM 2150 C CA . SER B 1 55 ? 12.609 11.5 -9.156 1 97.75 55 SER B CA 1
ATOM 2151 C C . SER B 1 55 ? 12.109 10.352 -10.031 1 97.75 55 SER B C 1
ATOM 2153 O O . SER B 1 55 ? 11.023 9.82 -9.805 1 97.75 55 SER B O 1
ATOM 2155 N N . VAL B 1 56 ? 12.852 10.047 -11.008 1 97.88 56 VAL B N 1
ATOM 2156 C CA . VAL B 1 56 ? 12.5 8.938 -11.891 1 97.88 56 VAL B CA 1
ATOM 2157 C C . VAL B 1 56 ? 12.469 7.637 -11.094 1 97.88 56 VAL B C 1
ATOM 2159 O O . VAL B 1 56 ? 11.539 6.844 -11.227 1 97.88 56 VAL B O 1
ATOM 2162 N N . TYR B 1 57 ? 13.508 7.43 -10.305 1 98.5 57 TYR B N 1
ATOM 2163 C CA . TYR B 1 57 ? 13.539 6.258 -9.438 1 98.5 57 TYR B CA 1
ATOM 2164 C C . TYR B 1 57 ? 12.289 6.188 -8.57 1 98.5 57 TYR B C 1
ATOM 2166 O O . TYR B 1 57 ? 11.633 5.145 -8.5 1 98.5 57 TYR B O 1
ATOM 2174 N N . ILE B 1 58 ? 11.93 7.273 -7.938 1 98.31 58 ILE B N 1
ATOM 2175 C CA . ILE B 1 58 ? 10.797 7.324 -7.02 1 98.31 58 ILE B CA 1
ATOM 2176 C C . ILE B 1 58 ? 9.5 7.074 -7.785 1 98.31 58 ILE B C 1
ATOM 2178 O O . ILE B 1 58 ? 8.672 6.254 -7.375 1 98.31 58 ILE B O 1
ATOM 2182 N N . GLU B 1 59 ? 9.391 7.684 -8.961 1 97.19 59 GLU B N 1
ATOM 2183 C CA . GLU B 1 59 ? 8.164 7.59 -9.742 1 97.19 59 GLU B CA 1
ATOM 2184 C C . GLU B 1 59 ? 7.969 6.18 -10.305 1 97.19 59 GLU B C 1
ATOM 2186 O O . GLU B 1 59 ? 6.848 5.676 -10.344 1 97.19 59 GLU B O 1
ATOM 2191 N N . ILE B 1 60 ? 9 5.559 -10.664 1 97.81 60 ILE B N 1
ATOM 2192 C CA . ILE B 1 60 ? 8.922 4.211 -11.211 1 97.81 60 ILE B CA 1
ATOM 2193 C C . ILE B 1 60 ? 8.453 3.242 -10.125 1 97.81 60 ILE B C 1
ATOM 2195 O O . ILE B 1 60 ? 7.527 2.455 -10.344 1 97.81 60 ILE B O 1
ATOM 2199 N N . ASN B 1 61 ? 9.055 3.355 -8.969 1 98.19 61 ASN B N 1
ATOM 2200 C CA . ASN B 1 61 ? 8.742 2.412 -7.902 1 98.19 61 ASN B CA 1
ATOM 2201 C C . ASN B 1 61 ? 7.363 2.684 -7.301 1 98.19 61 ASN B C 1
ATOM 2203 O O . ASN B 1 61 ? 6.715 1.771 -6.785 1 98.19 61 ASN B O 1
ATOM 2207 N N . ARG B 1 62 ? 6.867 3.85 -7.402 1 96.56 62 ARG B N 1
ATOM 2208 C CA . ARG B 1 62 ? 5.543 4.188 -6.887 1 96.56 62 ARG B CA 1
ATOM 2209 C C . ARG B 1 62 ? 4.473 3.996 -7.957 1 96.56 62 ARG B C 1
ATOM 2211 O O . ARG B 1 62 ? 3.279 3.984 -7.652 1 96.56 62 ARG B O 1
ATOM 2218 N N . GLY B 1 63 ? 4.945 3.832 -9.227 1 97.81 63 GLY B N 1
ATOM 2219 C CA . GLY B 1 63 ? 4.012 3.752 -10.336 1 97.81 63 GLY B CA 1
ATOM 2220 C C . GLY B 1 63 ? 3.807 2.338 -10.844 1 97.81 63 GLY B C 1
ATOM 2221 O O . GLY B 1 63 ? 2.812 2.051 -11.516 1 97.81 63 GLY B O 1
ATOM 2222 N N . ILE B 1 64 ? 4.738 1.485 -10.539 1 98.62 64 ILE B N 1
ATOM 2223 C CA . ILE B 1 64 ? 4.668 0.085 -10.945 1 98.62 64 ILE B CA 1
ATOM 2224 C C . ILE B 1 64 ? 4.266 -0.776 -9.75 1 98.62 64 ILE B C 1
ATOM 2226 O O . ILE B 1 64 ? 4.828 -0.635 -8.656 1 98.62 64 ILE B O 1
ATOM 2230 N N . PRO B 1 65 ? 3.211 -1.647 -9.953 1 98.69 65 PRO B N 1
ATOM 2231 C CA . PRO B 1 65 ? 2.904 -2.566 -8.859 1 98.69 65 PRO B CA 1
ATOM 2232 C C . PRO B 1 65 ? 4.121 -3.369 -8.398 1 98.69 65 PRO B C 1
ATOM 2234 O O . PRO B 1 65 ? 4.895 -3.852 -9.234 1 98.69 65 PRO B O 1
ATOM 2237 N N . LEU B 1 66 ? 4.254 -3.49 -7.082 1 98.75 66 LEU B N 1
ATOM 2238 C CA . LEU B 1 66 ? 5.379 -4.234 -6.531 1 98.75 66 LEU B CA 1
ATOM 2239 C C . LEU B 1 66 ? 5.438 -5.645 -7.109 1 98.75 66 LEU B C 1
ATOM 2241 O O . LEU B 1 66 ? 6.52 -6.16 -7.391 1 98.75 66 LEU B O 1
ATOM 2245 N N . LEU B 1 67 ? 4.285 -6.27 -7.301 1 98.5 67 LEU B N 1
ATOM 2246 C CA . LEU B 1 67 ? 4.23 -7.613 -7.867 1 98.5 67 LEU B CA 1
ATOM 2247 C C . LEU B 1 67 ? 4.91 -7.652 -9.234 1 98.5 67 LEU B C 1
ATOM 2249 O O . LEU B 1 67 ? 5.684 -8.57 -9.516 1 98.5 67 LEU B O 1
ATOM 2253 N N . ILE B 1 68 ? 4.648 -6.672 -10.047 1 98.56 68 ILE B N 1
ATOM 2254 C CA . ILE B 1 68 ? 5.211 -6.605 -11.391 1 98.56 68 ILE B CA 1
ATOM 2255 C C . ILE B 1 68 ? 6.715 -6.355 -11.312 1 98.56 68 ILE B C 1
ATOM 2257 O O . ILE B 1 68 ? 7.488 -6.922 -12.086 1 98.56 68 ILE B O 1
ATOM 2261 N N . LEU B 1 69 ? 7.09 -5.492 -10.391 1 98.62 69 LEU B N 1
ATOM 2262 C CA . LEU B 1 69 ? 8.508 -5.238 -10.164 1 98.62 69 LEU B CA 1
ATOM 2263 C C . LEU B 1 69 ? 9.242 -6.523 -9.797 1 98.62 69 LEU B C 1
ATOM 2265 O O . LEU B 1 69 ? 10.32 -6.805 -10.32 1 98.62 69 LEU B O 1
ATOM 2269 N N . LEU B 1 70 ? 8.672 -7.336 -8.969 1 98.31 70 LEU B N 1
ATOM 2270 C CA . LEU B 1 70 ? 9.258 -8.602 -8.547 1 98.31 70 LEU B CA 1
ATOM 2271 C C . LEU B 1 70 ? 9.344 -9.578 -9.719 1 98.31 70 LEU B C 1
ATOM 2273 O O . LEU B 1 70 ? 10.367 -10.242 -9.891 1 98.31 70 LEU B O 1
ATOM 2277 N N . PHE B 1 71 ? 8.297 -9.641 -10.516 1 97.62 71 PHE B N 1
ATOM 2278 C CA . PHE B 1 71 ? 8.305 -10.5 -11.695 1 97.62 71 PHE B CA 1
ATOM 2279 C C . PHE B 1 71 ? 9.414 -10.094 -12.648 1 97.62 71 PHE B C 1
ATOM 2281 O O . PHE B 1 71 ? 10.133 -10.953 -13.18 1 97.62 71 PHE B O 1
ATOM 2288 N N . PHE B 1 72 ? 9.523 -8.836 -12.812 1 97.88 72 PHE B N 1
ATOM 2289 C CA . PHE B 1 72 ? 10.531 -8.344 -13.75 1 97.88 72 PHE B CA 1
ATOM 2290 C C . PHE B 1 72 ? 11.938 -8.664 -13.242 1 97.88 72 PHE B C 1
ATOM 2292 O O . PHE B 1 72 ? 12.789 -9.117 -14.016 1 97.88 72 PHE B O 1
ATOM 2299 N N . ILE B 1 73 ? 12.195 -8.43 -12 1 97.88 73 ILE B N 1
ATOM 2300 C CA . ILE B 1 73 ? 13.516 -8.633 -11.414 1 97.88 73 ILE B CA 1
ATOM 2301 C C . ILE B 1 73 ? 13.883 -10.109 -11.461 1 97.88 73 ILE B C 1
ATOM 2303 O O . ILE B 1 73 ? 15 -10.469 -11.859 1 97.88 73 ILE B O 1
ATOM 2307 N N . TYR B 1 74 ? 12.969 -10.969 -11.148 1 97 74 TYR B N 1
ATOM 2308 C CA . TYR B 1 74 ? 13.289 -12.375 -10.969 1 97 74 TYR B CA 1
ATOM 2309 C C . TYR B 1 74 ? 13.211 -13.125 -12.289 1 97 74 TYR B C 1
ATOM 2311 O O . TYR B 1 74 ? 14.031 -14.008 -12.562 1 97 74 TYR B O 1
ATOM 2319 N N . TYR B 1 75 ? 12.266 -12.797 -13.117 1 95.69 75 TYR B N 1
ATOM 2320 C CA . TYR B 1 75 ? 12.07 -13.555 -14.352 1 95.69 75 TYR B CA 1
ATOM 2321 C C . TYR B 1 75 ? 12.562 -12.773 -15.562 1 95.69 75 TYR B C 1
ATOM 2323 O O . TYR B 1 75 ? 12.945 -13.367 -16.578 1 95.69 75 TYR B O 1
ATOM 2331 N N . GLY B 1 76 ? 12.531 -11.453 -15.562 1 96 76 GLY B N 1
ATOM 2332 C CA . GLY B 1 76 ? 12.852 -10.617 -16.703 1 96 76 GLY B CA 1
ATOM 2333 C C . GLY B 1 76 ? 14.336 -10.391 -16.891 1 96 76 GLY B C 1
ATOM 2334 O O . GLY B 1 76 ? 14.875 -10.586 -17.969 1 96 76 GLY B O 1
ATOM 2335 N N . LEU B 1 77 ? 15 -10.148 -15.805 1 96.81 77 LEU B N 1
ATOM 2336 C CA . LEU B 1 77 ? 16.391 -9.688 -15.867 1 96.81 77 LEU B CA 1
ATOM 2337 C C . LEU B 1 77 ? 17.312 -10.805 -16.328 1 96.81 77 LEU B C 1
ATOM 2339 O O . LEU B 1 77 ? 18.328 -10.547 -16.969 1 96.81 77 LEU B O 1
ATOM 2343 N N . PRO B 1 78 ? 16.984 -12.039 -16.031 1 95.81 78 PRO B N 1
ATOM 2344 C CA . PRO B 1 78 ? 17.844 -13.109 -16.531 1 95.81 78 PRO B CA 1
ATOM 2345 C C . PRO B 1 78 ? 17.984 -13.094 -18.047 1 95.81 78 PRO B C 1
ATOM 2347 O O . PRO B 1 78 ? 19 -13.531 -18.578 1 95.81 78 PRO B O 1
ATOM 2350 N N . SER B 1 79 ? 17 -12.547 -18.766 1 93.12 79 SER B N 1
ATOM 2351 C CA . SER B 1 79 ? 17.016 -12.508 -20.234 1 93.12 79 SER B CA 1
ATOM 2352 C C . SER B 1 79 ? 18.156 -11.633 -20.734 1 93.12 79 SER B C 1
ATOM 2354 O O . SER B 1 79 ? 18.578 -11.773 -21.891 1 93.12 79 SER B O 1
ATOM 2356 N N . ILE B 1 80 ? 18.688 -10.789 -19.875 1 94.88 80 ILE B N 1
ATOM 2357 C CA . ILE B 1 80 ? 19.797 -9.93 -20.281 1 94.88 80 ILE B CA 1
ATOM 2358 C C . ILE B 1 80 ? 21.047 -10.289 -19.484 1 94.88 80 ILE B C 1
ATOM 2360 O O . ILE B 1 80 ? 21.938 -9.453 -19.328 1 94.88 80 ILE B O 1
ATOM 2364 N N . GLY B 1 81 ? 21.016 -11.438 -18.812 1 95.75 81 GLY B N 1
ATOM 2365 C CA . GLY B 1 81 ? 22.219 -11.992 -18.203 1 95.75 81 GLY B CA 1
ATOM 2366 C C . GLY B 1 81 ? 22.312 -11.719 -16.719 1 95.75 81 GLY B C 1
ATOM 2367 O O . GLY B 1 81 ? 23.297 -12.102 -16.078 1 95.75 81 GLY B O 1
ATOM 2368 N N . ILE B 1 82 ? 21.359 -11.133 -16.047 1 97 82 ILE B N 1
ATOM 2369 C CA . ILE B 1 82 ? 21.375 -10.828 -14.625 1 97 82 ILE B CA 1
ATOM 2370 C C . ILE B 1 82 ? 20.531 -11.852 -13.867 1 97 82 ILE B C 1
ATOM 2372 O O . ILE B 1 82 ? 19.312 -11.703 -13.766 1 97 82 ILE B O 1
ATOM 2376 N N . LYS B 1 83 ? 21.266 -12.836 -13.414 1 96.5 83 LYS B N 1
ATOM 2377 C CA . LYS B 1 83 ? 20.609 -13.891 -12.641 1 96.5 83 LYS B CA 1
ATOM 2378 C C . LYS B 1 83 ? 20.875 -13.711 -11.148 1 96.5 83 LYS B C 1
ATOM 2380 O O . LYS B 1 83 ? 21.969 -13.32 -10.742 1 96.5 83 LYS B O 1
ATOM 2385 N N . MET B 1 84 ? 19.859 -13.938 -10.375 1 96.44 84 MET B N 1
ATOM 2386 C CA . MET B 1 84 ? 20 -13.852 -8.922 1 96.44 84 MET B CA 1
ATOM 2387 C C . MET B 1 84 ? 19.109 -14.867 -8.227 1 96.44 84 MET B C 1
ATOM 2389 O O . MET B 1 84 ? 18.188 -15.422 -8.836 1 96.44 84 MET B O 1
ATOM 2393 N N . SER B 1 85 ? 19.469 -15.227 -7.02 1 97.31 85 SER B N 1
ATOM 2394 C CA . SER B 1 85 ? 18.641 -16.125 -6.227 1 97.31 85 SER B CA 1
ATOM 2395 C C . SER B 1 85 ? 17.281 -15.492 -5.93 1 97.31 85 SER B C 1
ATOM 2397 O O . SER B 1 85 ? 17.125 -14.266 -6 1 97.31 85 SER B O 1
ATOM 2399 N N . SER B 1 86 ? 16.266 -16.344 -5.688 1 97.12 86 SER B N 1
ATOM 2400 C CA . SER B 1 86 ? 14.953 -15.852 -5.316 1 97.12 86 SER B CA 1
ATOM 2401 C C . SER B 1 86 ? 15.023 -14.945 -4.094 1 97.12 86 SER B C 1
ATOM 2403 O O . SER B 1 86 ? 14.328 -13.93 -4.027 1 97.12 86 SER B O 1
ATOM 2405 N N . PHE B 1 87 ? 15.852 -15.266 -3.154 1 97.56 87 PHE B N 1
ATOM 2406 C CA . PHE B 1 87 ? 16.031 -14.484 -1.938 1 97.56 87 PHE B CA 1
ATOM 2407 C C . PHE B 1 87 ? 16.578 -13.094 -2.262 1 97.56 87 PHE B C 1
ATOM 2409 O O . PHE B 1 87 ? 16.078 -12.094 -1.762 1 97.56 87 PHE B O 1
ATOM 2416 N N . THR B 1 88 ? 17.578 -13 -3.086 1 98.12 88 THR B N 1
ATOM 2417 C CA . THR B 1 88 ? 18.172 -11.727 -3.479 1 98.12 88 THR B CA 1
ATOM 2418 C C . THR B 1 88 ? 17.172 -10.875 -4.258 1 98.12 88 THR B C 1
ATOM 2420 O O . THR B 1 88 ? 17.094 -9.664 -4.047 1 98.12 88 THR B O 1
ATOM 2423 N N . ALA B 1 89 ? 16.438 -11.531 -5.176 1 98.44 89 ALA B N 1
ATOM 2424 C CA . ALA B 1 89 ? 15.43 -10.82 -5.953 1 98.44 89 ALA B CA 1
ATOM 2425 C C . ALA B 1 89 ? 14.352 -10.234 -5.047 1 98.44 89 ALA B C 1
ATOM 2427 O O . ALA B 1 89 ? 13.906 -9.102 -5.262 1 98.44 89 ALA B O 1
ATOM 2428 N N . ALA B 1 90 ? 13.969 -11.047 -4.02 1 98.62 90 ALA B N 1
ATOM 2429 C CA . ALA B 1 90 ? 12.961 -10.602 -3.059 1 98.62 90 ALA B CA 1
ATOM 2430 C C . ALA B 1 90 ? 13.43 -9.359 -2.309 1 98.62 90 ALA B C 1
ATOM 2432 O O . ALA B 1 90 ? 12.711 -8.359 -2.246 1 98.62 90 ALA B O 1
ATOM 2433 N N . ILE B 1 91 ? 14.617 -9.406 -1.791 1 98.75 91 ILE B N 1
ATOM 2434 C CA . ILE B 1 91 ? 15.18 -8.312 -1.003 1 98.75 91 ILE B CA 1
ATOM 2435 C C . ILE B 1 91 ? 15.344 -7.078 -1.881 1 98.75 91 ILE B C 1
ATOM 2437 O O . ILE B 1 91 ? 15 -5.965 -1.472 1 98.75 91 ILE B O 1
ATOM 2441 N N . LEU B 1 92 ? 15.844 -7.27 -3.049 1 98.69 92 LEU B N 1
ATOM 2442 C CA . LEU B 1 92 ? 16.062 -6.156 -3.965 1 98.69 92 LEU B CA 1
ATOM 2443 C C . LEU B 1 92 ? 14.75 -5.473 -4.32 1 98.69 92 LEU B C 1
ATOM 2445 O O . LEU B 1 92 ? 14.641 -4.246 -4.246 1 98.69 92 LEU B O 1
ATOM 2449 N N . GLY B 1 93 ? 13.773 -6.27 -4.746 1 98.75 93 GLY B N 1
ATOM 2450 C CA . GLY B 1 93 ? 12.484 -5.707 -5.129 1 98.75 93 GLY B CA 1
ATOM 2451 C C . GLY B 1 93 ? 11.797 -4.961 -4 1 98.75 93 GLY B C 1
ATOM 2452 O O . GLY B 1 93 ? 11.344 -3.828 -4.184 1 98.75 93 GLY B O 1
ATOM 2453 N N . LEU B 1 94 ? 11.75 -5.57 -2.807 1 98.88 94 LEU B N 1
ATOM 2454 C CA . LEU B 1 94 ? 11.117 -4.957 -1.643 1 98.88 94 LEU B CA 1
ATOM 2455 C C . LEU B 1 94 ? 11.852 -3.684 -1.234 1 98.88 94 LEU B C 1
ATOM 2457 O O . LEU B 1 94 ? 11.219 -2.674 -0.916 1 98.88 94 LEU B O 1
ATOM 2461 N N . SER B 1 95 ? 13.148 -3.732 -1.29 1 98.94 95 SER B N 1
ATOM 2462 C CA . SER B 1 95 ? 13.953 -2.598 -0.858 1 98.94 95 SER B CA 1
ATOM 2463 C C . SER B 1 95 ? 13.805 -1.415 -1.81 1 98.94 95 SER B C 1
ATOM 2465 O O . SER B 1 95 ? 13.68 -0.27 -1.369 1 98.94 95 SER B O 1
ATOM 2467 N N . LEU B 1 96 ? 13.867 -1.681 -3.078 1 98.88 96 LEU B N 1
ATOM 2468 C CA . LEU B 1 96 ? 13.719 -0.617 -4.066 1 98.88 96 LEU B CA 1
ATOM 2469 C C . LEU B 1 96 ? 12.344 0.035 -3.963 1 98.88 96 LEU B C 1
ATOM 2471 O O . LEU B 1 96 ? 12.227 1.262 -4.016 1 98.88 96 LEU B O 1
ATOM 2475 N N . ASN B 1 97 ? 11.375 -0.814 -3.824 1 98.81 97 ASN B N 1
ATOM 2476 C CA . ASN B 1 97 ? 10.008 -0.31 -3.73 1 98.81 97 ASN B CA 1
ATOM 2477 C C . ASN B 1 97 ? 9.797 0.511 -2.461 1 98.81 97 ASN B C 1
ATOM 2479 O O . ASN B 1 97 ? 9.422 1.684 -2.527 1 98.81 97 ASN B O 1
ATOM 2483 N N . SER B 1 98 ? 10.102 -0.063 -1.32 1 98.81 98 SER B N 1
ATOM 2484 C CA . SER B 1 98 ? 9.891 0.615 -0.045 1 98.81 98 SER B CA 1
ATOM 2485 C C . SER B 1 98 ? 10.852 1.788 0.121 1 98.81 98 SER B C 1
ATOM 2487 O O . SER B 1 98 ? 10.508 2.791 0.752 1 98.81 98 SER B O 1
ATOM 2489 N N . GLY B 1 99 ? 12.023 1.673 -0.478 1 98.88 99 GLY B N 1
ATOM 2490 C CA . GLY B 1 99 ? 12.977 2.768 -0.437 1 98.88 99 GLY B CA 1
ATOM 2491 C C . GLY B 1 99 ? 12.445 4.051 -1.042 1 98.88 99 GLY B C 1
ATOM 2492 O O . GLY B 1 99 ? 12.711 5.141 -0.535 1 98.88 99 GLY B O 1
ATOM 2493 N N . ALA B 1 100 ? 11.734 3.914 -2.121 1 98.81 100 ALA B N 1
ATOM 2494 C CA . ALA B 1 100 ? 11.141 5.078 -2.77 1 98.81 100 ALA B CA 1
ATOM 2495 C C . ALA B 1 100 ? 10.148 5.777 -1.838 1 98.81 100 ALA B C 1
ATOM 2497 O O . ALA B 1 100 ? 10.148 7.008 -1.734 1 98.81 100 ALA B O 1
ATOM 2498 N N . TYR B 1 101 ? 9.375 5.008 -1.143 1 98.19 101 TYR B N 1
ATOM 2499 C CA . TYR B 1 101 ? 8.414 5.574 -0.211 1 98.19 101 TYR B CA 1
ATOM 2500 C C . TYR B 1 101 ? 9.109 6.191 0.995 1 98.19 101 TYR B C 1
ATOM 2502 O O . TYR B 1 101 ? 8.75 7.285 1.438 1 98.19 101 TYR B O 1
ATOM 2510 N N . ILE B 1 102 ? 10.07 5.52 1.48 1 98.81 102 ILE B N 1
ATOM 2511 C CA . ILE B 1 102 ? 10.773 5.969 2.674 1 98.81 102 ILE B CA 1
ATOM 2512 C C . ILE B 1 102 ? 11.602 7.215 2.346 1 98.81 102 ILE B C 1
ATOM 2514 O O . ILE B 1 102 ? 11.805 8.078 3.203 1 98.81 102 ILE B O 1
ATOM 2518 N N . SER B 1 103 ? 12.047 7.355 1.103 1 98.88 103 SER B N 1
ATOM 2519 C CA . SER B 1 103 ? 12.75 8.562 0.687 1 98.88 103 SER B CA 1
ATOM 2520 C C . SER B 1 103 ? 11.883 9.805 0.888 1 98.88 103 SER B C 1
ATOM 2522 O O . SER B 1 103 ? 12.375 10.852 1.32 1 98.88 103 SER B O 1
ATOM 2524 N N . GLU B 1 104 ? 10.648 9.672 0.589 1 97.69 104 GLU B N 1
ATOM 2525 C CA . GLU B 1 104 ? 9.734 10.789 0.768 1 97.69 104 GLU B CA 1
ATOM 2526 C C . GLU B 1 104 ? 9.492 11.078 2.248 1 97.69 104 GLU B C 1
ATOM 2528 O O . GLU B 1 104 ? 9.32 12.234 2.639 1 97.69 104 GLU B O 1
ATOM 2533 N N . ILE B 1 105 ? 9.469 10.055 3.059 1 98.12 105 ILE B N 1
ATOM 2534 C CA . ILE B 1 105 ? 9.328 10.219 4.504 1 98.12 105 ILE B CA 1
ATOM 2535 C C . ILE B 1 105 ? 10.5 11.023 5.047 1 98.12 105 ILE B C 1
ATOM 2537 O O . ILE B 1 105 ? 10.312 12 5.781 1 98.12 105 ILE B O 1
ATOM 2541 N N . PHE B 1 106 ? 11.641 10.695 4.609 1 98.44 106 PHE B N 1
ATOM 2542 C CA . PHE B 1 106 ? 12.828 11.391 5.102 1 98.44 106 PHE B CA 1
ATOM 2543 C C . PHE B 1 106 ? 12.898 12.805 4.543 1 98.44 106 PHE B C 1
ATOM 2545 O O . PHE B 1 106 ? 13.234 13.75 5.266 1 98.44 106 PHE B O 1
ATOM 2552 N N . ARG B 1 107 ? 12.641 12.93 3.281 1 98.25 107 ARG B N 1
ATOM 2553 C CA . ARG B 1 107 ? 12.648 14.266 2.691 1 98.25 107 ARG B CA 1
ATOM 2554 C C . ARG B 1 107 ? 11.711 15.203 3.445 1 98.25 107 ARG B C 1
ATOM 2556 O O . ARG B 1 107 ? 12.109 16.312 3.828 1 98.25 107 ARG B O 1
ATOM 2563 N N . THR B 1 108 ? 10.5 14.734 3.701 1 97.25 108 THR B N 1
ATOM 2564 C CA . THR B 1 108 ? 9.508 15.562 4.367 1 97.25 108 THR B CA 1
ATOM 2565 C C . THR B 1 108 ? 9.891 15.805 5.824 1 97.25 108 THR B C 1
ATOM 2567 O O . THR B 1 108 ? 9.656 16.891 6.363 1 97.25 108 THR B O 1
ATOM 2570 N N . SER B 1 109 ? 10.438 14.805 6.48 1 97.88 109 SER B N 1
ATOM 2571 C CA . SER B 1 109 ? 10.852 14.945 7.871 1 97.88 109 SER B CA 1
ATOM 2572 C C . SER B 1 109 ? 11.992 15.945 8.016 1 97.88 109 SER B C 1
ATOM 2574 O O . SER B 1 109 ? 12.023 16.719 8.977 1 97.88 109 SER B O 1
ATOM 2576 N N . ILE B 1 110 ? 12.883 15.953 7.078 1 97.44 110 ILE B N 1
ATOM 2577 C CA . ILE B 1 110 ? 14.008 16.891 7.086 1 97.44 110 ILE B CA 1
ATOM 2578 C C . ILE B 1 110 ? 13.5 18.312 6.855 1 97.44 110 ILE B C 1
ATOM 2580 O O . ILE B 1 110 ? 13.898 19.234 7.559 1 97.44 110 ILE B O 1
ATOM 2584 N N . LEU B 1 111 ? 12.586 18.453 5.93 1 96.62 111 LEU B N 1
ATOM 2585 C CA . LEU B 1 111 ? 12.047 19.766 5.586 1 96.62 111 LEU B CA 1
ATOM 2586 C C . LEU B 1 111 ? 11.156 20.297 6.699 1 96.62 111 LEU B C 1
ATOM 2588 O O . LEU B 1 111 ? 10.883 21.5 6.758 1 96.62 111 LEU B O 1
ATOM 2592 N N . ALA B 1 112 ? 10.727 19.391 7.527 1 95.81 112 ALA B N 1
ATOM 2593 C CA . ALA B 1 112 ? 9.844 19.781 8.625 1 95.81 112 ALA B CA 1
ATOM 2594 C C . ALA B 1 112 ? 10.633 20.438 9.758 1 95.81 112 ALA B C 1
ATOM 2596 O O . ALA B 1 112 ? 10.055 21.078 10.633 1 95.81 112 ALA B O 1
ATOM 2597 N N . VAL B 1 113 ? 11.93 20.266 9.828 1 95.5 113 VAL B N 1
ATOM 2598 C CA . VAL B 1 113 ? 12.773 20.922 10.82 1 95.5 113 VAL B CA 1
ATOM 2599 C C . VAL B 1 113 ? 12.773 22.438 10.578 1 95.5 113 VAL B C 1
ATOM 2601 O O . VAL B 1 113 ? 13 22.891 9.453 1 95.5 113 VAL B O 1
ATOM 2604 N N . PRO B 1 114 ? 12.516 23.234 11.594 1 95.06 114 PRO B N 1
ATOM 2605 C CA . PRO B 1 114 ? 12.438 24.672 11.422 1 95.06 114 PRO B CA 1
ATOM 2606 C C . PRO B 1 114 ? 13.695 25.266 10.789 1 95.06 114 PRO B C 1
ATOM 2608 O O . PRO B 1 114 ? 14.805 24.969 11.219 1 95.06 114 PRO B O 1
ATOM 2611 N N . ILE B 1 115 ? 13.484 26.125 9.906 1 92.06 115 ILE B N 1
ATOM 2612 C CA . ILE B 1 115 ? 14.555 26.703 9.117 1 92.06 115 ILE B CA 1
ATOM 2613 C C . ILE B 1 115 ? 15.461 27.547 10.008 1 92.06 115 ILE B C 1
ATOM 2615 O O . ILE B 1 115 ? 16.672 27.656 9.75 1 92.06 115 ILE B O 1
ATOM 2619 N N . GLY B 1 116 ? 14.922 28.078 11.023 1 91.56 116 GLY B N 1
ATOM 2620 C CA . GLY B 1 116 ? 15.688 28.891 11.961 1 91.56 116 GLY B CA 1
ATOM 2621 C C . GLY B 1 116 ? 16.859 28.141 12.578 1 91.56 116 GLY B C 1
ATOM 2622 O O . GLY B 1 116 ? 17.906 28.734 12.852 1 91.56 116 GLY B O 1
ATOM 2623 N N . GLN B 1 117 ? 16.656 26.859 12.781 1 91.38 117 GLN B N 1
ATOM 2624 C CA . GLN B 1 117 ? 17.734 26.016 13.32 1 91.38 117 GLN B CA 1
ATOM 2625 C C . GLN B 1 117 ? 18.922 25.969 12.367 1 91.38 117 GLN B C 1
ATOM 2627 O O . GLN B 1 117 ? 20.078 26.047 12.805 1 91.38 117 GLN B O 1
ATOM 2632 N N . ASN B 1 118 ? 18.609 25.859 11.102 1 90 118 ASN B N 1
ATOM 2633 C CA . ASN B 1 118 ? 19.625 25.859 10.062 1 90 118 ASN B CA 1
ATOM 2634 C C . ASN B 1 118 ? 20.359 27.188 9.984 1 90 118 ASN B C 1
ATOM 2636 O O . ASN B 1 118 ? 21.594 27.234 9.906 1 90 118 ASN B O 1
ATOM 2640 N N . GLU B 1 119 ? 19.625 28.219 10.031 1 92.5 119 GLU B N 1
ATOM 2641 C CA . GLU B 1 119 ? 20.188 29.578 9.93 1 92.5 119 GLU B CA 1
ATOM 2642 C C . GLU B 1 119 ? 21.047 29.906 11.141 1 92.5 119 GLU B C 1
ATOM 2644 O O . GLU B 1 119 ? 22.141 30.469 11 1 92.5 119 GLU B O 1
ATOM 2649 N N . ALA B 1 120 ? 20.562 29.547 12.297 1 93.88 120 ALA B N 1
ATOM 2650 C CA . ALA B 1 120 ? 21.297 29.781 13.531 1 93.88 120 ALA B CA 1
ATOM 2651 C C . ALA B 1 120 ? 22.625 29.031 13.531 1 93.88 120 ALA B C 1
ATOM 2653 O O . ALA B 1 120 ? 23.656 29.562 13.938 1 93.88 120 ALA B O 1
ATOM 2654 N N . ALA B 1 121 ? 22.562 27.828 13.078 1 93.31 121 ALA B N 1
ATOM 2655 C CA . ALA B 1 121 ? 23.766 26.984 13.055 1 93.31 121 ALA B CA 1
ATOM 2656 C C . ALA B 1 121 ? 24.797 27.547 12.078 1 93.31 121 ALA B C 1
ATOM 2658 O O . ALA B 1 121 ? 26 27.531 12.367 1 93.31 121 ALA B O 1
ATOM 2659 N N . TYR B 1 122 ? 24.344 28.062 10.984 1 91.69 122 TYR B N 1
ATOM 2660 C CA . TYR B 1 122 ? 25.219 28.688 10 1 91.69 122 TYR B CA 1
ATOM 2661 C C . TYR B 1 122 ? 25.891 29.922 10.57 1 91.69 122 TYR B C 1
ATOM 2663 O O . TYR B 1 122 ? 27.078 30.172 10.32 1 91.69 122 TYR B O 1
ATOM 2671 N N . THR B 1 123 ? 25.141 30.656 11.281 1 94.88 123 THR B N 1
ATOM 2672 C CA . THR B 1 123 ? 25.656 31.875 11.898 1 94.88 123 THR B CA 1
ATOM 2673 C C . THR B 1 123 ? 26.719 31.547 12.945 1 94.88 123 THR B C 1
ATOM 2675 O O . THR B 1 123 ? 27.656 32.344 13.164 1 94.88 123 THR B O 1
ATOM 2678 N N . LEU B 1 124 ? 26.609 30.391 13.555 1 95.5 124 LEU B N 1
ATOM 2679 C CA . LEU B 1 124 ? 27.547 29.953 14.57 1 95.5 124 LEU B CA 1
ATOM 2680 C C . LEU B 1 124 ? 28.781 29.344 13.93 1 95.5 124 LEU B C 1
ATOM 2682 O O . LEU B 1 124 ? 29.703 28.891 14.633 1 95.5 124 LEU B O 1
ATOM 2686 N N . GLY B 1 125 ? 28.812 29.297 12.586 1 94.75 125 GLY B N 1
ATOM 2687 C CA . GLY B 1 125 ? 30.016 28.859 11.883 1 94.75 125 GLY B CA 1
ATOM 2688 C C . GLY B 1 125 ? 30 27.391 11.531 1 94.75 125 GLY B C 1
ATOM 2689 O O . GLY B 1 125 ? 31.016 26.844 11.086 1 94.75 125 GLY B O 1
ATOM 2690 N N . MET B 1 126 ? 28.891 26.719 11.656 1 94.88 126 MET B N 1
ATOM 2691 C CA . MET B 1 126 ? 28.797 25.312 11.312 1 94.88 126 MET B CA 1
ATOM 2692 C C . MET B 1 126 ? 28.703 25.125 9.805 1 94.88 126 MET B C 1
ATOM 2694 O O . MET B 1 126 ? 28.094 25.922 9.109 1 94.88 126 MET B O 1
ATOM 2698 N N . ASN B 1 127 ? 29.312 24.047 9.398 1 94.81 127 ASN B N 1
ATOM 2699 C CA . ASN B 1 127 ? 29.188 23.734 7.977 1 94.81 127 ASN B CA 1
ATOM 2700 C C . ASN B 1 127 ? 27.984 22.844 7.703 1 94.81 127 ASN B C 1
ATOM 2702 O O . ASN B 1 127 ? 27.297 22.422 8.633 1 94.81 127 ASN B O 1
ATOM 2706 N N . LYS B 1 128 ? 27.734 22.547 6.461 1 91.69 128 LYS B N 1
ATOM 2707 C CA . LYS B 1 128 ? 26.531 21.844 6.031 1 91.69 128 LYS B CA 1
ATOM 2708 C C . LYS B 1 128 ? 26.469 20.453 6.645 1 91.69 128 LYS B C 1
ATOM 2710 O O . LYS B 1 128 ? 25.391 19.984 7.031 1 91.69 128 LYS B O 1
ATOM 2715 N N . PHE B 1 129 ? 27.578 19.828 6.723 1 94.81 129 PHE B N 1
ATOM 2716 C CA . PHE B 1 129 ? 27.641 18.469 7.258 1 94.81 129 PHE B CA 1
ATOM 2717 C C . PHE B 1 129 ? 27.406 18.469 8.766 1 94.81 129 PHE B C 1
ATOM 2719 O O . PHE B 1 129 ? 26.703 17.594 9.289 1 94.81 129 PHE B O 1
ATOM 2726 N N . GLN B 1 130 ? 27.906 19.484 9.414 1 95.62 130 GLN B N 1
ATOM 2727 C CA . GLN B 1 130 ? 27.688 19.641 10.844 1 95.62 130 GLN B CA 1
ATOM 2728 C C . GLN B 1 130 ? 26.219 19.906 11.156 1 95.62 130 GLN B C 1
ATOM 2730 O O . GLN B 1 130 ? 25.656 19.297 12.078 1 95.62 130 GLN B O 1
ATOM 2735 N N . ILE B 1 131 ? 25.625 20.719 10.359 1 95.94 131 ILE B N 1
ATOM 2736 C CA . ILE B 1 131 ? 24.234 21.078 10.555 1 95.94 131 ILE B CA 1
ATOM 2737 C C . ILE B 1 131 ? 23.344 19.859 10.32 1 95.94 131 ILE B C 1
ATOM 2739 O O . ILE B 1 131 ? 22.453 19.562 11.133 1 95.94 131 ILE B O 1
ATOM 2743 N N . LEU B 1 132 ? 23.656 19.141 9.281 1 95.69 132 LEU B N 1
ATOM 2744 C CA . LEU B 1 132 ? 22.859 17.969 8.922 1 95.69 132 LEU B CA 1
ATOM 2745 C C . LEU B 1 132 ? 22.922 16.906 10.016 1 95.69 132 LEU B C 1
ATOM 2747 O O . LEU B 1 132 ? 21.891 16.422 10.477 1 95.69 132 LEU B O 1
ATOM 2751 N N . PHE B 1 133 ? 24.094 16.625 10.5 1 96.31 133 PHE B N 1
ATOM 2752 C CA . PHE B 1 133 ? 24.297 15.477 11.375 1 96.31 133 PHE B CA 1
ATOM 2753 C C . PHE B 1 133 ? 24 15.844 12.82 1 96.31 133 PHE B C 1
ATOM 2755 O O . PHE B 1 133 ? 23.516 15.008 13.594 1 96.31 133 PHE B O 1
ATOM 2762 N N . HIS B 1 134 ? 24.188 17.109 13.156 1 95.5 134 HIS B N 1
ATOM 2763 C CA . HIS B 1 134 ? 24.078 17.469 14.562 1 95.5 134 HIS B CA 1
ATOM 2764 C C . HIS B 1 134 ? 22.75 18.156 14.867 1 95.5 134 HIS B C 1
ATOM 2766 O O . HIS B 1 134 ? 22.297 18.172 16.016 1 95.5 134 HIS B O 1
ATOM 2772 N N . ILE B 1 135 ? 22.125 18.672 13.891 1 96.06 135 ILE B N 1
ATOM 2773 C CA . ILE B 1 135 ? 20.938 19.484 14.164 1 96.06 135 ILE B CA 1
ATOM 2774 C C . ILE B 1 135 ? 19.734 18.875 13.445 1 96.06 135 ILE B C 1
ATOM 2776 O O . ILE B 1 135 ? 18.734 18.531 14.086 1 96.06 135 ILE B O 1
ATOM 2780 N N . ILE B 1 136 ? 19.875 18.688 12.18 1 96.75 136 ILE B N 1
ATOM 2781 C CA . ILE B 1 136 ? 18.719 18.328 11.359 1 96.75 136 ILE B CA 1
ATOM 2782 C C . ILE B 1 136 ? 18.375 16.859 11.57 1 96.75 136 ILE B C 1
ATOM 2784 O O . ILE B 1 136 ? 17.234 16.531 11.922 1 96.75 136 ILE B O 1
ATOM 2788 N N . TYR B 1 137 ? 19.297 15.945 11.508 1 97.25 137 TYR B N 1
ATOM 2789 C CA . TYR B 1 137 ? 19.031 14.516 11.539 1 97.25 137 TYR B CA 1
ATOM 2790 C C . TYR B 1 137 ? 18.422 14.102 12.867 1 97.25 137 TYR B C 1
ATOM 2792 O O . TYR B 1 137 ? 17.422 13.375 12.898 1 97.25 137 TYR B O 1
ATOM 2800 N N . PRO B 1 138 ? 19 14.609 13.93 1 96.81 138 PRO B N 1
ATOM 2801 C CA . PRO B 1 138 ? 18.406 14.211 15.211 1 96.81 138 PRO B CA 1
ATOM 2802 C C . PRO B 1 138 ? 16.938 14.602 15.336 1 96.81 138 PRO B C 1
ATOM 2804 O O . PRO B 1 138 ? 16.141 13.859 15.914 1 96.81 138 PRO B O 1
ATOM 2807 N N . GLN B 1 139 ? 16.516 15.719 14.789 1 96.19 139 GLN B N 1
ATOM 2808 C CA . GLN B 1 139 ? 15.141 16.188 14.844 1 96.19 139 GLN B CA 1
ATOM 2809 C C . GLN B 1 139 ? 14.281 15.469 13.797 1 96.19 139 GLN B C 1
ATOM 2811 O O . GLN B 1 139 ? 13.164 15.047 14.086 1 96.19 139 GLN B O 1
ATOM 2816 N N . ALA B 1 140 ? 14.883 15.273 12.688 1 97.12 140 ALA B N 1
ATOM 2817 C CA . ALA B 1 140 ? 14.156 14.672 11.578 1 97.12 140 ALA B CA 1
ATOM 2818 C C . ALA B 1 140 ? 13.805 13.211 11.867 1 97.12 140 ALA B C 1
ATOM 2820 O O . ALA B 1 140 ? 12.742 12.727 11.477 1 97.12 140 ALA B O 1
ATOM 2821 N N . ILE B 1 141 ? 14.688 12.508 12.508 1 96.5 141 ILE B N 1
ATOM 2822 C CA . ILE B 1 141 ? 14.461 11.094 12.797 1 96.5 141 ILE B CA 1
ATOM 2823 C C . ILE B 1 141 ? 13.281 10.945 13.758 1 96.5 141 ILE B C 1
ATOM 2825 O O . ILE B 1 141 ? 12.5 9.992 13.648 1 96.5 141 ILE B O 1
ATOM 2829 N N . ARG B 1 142 ? 13.164 11.883 14.641 1 95 142 ARG B N 1
ATOM 2830 C CA . ARG B 1 142 ? 12.039 11.852 15.562 1 95 142 ARG B CA 1
ATOM 2831 C C . ARG B 1 142 ? 10.719 12.055 14.82 1 95 142 ARG B C 1
ATOM 2833 O O . ARG B 1 142 ? 9.719 11.406 15.141 1 95 142 ARG B O 1
ATOM 2840 N N . ILE B 1 143 ? 10.789 12.922 13.875 1 95.31 143 ILE B N 1
ATOM 2841 C CA . ILE B 1 143 ? 9.609 13.203 13.062 1 95.31 143 ILE B CA 1
ATOM 2842 C C . ILE B 1 143 ? 9.305 12 12.172 1 95.31 143 ILE B C 1
ATOM 2844 O O . ILE B 1 143 ? 8.141 11.672 11.938 1 95.31 143 ILE B O 1
ATOM 2848 N N . ALA B 1 144 ? 10.297 11.258 11.734 1 97.56 144 ALA B N 1
ATOM 2849 C CA . ALA B 1 144 ? 10.172 10.188 10.75 1 97.56 144 ALA B CA 1
ATOM 2850 C C . ALA B 1 144 ? 9.812 8.867 11.422 1 97.56 144 ALA B C 1
ATOM 2852 O O . ALA B 1 144 ? 9.359 7.926 10.766 1 97.56 144 ALA B O 1
ATOM 2853 N N . LEU B 1 145 ? 10.023 8.781 12.68 1 97.12 145 LEU B N 1
ATOM 2854 C CA . LEU B 1 145 ? 9.961 7.492 13.359 1 97.12 145 LEU B CA 1
ATOM 2855 C C . LEU B 1 145 ? 8.578 6.871 13.234 1 97.12 145 LEU B C 1
ATOM 2857 O O . LEU B 1 145 ? 8.445 5.711 12.844 1 97.12 145 LEU B O 1
ATOM 2861 N N . PRO B 1 146 ? 7.453 7.613 13.5 1 95.62 146 PRO B N 1
ATOM 2862 C CA . PRO B 1 146 ? 6.125 7.004 13.398 1 95.62 146 PRO B CA 1
ATOM 2863 C C . PRO B 1 146 ? 5.809 6.512 11.984 1 95.62 146 PRO B C 1
ATOM 2865 O O . PRO B 1 146 ? 5.465 5.344 11.797 1 95.62 146 PRO B O 1
ATOM 2868 N N . PRO B 1 147 ? 6.039 7.336 10.953 1 96.75 147 PRO B N 1
ATOM 2869 C CA . PRO B 1 147 ? 5.75 6.84 9.602 1 96.75 147 PRO B CA 1
ATOM 2870 C C . PRO B 1 147 ? 6.719 5.746 9.156 1 96.75 147 PRO B C 1
ATOM 2872 O O . PRO B 1 147 ? 6.363 4.898 8.336 1 96.75 147 PRO B O 1
ATOM 2875 N N . LEU B 1 148 ? 7.93 5.715 9.703 1 97.94 148 LEU B N 1
ATOM 2876 C CA . LEU B 1 148 ? 8.859 4.633 9.406 1 97.94 148 LEU B CA 1
ATOM 2877 C C . LEU B 1 148 ? 8.344 3.309 9.961 1 97.94 148 LEU B C 1
ATOM 2879 O O . LEU B 1 148 ? 8.453 2.27 9.305 1 97.94 148 LEU B O 1
ATOM 2883 N N . VAL B 1 149 ? 7.805 3.375 11.18 1 97.62 149 VAL B N 1
ATOM 2884 C CA . VAL B 1 149 ? 7.242 2.172 11.781 1 97.62 149 VAL B CA 1
ATOM 2885 C C . VAL B 1 149 ? 6.066 1.672 10.945 1 97.62 149 VAL B C 1
ATOM 2887 O O . VAL B 1 149 ? 5.926 0.468 10.719 1 97.62 149 VAL B O 1
ATOM 2890 N N . ASN B 1 150 ? 5.266 2.553 10.445 1 96.31 150 ASN B N 1
ATOM 2891 C CA . ASN B 1 150 ? 4.176 2.18 9.547 1 96.31 150 ASN B CA 1
ATOM 2892 C C . ASN B 1 150 ? 4.695 1.581 8.242 1 96.31 150 ASN B C 1
ATOM 2894 O O . ASN B 1 150 ? 4.094 0.655 7.695 1 96.31 150 ASN B O 1
ATOM 2898 N N . SER B 1 151 ? 5.805 2.139 7.785 1 98.19 151 SER B N 1
ATOM 2899 C CA . SER B 1 151 ? 6.414 1.603 6.57 1 98.19 151 SER B CA 1
ATOM 2900 C C . SER B 1 151 ? 6.91 0.177 6.785 1 98.19 151 SER B C 1
ATOM 2902 O O . SER B 1 151 ? 6.859 -0.648 5.871 1 98.19 151 SER B O 1
ATOM 2904 N N . PHE B 1 152 ? 7.402 -0.077 7.965 1 98.56 152 PHE B N 1
ATOM 2905 C CA . PHE B 1 152 ? 7.816 -1.44 8.273 1 98.56 152 PHE B CA 1
ATOM 2906 C C . PHE B 1 152 ? 6.637 -2.398 8.188 1 98.56 152 PHE B C 1
ATOM 2908 O O . PHE B 1 152 ? 6.762 -3.502 7.652 1 98.56 152 PHE B O 1
ATOM 2915 N N . SER B 1 153 ? 5.516 -1.978 8.773 1 98.25 153 SER B N 1
ATOM 2916 C CA . SER B 1 153 ? 4.297 -2.771 8.68 1 98.25 153 SER B CA 1
ATOM 2917 C C . SER B 1 153 ? 3.914 -3.025 7.227 1 98.25 153 SER B C 1
ATOM 2919 O O . SER B 1 153 ? 3.504 -4.133 6.871 1 98.25 153 SER B O 1
ATOM 2921 N N . SER B 1 154 ? 4.078 -2.064 6.355 1 98.25 154 SER B N 1
ATOM 2922 C CA . SER B 1 154 ? 3.762 -2.193 4.938 1 98.25 154 SER B CA 1
ATOM 2923 C C . SER B 1 154 ? 4.691 -3.188 4.254 1 98.25 154 SER B C 1
ATOM 2925 O O . SER B 1 154 ? 4.25 -4.008 3.449 1 98.25 154 SER B O 1
ATOM 2927 N N . VAL B 1 155 ? 5.988 -3.123 4.59 1 98.75 155 VAL B N 1
ATOM 2928 C CA . VAL B 1 155 ? 6.953 -4.043 4 1 98.75 155 VAL B CA 1
ATOM 2929 C C . VAL B 1 155 ? 6.641 -5.473 4.438 1 98.75 155 VAL B C 1
ATOM 2931 O O . VAL B 1 155 ? 6.777 -6.414 3.65 1 98.75 155 VAL B O 1
ATOM 2934 N N . LEU B 1 156 ? 6.246 -5.605 5.688 1 98.81 156 LEU B N 1
ATOM 2935 C CA . LEU B 1 156 ? 5.855 -6.914 6.203 1 98.81 156 LEU B CA 1
ATOM 2936 C C . LEU B 1 156 ? 4.688 -7.484 5.41 1 98.81 156 LEU B C 1
ATOM 2938 O O . LEU B 1 156 ? 4.723 -8.641 4.988 1 98.81 156 LEU B O 1
ATOM 2942 N N . LYS B 1 157 ? 3.707 -6.719 5.184 1 98.56 157 LYS B N 1
ATOM 2943 C CA . LYS B 1 157 ? 2.566 -7.164 4.391 1 98.56 157 LYS B CA 1
ATOM 2944 C C . LYS B 1 157 ? 2.969 -7.418 2.939 1 98.56 157 LYS B C 1
ATOM 2946 O O . LYS B 1 157 ? 2.557 -8.414 2.34 1 98.56 157 LYS B O 1
ATOM 2951 N N . ASP B 1 158 ? 3.824 -6.539 2.381 1 98.62 158 ASP B N 1
ATOM 2952 C CA . ASP B 1 158 ? 4.281 -6.66 1 1 98.62 158 ASP B CA 1
ATOM 2953 C C . ASP B 1 158 ? 5.148 -7.906 0.816 1 98.62 158 ASP B C 1
ATOM 2955 O O . ASP B 1 158 ? 5.25 -8.438 -0.291 1 98.62 158 ASP B O 1
ATOM 2959 N N . SER B 1 159 ? 5.742 -8.352 1.93 1 98.69 159 SER B N 1
ATOM 2960 C CA . SER B 1 159 ? 6.578 -9.547 1.847 1 98.69 159 SER B CA 1
ATOM 2961 C C . SER B 1 159 ? 5.762 -10.766 1.435 1 98.69 159 SER B C 1
ATOM 2963 O O . SER B 1 159 ? 6.312 -11.742 0.925 1 98.69 159 SER B O 1
ATOM 2965 N N . SER B 1 160 ? 4.465 -10.719 1.659 1 98.38 160 SER B N 1
ATOM 2966 C CA . SER B 1 160 ? 3.617 -11.82 1.212 1 98.38 160 SER B CA 1
ATOM 2967 C C . SER B 1 160 ? 3.725 -12.023 -0.296 1 98.38 160 SER B C 1
ATOM 2969 O O . SER B 1 160 ? 3.547 -13.141 -0.792 1 98.38 160 SER B O 1
ATOM 2971 N N . LEU B 1 161 ? 4.09 -11.023 -1.079 1 98.19 161 LEU B N 1
ATOM 2972 C CA . LEU B 1 161 ? 4.121 -11.055 -2.537 1 98.19 161 LEU B CA 1
ATOM 2973 C C . LEU B 1 161 ? 5.344 -11.828 -3.037 1 98.19 161 LEU B C 1
ATOM 2975 O O . LEU B 1 161 ? 5.375 -12.266 -4.188 1 98.19 161 LEU B O 1
ATOM 2979 N N . VAL B 1 162 ? 6.332 -11.992 -2.189 1 97.88 162 VAL B N 1
ATOM 2980 C CA . VAL B 1 162 ? 7.539 -12.688 -2.625 1 97.88 162 VAL B CA 1
ATOM 2981 C C . VAL B 1 162 ? 7.25 -14.18 -2.791 1 97.88 162 VAL B C 1
ATOM 2983 O O . VAL B 1 162 ? 8.047 -14.906 -3.385 1 97.88 162 VAL B O 1
ATOM 2986 N N . SER B 1 163 ? 6.07 -14.625 -2.355 1 95.31 163 SER B N 1
ATOM 2987 C CA . SER B 1 163 ? 5.645 -16.016 -2.52 1 95.31 163 SER B CA 1
ATOM 2988 C C . SER B 1 163 ? 5.668 -16.438 -3.988 1 95.31 163 SER B C 1
ATOM 2990 O O . SER B 1 163 ? 5.77 -17.625 -4.301 1 95.31 163 SER B O 1
ATOM 2992 N N . VAL B 1 164 ? 5.633 -15.469 -4.879 1 91.44 164 VAL B N 1
ATOM 2993 C CA . VAL B 1 164 ? 5.582 -15.758 -6.309 1 91.44 164 VAL B CA 1
ATOM 2994 C C . VAL B 1 164 ? 6.98 -16.125 -6.809 1 91.44 164 VAL B C 1
ATOM 2996 O O . VAL B 1 164 ? 7.133 -16.609 -7.93 1 91.44 164 VAL B O 1
ATOM 2999 N N . LEU B 1 165 ? 8.117 -15.82 -6.082 1 92.88 165 LEU B N 1
ATOM 3000 C CA . LEU B 1 165 ? 9.5 -16.047 -6.473 1 92.88 165 LEU B CA 1
ATOM 3001 C C . LEU B 1 165 ? 9.992 -17.406 -5.953 1 92.88 165 LEU B C 1
ATOM 3003 O O . LEU B 1 165 ? 11.195 -17.656 -5.914 1 92.88 165 LEU B O 1
ATOM 3007 N N . ALA B 1 166 ? 9.266 -18.391 -5.641 1 87.06 166 ALA B N 1
ATOM 3008 C CA . ALA B 1 166 ? 9.633 -19.734 -5.176 1 87.06 166 ALA B CA 1
ATOM 3009 C C . ALA B 1 166 ? 10.398 -19.656 -3.854 1 87.06 166 ALA B C 1
ATOM 3011 O O . ALA B 1 166 ? 11.43 -20.312 -3.689 1 87.06 166 ALA B O 1
ATOM 3012 N N . ILE B 1 167 ? 10.156 -18.828 -2.994 1 93.94 167 ILE B N 1
ATOM 3013 C CA . ILE B 1 167 ? 10.641 -18.734 -1.62 1 93.94 167 ILE B CA 1
ATOM 3014 C C . ILE B 1 167 ? 9.57 -19.266 -0.666 1 93.94 167 ILE B C 1
ATOM 3016 O O . ILE B 1 167 ? 8.398 -18.922 -0.776 1 93.94 167 ILE B O 1
ATOM 3020 N N . THR B 1 168 ? 10.023 -20.141 0.213 1 95.5 168 THR B N 1
ATOM 3021 C CA . THR B 1 168 ? 9.047 -20.656 1.166 1 95.5 168 THR B CA 1
ATOM 3022 C C . THR B 1 168 ? 9 -19.781 2.418 1 95.5 168 THR B C 1
ATOM 3024 O O . THR B 1 168 ? 9.617 -20.109 3.432 1 95.5 168 THR B O 1
ATOM 3027 N N . GLU B 1 169 ? 8.32 -18.734 2.266 1 97.75 169 GLU B N 1
ATOM 3028 C CA . GLU B 1 169 ? 7.941 -17.875 3.383 1 97.75 169 GLU B CA 1
ATOM 3029 C C . GLU B 1 169 ? 6.492 -18.109 3.799 1 97.75 169 GLU B C 1
ATOM 3031 O O . GLU B 1 169 ? 5.898 -19.125 3.422 1 97.75 169 GLU B O 1
ATOM 3036 N N . LEU B 1 170 ? 5.965 -17.359 4.703 1 97.88 170 LEU B N 1
ATOM 3037 C CA . LEU B 1 170 ? 4.703 -17.641 5.379 1 97.88 170 LEU B CA 1
ATOM 3038 C C . LEU B 1 170 ? 3.58 -17.844 4.367 1 97.88 170 LEU B C 1
ATOM 3040 O O . LEU B 1 170 ? 2.855 -18.844 4.43 1 97.88 170 LEU B O 1
ATOM 3044 N N . THR B 1 171 ? 3.389 -16.984 3.449 1 97.81 171 THR B N 1
ATOM 3045 C CA . THR B 1 171 ? 2.336 -17.109 2.447 1 97.81 171 THR B CA 1
ATOM 3046 C C . THR B 1 171 ? 2.525 -18.359 1.605 1 97.81 171 THR B C 1
ATOM 3048 O O . THR B 1 171 ? 1.579 -19.125 1.395 1 97.81 171 THR B O 1
ATOM 3051 N N . ARG B 1 172 ? 3.707 -18.594 1.131 1 96.62 172 ARG B N 1
ATOM 3052 C CA . ARG B 1 172 ? 4 -19.766 0.328 1 96.62 172 ARG B CA 1
ATOM 3053 C C . ARG B 1 172 ? 3.76 -21.047 1.124 1 96.62 172 ARG B C 1
ATOM 3055 O O . ARG B 1 172 ? 3.268 -22.047 0.582 1 96.62 172 ARG B O 1
ATOM 3062 N N . SER B 1 173 ? 4.164 -21.047 2.352 1 96.31 173 SER B N 1
ATOM 3063 C CA . SER B 1 173 ? 3.914 -22.219 3.182 1 96.31 173 SER B CA 1
ATOM 3064 C C . SER B 1 173 ? 2.424 -22.531 3.256 1 96.31 173 SER B C 1
ATOM 3066 O O . SER B 1 173 ? 2.029 -23.703 3.223 1 96.31 173 SER B O 1
ATOM 3068 N N . GLY B 1 174 ? 1.611 -21.469 3.402 1 95.31 174 GLY B N 1
ATOM 3069 C CA . GLY B 1 174 ? 0.172 -21.672 3.367 1 95.31 174 GLY B CA 1
ATOM 3070 C C . GLY B 1 174 ? -0.311 -22.297 2.07 1 95.31 174 GLY B C 1
ATOM 3071 O O . GLY B 1 174 ? -1.146 -23.203 2.084 1 95.31 174 GLY B O 1
ATOM 3072 N N . GLN B 1 175 ? 0.246 -21.828 0.949 1 94.56 175 GLN B N 1
ATOM 3073 C CA . GLN B 1 175 ? -0.125 -22.375 -0.356 1 94.56 175 GLN B CA 1
ATOM 3074 C C . GLN B 1 175 ? 0.246 -23.844 -0.47 1 94.56 175 GLN B C 1
ATOM 3076 O O . GLN B 1 175 ? -0.53 -24.641 -0.994 1 94.56 175 GLN B O 1
ATOM 3081 N N . LEU B 1 176 ? 1.413 -24.156 -0.003 1 94.19 176 LEU B N 1
ATOM 3082 C CA . LEU B 1 176 ? 1.896 -25.531 -0.077 1 94.19 176 LEU B CA 1
ATOM 3083 C C . LEU B 1 176 ? 1.053 -26.453 0.797 1 94.19 176 LEU B C 1
ATOM 3085 O O . LEU B 1 176 ? 0.717 -27.562 0.389 1 94.19 176 LEU B O 1
ATOM 3089 N N . ILE B 1 177 ? 0.72 -26.016 1.96 1 93 177 ILE B N 1
ATOM 3090 C CA . ILE B 1 177 ? -0.1 -26.812 2.863 1 93 177 ILE B CA 1
ATOM 3091 C C . ILE B 1 177 ? -1.496 -27 2.273 1 93 177 ILE B C 1
ATOM 3093 O O . ILE B 1 177 ? -2.062 -28.094 2.316 1 93 177 ILE B O 1
ATOM 3097 N N . TYR B 1 178 ? -2.002 -25.938 1.706 1 91.44 178 TYR B N 1
ATOM 3098 C CA . TYR B 1 178 ? -3.312 -25.984 1.064 1 91.44 178 TYR B CA 1
ATOM 3099 C C . TYR B 1 178 ? -3.326 -27 -0.073 1 91.44 178 TYR B C 1
ATOM 3101 O O . TYR B 1 178 ? -4.281 -27.766 -0.214 1 91.44 178 TYR B O 1
ATOM 3109 N N . THR B 1 179 ? -2.359 -26.984 -0.904 1 89.75 179 THR B N 1
ATOM 3110 C CA . THR B 1 179 ? -2.307 -27.875 -2.057 1 89.75 179 THR B CA 1
ATOM 3111 C C . THR B 1 179 ? -2.197 -29.328 -1.61 1 89.75 179 THR B C 1
ATOM 3113 O O . THR B 1 179 ? -2.705 -30.234 -2.281 1 89.75 179 THR B O 1
ATOM 3116 N N . ARG B 1 180 ? -1.667 -29.5 -0.417 1 90.19 180 ARG B N 1
ATOM 3117 C CA . ARG B 1 180 ? -1.464 -30.844 0.094 1 90.19 180 ARG B CA 1
ATOM 3118 C C . ARG B 1 180 ? -2.693 -31.344 0.849 1 90.19 180 ARG B C 1
ATOM 3120 O O . ARG B 1 180 ? -3.027 -32.531 0.799 1 90.19 180 ARG B O 1
ATOM 3127 N N . THR B 1 181 ? -3.371 -30.484 1.554 1 90 181 THR B N 1
ATOM 3128 C CA . THR B 1 181 ? -4.395 -30.922 2.498 1 90 181 THR B CA 1
ATOM 3129 C C . THR B 1 181 ? -5.789 -30.562 1.985 1 90 181 THR B C 1
ATOM 3131 O O . THR B 1 181 ? -6.789 -31.078 2.494 1 90 181 THR B O 1
ATOM 3134 N N . SER B 1 182 ? -5.855 -29.609 1.033 1 90.75 182 SER B N 1
ATOM 3135 C CA . SER B 1 182 ? -7.105 -29.109 0.476 1 90.75 182 SER B CA 1
ATOM 3136 C C . SER B 1 182 ? -7.969 -28.469 1.552 1 90.75 182 SER B C 1
ATOM 3138 O O . SER B 1 182 ? -9.195 -28.609 1.55 1 90.75 182 SER B O 1
ATOM 3140 N N . ARG B 1 183 ? -7.309 -27.891 2.49 1 91.62 183 ARG B N 1
ATOM 3141 C CA . ARG B 1 183 ? -8 -27.203 3.572 1 91.62 183 ARG B CA 1
ATOM 3142 C C . ARG B 1 183 ? -7.641 -25.719 3.6 1 91.62 183 ARG B C 1
ATOM 3144 O O . ARG B 1 183 ? -7.051 -25.234 4.566 1 91.62 183 ARG B O 1
ATOM 3151 N N . PRO B 1 184 ? -8.164 -25 2.643 1 92.88 184 PRO B N 1
ATOM 3152 C CA . PRO B 1 184 ? -7.766 -23.594 2.506 1 92.88 184 PRO B CA 1
ATOM 3153 C C . PRO B 1 184 ? -8.352 -22.719 3.602 1 92.88 184 PRO B C 1
ATOM 3155 O O . PRO B 1 184 ? -7.715 -21.734 4.02 1 92.88 184 PRO B O 1
ATOM 3158 N N . PHE B 1 185 ? -9.461 -23.094 4.148 1 94.94 185 PHE B N 1
ATOM 3159 C CA . PHE B 1 185 ? -10.094 -22.266 5.164 1 94.94 185 PHE B CA 1
ATOM 3160 C C . PHE B 1 185 ? -9.203 -22.125 6.391 1 94.94 185 PHE B C 1
ATOM 3162 O O . PHE B 1 185 ? -8.883 -21.016 6.812 1 94.94 185 PHE B O 1
ATOM 3169 N N . GLU B 1 186 ? -8.789 -23.25 6.938 1 93.5 186 GLU B N 1
ATOM 3170 C CA . GLU B 1 186 ? -8 -23.266 8.164 1 93.5 186 GLU B CA 1
ATOM 3171 C C . GLU B 1 186 ? -6.637 -22.625 7.953 1 93.5 186 GLU B C 1
ATOM 3173 O O . GLU B 1 186 ? -6.168 -21.859 8.797 1 93.5 186 GLU B O 1
ATOM 3178 N N . ILE B 1 187 ? -6.047 -22.906 6.797 1 94.81 187 ILE B N 1
ATOM 3179 C CA . ILE B 1 187 ? -4.66 -22.5 6.609 1 94.81 187 ILE B CA 1
ATOM 3180 C C . ILE B 1 187 ? -4.605 -21 6.352 1 94.81 187 ILE B C 1
ATOM 3182 O O . ILE B 1 187 ? -3.754 -20.297 6.906 1 94.81 187 ILE B O 1
ATOM 3186 N N . TYR B 1 188 ? -5.492 -20.5 5.516 1 95.94 188 TYR B N 1
ATOM 3187 C CA . TYR B 1 188 ? -5.418 -19.078 5.215 1 95.94 188 TYR B CA 1
ATOM 3188 C C . TYR B 1 188 ? -5.945 -18.234 6.375 1 95.94 188 TYR B C 1
ATOM 3190 O O . TYR B 1 188 ? -5.535 -17.094 6.562 1 95.94 188 TYR B O 1
ATOM 3198 N N . LEU B 1 189 ? -6.816 -18.781 7.176 1 95.81 189 LEU B N 1
ATOM 3199 C CA . LEU B 1 189 ? -7.18 -18.109 8.43 1 95.81 189 LEU B CA 1
ATOM 3200 C C . LEU B 1 189 ? -5.969 -18 9.352 1 95.81 189 LEU B C 1
ATOM 3202 O O . LEU B 1 189 ? -5.738 -16.953 9.945 1 95.81 189 LEU B O 1
ATOM 3206 N N . LEU B 1 190 ? -5.238 -19.078 9.438 1 95.94 190 LEU B N 1
ATOM 3207 C CA . LEU B 1 190 ? -4.055 -19.094 10.289 1 95.94 190 LEU B CA 1
ATOM 3208 C C . LEU B 1 190 ? -3 -18.125 9.773 1 95.94 190 LEU B C 1
ATOM 3210 O O . LEU B 1 190 ? -2.439 -17.344 10.539 1 95.94 190 LEU B O 1
ATOM 3214 N N . VAL B 1 191 ? -2.691 -18.203 8.461 1 97.56 191 VAL B N 1
ATOM 3215 C CA . VAL B 1 191 ? -1.71 -17.312 7.855 1 97.56 191 VAL B CA 1
ATOM 3216 C C . VAL B 1 191 ? -2.135 -15.859 8.055 1 97.56 191 VAL B C 1
ATOM 3218 O O . VAL B 1 191 ? -1.314 -15.016 8.414 1 97.56 191 VAL B O 1
ATOM 3221 N N . GLY B 1 192 ? -3.451 -15.578 7.828 1 98 192 GLY B N 1
ATOM 3222 C CA . GLY B 1 192 ? -3.984 -14.25 8.062 1 98 192 GLY B CA 1
ATOM 3223 C C . GLY B 1 192 ? -3.82 -13.781 9.5 1 98 192 GLY B C 1
ATOM 3224 O O . GLY B 1 192 ? -3.436 -12.641 9.742 1 98 192 GLY B O 1
ATOM 3225 N N . LEU B 1 193 ? -4.066 -14.648 10.422 1 97.38 193 LEU B N 1
ATOM 3226 C CA . LEU B 1 193 ? -3.961 -14.328 11.844 1 97.38 193 LEU B CA 1
ATOM 3227 C C . LEU B 1 193 ? -2.514 -14.047 12.234 1 97.38 193 LEU B C 1
ATOM 3229 O O . LEU B 1 193 ? -2.246 -13.164 13.047 1 97.38 193 LEU B O 1
ATOM 3233 N N . LEU B 1 194 ? -1.636 -14.805 11.695 1 97.94 194 LEU B N 1
ATOM 3234 C CA . LEU B 1 194 ? -0.223 -14.602 12 1 97.94 194 LEU B CA 1
ATOM 3235 C C . LEU B 1 194 ? 0.26 -13.258 11.469 1 97.94 194 LEU B C 1
ATOM 3237 O O . LEU B 1 194 ? 0.931 -12.508 12.18 1 97.94 194 LEU B O 1
ATOM 3241 N N . TYR B 1 195 ? -0.089 -12.984 10.227 1 98.62 195 TYR B N 1
ATOM 3242 C CA . TYR B 1 195 ? 0.242 -11.664 9.695 1 98.62 195 TYR B CA 1
ATOM 3243 C C . TYR B 1 195 ? -0.392 -10.57 10.539 1 98.62 195 TYR B C 1
ATOM 3245 O O . TYR B 1 195 ? 0.264 -9.578 10.875 1 98.62 195 TYR B O 1
ATOM 3253 N N . PHE B 1 196 ? -1.669 -10.719 10.836 1 98.5 196 PHE B N 1
ATOM 3254 C CA . PHE B 1 196 ? -2.396 -9.711 11.602 1 98.5 196 PHE B CA 1
ATOM 3255 C C . PHE B 1 196 ? -1.706 -9.445 12.93 1 98.5 196 PHE B C 1
ATOM 3257 O O . PHE B 1 196 ? -1.54 -8.289 13.328 1 98.5 196 PHE B O 1
ATOM 3264 N N . THR B 1 197 ? -1.332 -10.492 13.609 1 98.19 197 THR B N 1
ATOM 3265 C CA . THR B 1 197 ? -0.675 -10.359 14.906 1 98.19 197 THR B CA 1
ATOM 3266 C C . THR B 1 197 ? 0.63 -9.578 14.773 1 98.19 197 THR B C 1
ATOM 3268 O O . THR B 1 197 ? 0.887 -8.648 15.539 1 98.19 197 THR B O 1
ATOM 3271 N N . MET B 1 198 ? 1.399 -9.906 13.797 1 98.38 198 MET B N 1
ATOM 3272 C CA . MET B 1 198 ? 2.67 -9.219 13.594 1 98.38 198 MET B CA 1
ATOM 3273 C C . MET B 1 198 ? 2.443 -7.75 13.234 1 98.38 198 MET B C 1
ATOM 3275 O O . MET B 1 198 ? 3.07 -6.863 13.82 1 98.38 198 MET B O 1
ATOM 3279 N N . VAL B 1 199 ? 1.519 -7.496 12.359 1 98.25 199 VAL B N 1
ATOM 3280 C CA . VAL B 1 199 ? 1.23 -6.137 11.914 1 98.25 199 VAL B CA 1
ATOM 3281 C C . VAL B 1 199 ? 0.635 -5.332 13.062 1 98.25 199 VAL B C 1
ATOM 3283 O O . VAL B 1 199 ? 0.965 -4.156 13.242 1 98.25 199 VAL B O 1
ATOM 3286 N N . PHE B 1 200 ? -0.206 -5.984 13.812 1 97.06 200 PHE B N 1
ATOM 3287 C CA . PHE B 1 200 ? -0.87 -5.328 14.938 1 97.06 200 PHE B CA 1
ATOM 3288 C C . PHE B 1 200 ? 0.148 -4.867 15.969 1 97.06 200 PHE B C 1
ATOM 3290 O O . PHE B 1 200 ? 0.052 -3.752 16.484 1 97.06 200 PHE B O 1
ATOM 3297 N N . ILE B 1 201 ? 1.064 -5.668 16.234 1 97.25 201 ILE B N 1
ATOM 3298 C CA . ILE B 1 201 ? 2.119 -5.332 17.188 1 97.25 201 ILE B CA 1
ATOM 3299 C C . ILE B 1 201 ? 2.881 -4.102 16.688 1 97.25 201 ILE B C 1
ATOM 3301 O O . ILE B 1 201 ? 3.078 -3.145 17.453 1 97.25 201 ILE B O 1
ATOM 3305 N N . ILE B 1 202 ? 3.225 -4.074 15.438 1 97 202 ILE B N 1
ATOM 3306 C CA . ILE B 1 202 ? 3.996 -2.982 14.852 1 97 202 ILE B CA 1
ATOM 3307 C C . ILE B 1 202 ? 3.154 -1.708 14.844 1 97 202 ILE B C 1
ATOM 3309 O O . ILE B 1 202 ? 3.648 -0.626 15.172 1 97 202 ILE B O 1
ATOM 3313 N N . SER B 1 203 ? 1.893 -1.869 14.453 1 93.5 203 SER B N 1
ATOM 3314 C CA . SER B 1 203 ? 1.002 -0.716 14.367 1 93.5 203 SER B CA 1
ATOM 3315 C C . SER B 1 203 ? 0.787 -0.088 15.742 1 93.5 203 SER B C 1
ATOM 3317 O O . SER B 1 203 ? 0.659 1.133 15.859 1 93.5 203 SER B O 1
ATOM 3319 N N . THR B 1 204 ? 0.711 -0.883 16.781 1 94.06 204 THR B N 1
ATOM 3320 C CA . THR B 1 204 ? 0.559 -0.385 18.156 1 94.06 204 THR B CA 1
ATOM 3321 C C . THR B 1 204 ? 1.788 0.413 18.578 1 94.06 204 THR B C 1
ATOM 3323 O O . THR B 1 204 ? 1.665 1.455 19.219 1 94.06 204 THR B O 1
ATOM 3326 N N . ILE B 1 205 ? 2.885 -0.054 18.156 1 94.5 205 ILE B N 1
ATOM 3327 C CA . ILE B 1 205 ? 4.125 0.658 18.438 1 94.5 205 ILE B CA 1
ATOM 3328 C C . ILE B 1 205 ? 4.109 2.021 17.75 1 94.5 205 ILE B C 1
ATOM 3330 O O . ILE B 1 205 ? 4.461 3.035 18.359 1 94.5 205 ILE B O 1
ATOM 3334 N N . SER B 1 206 ? 3.703 2.021 16.516 1 92.38 206 SER B N 1
ATOM 3335 C CA . SER B 1 206 ? 3.625 3.27 15.758 1 92.38 206 SER B CA 1
ATOM 3336 C C . SER B 1 206 ? 2.684 4.262 16.438 1 92.38 206 SER B C 1
ATOM 3338 O O . SER B 1 206 ? 3.004 5.449 16.547 1 92.38 206 SER B O 1
ATOM 3340 N N . LYS B 1 207 ? 1.586 3.814 16.906 1 91.06 207 LYS B N 1
ATOM 3341 C CA . LYS B 1 207 ? 0.591 4.668 17.547 1 91.06 207 LYS B CA 1
ATOM 3342 C C . LYS B 1 207 ? 1.127 5.25 18.844 1 91.06 207 LYS B C 1
ATOM 3344 O O . LYS B 1 207 ? 0.897 6.422 19.156 1 91.06 207 LYS B O 1
ATOM 3349 N N . ILE B 1 208 ? 1.826 4.484 19.609 1 92.75 208 ILE B N 1
ATOM 3350 C CA . ILE B 1 208 ? 2.414 4.926 20.859 1 92.75 208 ILE B CA 1
ATOM 3351 C 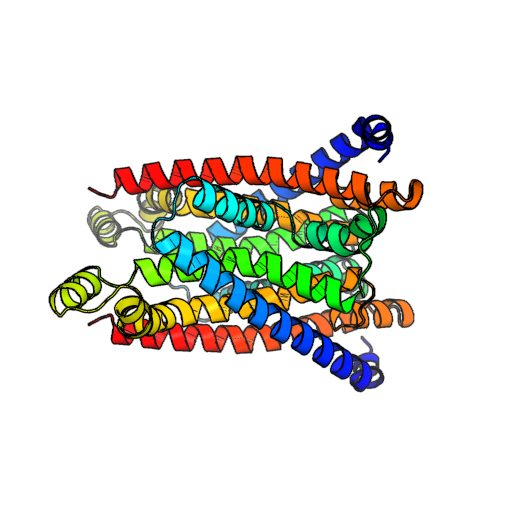C . ILE B 1 208 ? 3.455 6.012 20.594 1 92.75 208 ILE B C 1
ATOM 3353 O O . ILE B 1 208 ? 3.498 7.027 21.297 1 92.75 208 ILE B O 1
ATOM 3357 N N . LEU B 1 209 ? 4.188 5.836 19.531 1 91.19 209 LEU B N 1
ATOM 3358 C CA . LEU B 1 209 ? 5.215 6.809 19.156 1 91.19 209 LEU B CA 1
ATOM 3359 C C . LEU B 1 209 ? 4.582 8.117 18.719 1 91.19 209 LEU B C 1
ATOM 3361 O O . LEU B 1 209 ? 5.09 9.195 19.031 1 91.19 209 LEU B O 1
ATOM 3365 N N . GLU B 1 210 ? 3.537 7.992 17.984 1 88.38 210 GLU B N 1
ATOM 3366 C CA . GLU B 1 210 ? 2.83 9.18 17.5 1 88.38 210 GLU B CA 1
ATOM 3367 C C . GLU B 1 210 ? 2.281 10 18.672 1 88.38 210 GLU B C 1
ATOM 3369 O O . GLU B 1 210 ? 2.352 11.227 18.656 1 88.38 210 GLU B O 1
ATOM 3374 N N . LYS B 1 211 ? 1.771 9.438 19.688 1 87.88 211 LYS B N 1
ATOM 3375 C CA . LYS B 1 211 ? 1.197 10.102 20.844 1 87.88 211 LYS B CA 1
ATOM 3376 C C . LYS B 1 211 ? 2.275 10.812 21.656 1 87.88 211 LYS B C 1
ATOM 3378 O O . LYS B 1 211 ? 2.049 11.914 22.172 1 87.88 211 LYS B O 1
ATOM 3383 N N . ASN B 1 212 ? 3.361 10.25 21.656 1 86 212 ASN B N 1
ATOM 3384 C CA . ASN B 1 212 ? 4.457 10.82 22.438 1 86 212 ASN B CA 1
ATOM 3385 C C . ASN B 1 212 ? 5.035 12.062 21.75 1 86 212 ASN B C 1
ATOM 3387 O O . ASN B 1 212 ? 5.461 13 22.422 1 86 212 ASN B O 1
ATOM 3391 N N . ILE B 1 213 ? 5.031 12.078 20.453 1 80.81 213 ILE B N 1
ATOM 3392 C CA . ILE B 1 213 ? 5.574 13.203 19.703 1 80.81 213 ILE B CA 1
ATOM 3393 C C . ILE B 1 213 ? 4.586 14.367 19.734 1 80.81 213 ILE B C 1
ATOM 3395 O O . ILE B 1 213 ? 4.98 15.523 19.906 1 80.81 213 ILE B O 1
ATOM 3399 N N . THR B 1 214 ? 3.33 14.039 19.469 1 71.62 214 THR B N 1
ATOM 3400 C CA . THR B 1 214 ? 2.312 15.078 19.516 1 71.62 214 THR B CA 1
ATOM 3401 C C . THR B 1 214 ? 2.258 15.727 20.906 1 71.62 214 THR B C 1
ATOM 3403 O O . THR B 1 214 ? 2.068 16.938 21.031 1 71.62 214 THR B O 1
ATOM 3406 N N . ASN B 1 215 ? 2.406 14.93 21.875 1 67.12 215 ASN B N 1
ATOM 3407 C CA . ASN B 1 215 ? 2.406 15.469 23.234 1 67.12 215 ASN B CA 1
ATOM 3408 C C . ASN B 1 215 ? 3.633 16.344 23.5 1 67.12 215 ASN B C 1
ATOM 3410 O O . ASN B 1 215 ? 3.555 17.328 24.219 1 67.12 215 ASN B O 1
ATOM 3414 N N . LYS B 1 216 ? 4.672 16.031 22.875 1 57.91 216 LYS B N 1
ATOM 3415 C CA . LYS B 1 216 ? 5.895 16.797 23.109 1 57.91 216 LYS B CA 1
ATOM 3416 C C . LYS B 1 216 ? 5.898 18.078 22.281 1 57.91 216 LYS B C 1
ATOM 3418 O O . LYS B 1 216 ? 6.344 19.125 22.766 1 57.91 216 LYS B O 1
ATOM 3423 N N . TYR B 1 217 ? 5.387 18.062 21.141 1 52.78 217 TYR B N 1
ATOM 3424 C CA . TYR B 1 217 ? 5.453 19.266 20.328 1 52.78 217 TYR B CA 1
ATOM 3425 C C . TYR B 1 217 ? 4.16 20.062 20.422 1 52.78 217 TYR B C 1
ATOM 3427 O O . TYR B 1 217 ? 4.008 21.078 19.75 1 52.78 217 TYR B O 1
ATOM 3435 N N . SER B 1 218 ? 3.027 19.453 20.875 1 47.19 218 SER B N 1
ATOM 3436 C CA . SER B 1 218 ? 1.876 20.297 21.172 1 47.19 218 SER B CA 1
ATOM 3437 C C . SER B 1 218 ? 2.176 21.234 22.328 1 47.19 218 SER B C 1
ATOM 3439 O O . SER B 1 218 ? 1.961 20.891 23.5 1 47.19 218 SER B O 1
ATOM 3441 N N . ILE B 1 219 ? 3.373 21.688 22.453 1 35.75 219 ILE B N 1
ATOM 3442 C CA . ILE B 1 219 ? 3.531 22.828 23.344 1 35.75 219 ILE B CA 1
ATOM 3443 C C . ILE B 1 219 ? 2.879 24.062 22.719 1 35.75 219 ILE B C 1
ATOM 3445 O O . ILE B 1 219 ? 3.094 24.359 21.547 1 35.75 219 ILE B O 1
#

Solvent-accessible surface area (backbone atoms only — not comparable to full-atom values): 21821 Å² total; per-residue (Å²): 134,74,67,61,57,53,66,75,40,41,69,62,46,53,52,12,40,51,45,42,51,48,50,30,52,55,17,47,54,50,9,47,54,46,3,48,52,52,7,50,49,61,59,66,65,51,60,70,67,59,45,48,53,55,47,48,54,32,48,49,39,75,22,27,35,67,66,46,50,38,47,25,53,61,54,11,34,41,77,77,72,48,74,73,54,50,67,56,34,40,33,50,39,50,15,53,36,48,11,36,57,38,12,52,44,38,21,51,20,50,66,63,50,64,62,64,60,57,53,52,39,45,73,73,67,46,49,72,67,51,41,42,65,68,51,44,44,65,52,16,49,64,63,28,44,34,63,48,38,49,48,49,40,48,44,48,39,53,50,49,59,42,35,80,52,78,40,72,22,42,54,28,44,39,51,52,49,23,74,72,65,71,44,34,38,65,39,34,50,48,51,35,49,52,41,23,51,56,29,45,55,39,50,51,51,22,52,54,48,43,53,53,49,51,59,63,65,65,108,134,73,67,61,57,53,67,77,40,39,71,63,46,52,52,12,39,50,44,42,51,49,48,30,50,54,17,45,55,51,9,48,54,46,3,49,53,52,7,50,47,62,58,67,67,51,60,68,70,57,47,48,52,55,45,49,54,34,49,48,40,74,22,27,33,66,67,48,50,38,48,26,54,61,54,11,35,41,78,77,71,50,75,72,55,50,66,56,35,42,33,49,40,50,14,53,37,48,10,34,56,38,13,52,46,39,20,52,22,50,65,64,50,61,64,62,60,58,53,53,40,45,74,72,67,46,49,72,68,53,42,43,64,69,52,44,45,64,53,16,49,65,63,28,43,34,60,48,38,50,47,48,39,50,44,49,40,53,50,48,59,41,36,78,52,80,40,72,22,42,55,30,45,38,52,54,50,22,74,72,67,72,43,35,38,65,39,35,50,49,52,36,49,53,42,24,52,56,29,46,55,39,49,52,50,23,53,54,49,45,53,54,49,50,60,62,64,65,109

Sequence (438 aa):
MKFDIIFDNLKYILQATSVTIKITLVSFILSILIGVIIGTIKSSKPPKIVNFILSVYIEINRGIPLLILLFFIYYGLPSIGIKMSSFTAAILGLSLNSGAYISEIFRTSILAVPIGQNEAAYTLGMNKFQILFHIIYPQAIRIALPPLVNSFSSVLKDSSLVSVLAITELTRSGQLIYTRTSRPFEIYLLVGLLYFTMVFIISTISKILEKNITNKYSIMKFDIIFDNLKYILQATSVTIKITLVSFILSILIGVIIGTIKSSKPPKIVNFILSVYIEINRGIPLLILLFFIYYGLPSIGIKMSSFTAAILGLSLNSGAYISEIFRTSILAVPIGQNEAAYTLGMNKFQILFHIIYPQAIRIALPPLVNSFSSVLKDSSLVSVLAITELTRSGQLIYTRTSRPFEIYLLVGLLYFTMVFIISTISKILEKNITNKYSI

pLDDT: mean 94.41, std 8.45, range [35.5, 98.94]

Radius of gyration: 23.28 Å; Cα contacts (8 Å, |Δi|>4): 567; chains: 2; bounding box: 62×63×55 Å

Secondary structure (DSSP, 8-state):
--THHHHHTHHHHHHHHHHHHHHHHHHHHHHHHHHHHHHHHHHT---HHHHHHHHHHHHHHHHS-HHHHHHIIIIIGGGGT----HHHHHHHHHHHHHHHHHHHHHHHHHHTS-HHHHHHHHHTT--HHHHIIIIIHHHHHHHHHHHHHHHHHHHHHHGGGGGGGT--SHHHHHHHHHHHH--HHHHHHHHHHHHHHHHHHHHHHHHHHHHHHHHHH--/--THHHHHTHHHHHHHHHHHHHHHHHHHHHHHHHHHHHHHHHHT---HHHHHHHHHHHHHHHHS-HHHHHHIIIIIGGGGT----HHHHHHHHHHHHHHHHHHHHHHHHHHTS-HHHHHHHHHTT--HHHHIIIIIHHHHHHHHHHHHHHHHHHHHHHGGGGGGGS--SHHHHHHHHHHHH--HHHHHHHHHHHHHHHHHHHHHHHHHHHHHHHHHH--

Organism: NCBI:txid1418104

Nearest PDB structures (foldseek):
  4ymw-assembly1_C  TM=9.082E-01  e=7.358E-12  Caldanaerobacter subterraneus subsp. tengcongensis MB4
  3tuz-assembly2_F  TM=8.404E-01  e=4.591E-05  Escherichia coli K-12
  3tui-assembly2_E  TM=6.947E-01  e=6.017E-05  Escherichia coli K-12
  3dhw-assembly1_B  TM=8.208E-01  e=4.788E-04  Escherichia coli K-12
  7mc0-assembly1_B  TM=7.386E-01  e=1.295E-04  Neisseria meningitidis MC58

InterPro domains:
  IPR000515 ABC transporter type 1, transmembrane domain MetI-like [PF00528] (32-213)
  IPR000515 ABC transporter type 1, transmembrane domain MetI-like [PS50928] (17-206)
  IPR000515 ABC transporter type 1, transmembrane domain MetI-like [cd06261] (19-203)
  IPR010065 Amino acid ABC transporter, permease protein, 3-TM domain [TIGR01726] (10-107)
  IPR035906 MetI-like superfamily [G3DSA:1.10.3720.10] (1-216)
  IPR035906 MetI-like superfamily [SSF161098] (12-205)
  IPR043429 ABC transporter membrane protein permease protein ArtM/GltK/GlnP/TcyL/YhdX-like [PTHR30614] (12-215)

Foldseek 3Di:
DPCVLCVVCVVVLVVLQVVLVVLLVLLLVLLLVLQQVLLVCVLVPHPPVSNVVSVVLLCVLVVDPLLVQLCCQAPVVVVVPDHDALSVSSSVSLNSNLSSVSNNLLNVLLNPQDCVLVVVCVVVPDDPVCCVVPPRVVRSCLSSVLVSLVSSLVSSVVSLSSLVSVDRHNNVVLVVSCVVPVCNPSSVVVSVVVSCVVSVVSNVVSVVSVVVVCVVPVD/DPLVLCVVCVVVLVVLQVLLVVLLVLLLVLLLVLQQVLLVCVLVPDPPVSNVVSVVLLCVLVVDPLLVQLCCQAPVCVVVPDHDALSVSSSVSLNSNLSSVSNNLLNVLLNPQDCVLVVVCVVVPDDPVCCVVPPRVVRSCLSSVLVSLVSSLVSSVVSLSSLVSVRRHNNVVLVVSCVVPVCNPSSVVVSVVVSCVVSVVSNVVSVVSVVVVCVVPVD